Protein AF-A0A5A8DVK8-F1 (afdb_monomer_lite)

Organism: Cafeteria roenbergensis (NCBI:txid33653)

Foldseek 3Di:
DDDDDDDDDDDDDDDDDPPPPDDDDDPPDDPDDPVLVVLVVVLVVLVVVLVVLVVVLVVLVVLLVVLVVQLVVLVVVLVVLVVQLVVLVVVLVVLVVVLVVLVVVLVVLVVVLVVLVVVLVVLLVQLVVLLVLADPVLLVVLLPDPDADQLLLLLLLLLLQQCEVVAPLHDDDPQATRPPDCVCSPSVNSSRRQVPDVPSNSVSLNCSLVCLLVVVGRPNSLVVSVVSCVVSVRDLVVVCVRGRNSSSSNSNSVSSSVSNVSSVVSVVSVVVSVVSVVVSVVSVVVSVVSVVSSVVSVVVSVVSVVSSVVSVVSSVVSVVSSVVSVVVSVVSVVVSVVSVVVSVVVVVVVVVVVLCVVQVVLLLVLLVVLLVPVLPDDQQVSQVSLCVSQVVSVRPQDNGHLSSLQSSLVSQDPPVVLVVLVVLQQDPGSVSSSNVSSCVVCLVVLHAEEAEDQPCRNVSSVVSVLQVVLVVCVVVPDDRFDFDWDDDPDQAWTWTDGPPRRIYIYGHPPDD

Secondary structure (DSSP, 8-state):
-----------------TT-S--PPP--S----HHHHHHHHHHHHHHHHHHHHHHHHHHHHHHHHHHHHHHHHHHHHHHHHHHHHHHHHHHHHHHHHHHHHHHHHHHHHHHHHHHHHHHHHHHHHHHHHHHHH--HHHHHHHHH-SSPPTTHHHHHHHHHHHTBTTBTTSPPPTTS-----TTTTSHHHHHHHTSS-HHHHHHHHHHHHHHHHTT-S-HHHHHHHHHHHHHHT--HHHHHTT-HHHHHHHHHHHHHHHHHHHHHHHHHHHHHHHHHHHHHHHHHHHHHHHHHHHHHHHHHHHHHHHHHHHHHHHHHHHHHHHHHHHHHHHHHHHHHHHHHHHHHHHHHHHHHHHHHHHHHHHHHHHHHHHHHHHTTS-HHHHHHHHHHHHHHTTS---SSTHHHHHHHHHHHS-HHHHHHHHHTT--SSHHHHHHHHHHHHHHHTT---EEE-SSSHHHHHHHHHHHHHHHHHHHTTS----EEEEE--TTTEEEEEETTTEEEEEE-----

pLDDT: mean 79.27, std 17.76, range [27.31, 98.06]

Structure (mmCIF, N/CA/C/O backbone):
data_AF-A0A5A8DVK8-F1
#
_entry.id   AF-A0A5A8DVK8-F1
#
loop_
_atom_site.group_PDB
_atom_site.id
_atom_site.type_symbol
_atom_site.label_atom_id
_atom_site.label_alt_id
_atom_site.label_comp_id
_atom_site.label_asym_id
_atom_site.label_entity_id
_atom_site.label_seq_id
_atom_site.pdbx_PDB_ins_code
_atom_site.Cartn_x
_atom_site.Cartn_y
_atom_site.Cartn_z
_atom_site.occupancy
_atom_site.B_iso_or_equiv
_atom_site.auth_seq_id
_atom_site.auth_comp_id
_atom_site.auth_asym_id
_atom_site.auth_atom_id
_atom_site.pdbx_PDB_model_num
ATOM 1 N N . MET A 1 1 ? 71.434 21.308 -102.319 1.00 31.38 1 MET A N 1
ATOM 2 C CA . MET A 1 1 ? 71.789 22.743 -102.400 1.00 31.38 1 MET A CA 1
ATOM 3 C C . MET A 1 1 ? 71.552 23.309 -101.006 1.00 31.38 1 MET A C 1
ATOM 5 O O . MET A 1 1 ? 70.421 23.241 -100.561 1.00 31.38 1 MET A O 1
ATOM 9 N N . LEU A 1 2 ? 72.600 23.423 -100.177 1.00 27.31 2 LEU A N 1
ATOM 10 C CA . LEU A 1 2 ? 73.373 24.664 -99.932 1.00 27.31 2 LEU A CA 1
ATOM 11 C C . LEU A 1 2 ? 72.464 25.760 -99.322 1.00 27.31 2 LEU A C 1
ATOM 13 O O . LEU A 1 2 ? 71.457 26.077 -99.929 1.00 27.31 2 LEU A O 1
ATOM 17 N N . ALA A 1 3 ? 72.736 26.395 -98.181 1.00 28.25 3 ALA A N 1
ATOM 18 C CA . ALA A 1 3 ? 73.987 26.560 -97.455 1.00 28.25 3 ALA A CA 1
ATOM 19 C C . ALA A 1 3 ? 73.746 27.021 -96.002 1.00 28.25 3 ALA A C 1
ATOM 21 O O . ALA A 1 3 ? 72.755 27.676 -95.686 1.00 28.25 3 ALA A O 1
ATOM 22 N N . SER A 1 4 ? 74.726 26.695 -95.165 1.00 27.33 4 SER A N 1
ATOM 23 C CA . SER A 1 4 ? 75.003 27.211 -93.826 1.00 27.33 4 SER A CA 1
ATOM 24 C C . SER A 1 4 ? 75.309 28.717 -93.802 1.00 27.33 4 SER A C 1
ATOM 26 O O . SER A 1 4 ? 75.785 29.271 -94.791 1.00 27.33 4 SER A O 1
ATOM 28 N N . GLY A 1 5 ? 75.170 29.345 -92.629 1.00 28.14 5 GLY A N 1
ATOM 29 C CA . GLY A 1 5 ? 75.683 30.692 -92.357 1.00 28.14 5 GLY A CA 1
ATOM 30 C C . GLY A 1 5 ? 75.772 30.999 -90.861 1.00 28.14 5 GLY A C 1
ATOM 31 O O . GLY A 1 5 ? 74.809 31.456 -90.259 1.00 28.14 5 GLY A O 1
ATOM 32 N N . PHE A 1 6 ? 76.939 30.722 -90.281 1.00 28.14 6 PHE A N 1
ATOM 33 C CA . PHE A 1 6 ? 77.367 31.000 -88.903 1.00 28.14 6 PHE A CA 1
ATOM 34 C C . PHE A 1 6 ? 78.199 32.301 -88.876 1.00 28.14 6 PHE A C 1
ATOM 36 O O . PHE A 1 6 ? 78.994 32.500 -89.790 1.00 28.14 6 PHE A O 1
ATOM 43 N N . LEU A 1 7 ? 78.089 33.124 -87.823 1.00 28.08 7 LEU A N 1
ATOM 44 C CA . LEU A 1 7 ? 79.063 34.148 -87.363 1.00 28.08 7 LEU A CA 1
ATOM 45 C C . LEU A 1 7 ? 78.657 34.528 -85.916 1.00 28.08 7 LEU A C 1
ATOM 47 O O . LEU A 1 7 ? 77.623 35.152 -85.723 1.00 28.08 7 LEU A O 1
ATOM 51 N N . VAL A 1 8 ? 79.188 33.901 -84.858 1.00 29.23 8 VAL A N 1
ATOM 52 C CA . VAL A 1 8 ? 80.447 34.152 -84.109 1.00 29.23 8 VAL A CA 1
ATOM 53 C C . VAL A 1 8 ? 80.570 35.541 -83.443 1.00 29.23 8 VAL A C 1
ATOM 55 O O . VAL A 1 8 ? 80.974 36.512 -84.067 1.00 29.23 8 VAL A O 1
ATOM 58 N N . SER A 1 9 ? 80.313 35.524 -82.124 1.00 29.30 9 SER A N 1
ATOM 59 C CA . SER A 1 9 ? 81.124 36.004 -80.980 1.00 29.30 9 SER A CA 1
ATOM 60 C C . SER A 1 9 ? 81.539 37.477 -80.830 1.00 29.30 9 SER A C 1
ATOM 62 O O . SER A 1 9 ? 82.311 38.012 -81.622 1.00 29.30 9 SER A O 1
ATOM 64 N N . ARG A 1 10 ? 81.207 38.040 -79.655 1.00 29.56 10 ARG A N 1
ATOM 65 C CA . ARG A 1 10 ? 82.172 38.673 -78.732 1.00 29.56 10 ARG A CA 1
ATOM 66 C C . ARG A 1 10 ? 81.605 38.695 -77.306 1.00 29.56 10 ARG A C 1
ATOM 68 O O . ARG A 1 10 ? 80.478 39.131 -77.106 1.00 29.56 10 ARG A O 1
ATOM 75 N N . GLY A 1 11 ? 82.381 38.192 -76.345 1.00 31.31 11 GLY A N 1
ATOM 76 C CA . GLY A 1 11 ? 82.022 38.121 -74.926 1.00 31.31 11 GLY A CA 1
ATOM 77 C C . GLY A 1 11 ? 82.479 39.319 -74.092 1.00 31.31 11 GLY A C 1
ATOM 78 O O . GLY A 1 11 ? 83.307 40.108 -74.545 1.00 31.31 11 GLY A O 1
ATOM 79 N N . GLN A 1 12 ? 81.954 39.390 -72.865 1.00 31.05 12 GLN A N 1
ATOM 80 C CA . GLN A 1 12 ? 82.543 40.028 -71.681 1.00 31.05 12 GLN A CA 1
ATOM 81 C C . GLN A 1 12 ? 81.738 39.607 -70.426 1.00 31.05 12 GLN A C 1
ATOM 83 O O . GLN A 1 12 ? 80.546 39.885 -70.339 1.00 31.05 12 GLN A O 1
ATOM 88 N N . ASP A 1 13 ? 82.398 38.903 -69.497 1.00 30.12 13 ASP A N 1
ATOM 89 C CA . ASP A 1 13 ? 81.977 38.599 -68.110 1.00 30.12 13 ASP A CA 1
ATOM 90 C C . ASP A 1 13 ? 81.898 39.883 -67.238 1.00 30.12 13 ASP A C 1
ATOM 92 O O . ASP A 1 13 ? 82.354 40.942 -67.678 1.00 30.12 13 ASP A O 1
ATOM 96 N N . PRO A 1 14 ? 81.593 39.813 -65.924 1.00 42.19 14 PRO A N 1
ATOM 97 C CA . PRO A 1 14 ? 80.436 39.226 -65.248 1.00 42.19 14 PRO A CA 1
ATOM 98 C C . PRO A 1 14 ? 79.773 40.293 -64.342 1.00 42.19 14 PRO A C 1
ATOM 100 O O . PRO A 1 14 ? 80.450 40.993 -63.587 1.00 42.19 14 PRO A O 1
ATOM 103 N N . ALA A 1 15 ? 78.447 40.424 -64.361 1.00 33.53 15 ALA A N 1
ATOM 104 C CA . ALA A 1 15 ? 77.732 41.295 -63.426 1.00 33.53 15 ALA A CA 1
ATOM 105 C C . ALA A 1 15 ? 76.841 40.444 -62.521 1.00 33.53 15 ALA A C 1
ATOM 107 O O . ALA A 1 15 ? 75.971 39.719 -62.993 1.00 33.53 15 ALA A O 1
ATOM 108 N N . ALA A 1 16 ? 77.128 40.520 -61.223 1.00 36.62 16 ALA A N 1
ATOM 109 C CA . ALA A 1 16 ? 76.358 39.928 -60.145 1.00 36.62 16 ALA A CA 1
ATOM 110 C C . ALA A 1 16 ? 74.881 40.335 -60.240 1.00 36.62 16 ALA A C 1
ATOM 112 O O . ALA A 1 16 ? 74.579 41.525 -60.316 1.00 36.62 16 ALA A O 1
ATOM 113 N N . ASP A 1 17 ? 73.989 39.346 -60.212 1.00 38.00 17 ASP A N 1
ATOM 114 C CA . ASP A 1 17 ? 72.546 39.542 -60.087 1.00 38.00 17 ASP A CA 1
ATOM 115 C C . ASP A 1 17 ? 72.167 39.479 -58.594 1.00 38.00 17 ASP A C 1
ATOM 117 O O . ASP A 1 17 ? 72.287 38.415 -57.974 1.00 38.00 17 ASP A O 1
ATOM 121 N N . PRO A 1 18 ? 71.791 40.601 -57.958 1.00 40.09 18 PRO A N 1
ATOM 122 C CA . PRO A 1 18 ? 71.522 40.658 -56.532 1.00 40.09 18 PRO A CA 1
ATOM 123 C C . PRO A 1 18 ? 70.041 40.375 -56.257 1.00 40.09 18 PRO A C 1
ATOM 125 O O . PRO A 1 18 ? 69.341 41.245 -55.756 1.00 40.09 18 PRO A O 1
ATOM 128 N N . LEU A 1 19 ? 69.556 39.173 -56.584 1.00 36.75 19 LEU A N 1
ATOM 129 C CA . LEU A 1 19 ? 68.231 38.674 -56.165 1.00 36.75 19 LEU A CA 1
ATOM 130 C C . LEU A 1 19 ? 68.227 37.155 -55.876 1.00 36.75 19 LEU A C 1
ATOM 132 O O . LEU A 1 19 ? 67.192 36.495 -55.930 1.00 36.75 19 LEU A O 1
ATOM 136 N N . ALA A 1 20 ? 69.388 36.587 -55.539 1.00 36.72 20 ALA A N 1
ATOM 137 C CA . ALA A 1 20 ? 69.559 35.159 -55.249 1.00 36.72 20 ALA A CA 1
ATOM 138 C C . ALA A 1 20 ? 69.256 34.742 -53.789 1.00 36.72 20 ALA A C 1
ATOM 140 O O . ALA A 1 20 ? 69.601 33.632 -53.391 1.00 36.72 20 ALA A O 1
ATOM 141 N N . GLU A 1 21 ? 68.583 35.578 -52.996 1.00 44.47 21 GLU A N 1
ATOM 142 C CA . GLU A 1 21 ? 68.128 35.236 -51.640 1.00 44.47 21 GLU A CA 1
ATOM 143 C C . GLU A 1 21 ? 66.628 35.521 -51.500 1.00 44.47 21 GLU A C 1
ATOM 145 O O . GLU A 1 21 ? 66.248 36.596 -51.072 1.00 44.47 21 GLU A O 1
ATOM 150 N N . GLU A 1 22 ? 65.786 34.578 -51.935 1.00 42.53 22 GLU A N 1
ATOM 151 C CA . GLU A 1 22 ? 64.466 34.237 -51.354 1.00 42.53 22 GLU A CA 1
ATOM 152 C C . GLU A 1 22 ? 63.823 33.098 -52.177 1.00 42.53 22 GLU A C 1
ATOM 154 O O . GLU A 1 22 ? 62.765 33.215 -52.793 1.00 42.53 22 GLU A O 1
ATOM 159 N N . ARG A 1 23 ? 64.480 31.935 -52.213 1.00 36.91 23 ARG A N 1
ATOM 160 C CA . ARG A 1 23 ? 63.814 30.670 -52.547 1.00 36.91 23 ARG A CA 1
ATOM 161 C C . ARG A 1 23 ? 64.108 29.684 -51.430 1.00 36.91 23 ARG A C 1
ATOM 163 O O . ARG A 1 23 ? 65.148 29.035 -51.422 1.00 36.91 23 ARG A O 1
ATOM 170 N N . GLY A 1 24 ? 63.194 29.623 -50.461 1.00 44.41 24 GLY A N 1
ATOM 171 C CA . GLY A 1 24 ? 63.129 28.504 -49.523 1.00 44.41 24 GLY A CA 1
ATOM 172 C C . GLY A 1 24 ? 63.007 27.172 -50.280 1.00 44.41 24 GLY A C 1
ATOM 173 O O . GLY A 1 24 ? 62.661 27.178 -51.466 1.00 44.41 24 GLY A O 1
ATOM 174 N N . PRO A 1 25 ? 63.319 26.036 -49.630 1.00 37.38 25 PRO A N 1
ATOM 175 C CA . PRO A 1 25 ? 63.268 24.732 -50.279 1.00 37.38 25 PRO A CA 1
ATOM 176 C C . PRO A 1 25 ? 61.888 24.524 -50.911 1.00 37.38 25 PRO A C 1
ATOM 178 O O . PRO A 1 25 ? 60.863 24.717 -50.256 1.00 37.38 25 PRO A O 1
ATOM 181 N N . ALA A 1 26 ? 61.875 24.178 -52.201 1.00 34.69 26 ALA A N 1
ATOM 182 C CA . ALA A 1 26 ? 60.658 23.777 -52.889 1.00 34.69 26 ALA A CA 1
ATOM 183 C C . ALA A 1 26 ? 60.011 22.624 -52.100 1.00 34.69 26 ALA A C 1
ATOM 185 O O . ALA A 1 26 ? 60.742 21.728 -51.669 1.00 34.69 26 ALA A O 1
ATOM 186 N N . PRO A 1 27 ? 58.686 22.629 -51.876 1.00 38.66 27 PRO A N 1
ATOM 187 C CA . PRO A 1 27 ? 58.026 21.489 -51.263 1.00 38.66 27 PRO A CA 1
ATOM 188 C C . PRO A 1 27 ? 58.229 20.270 -52.172 1.00 38.66 27 PRO A C 1
ATOM 190 O O . PRO A 1 27 ? 57.686 20.201 -53.273 1.00 38.66 27 PRO A O 1
ATOM 193 N N . GLU A 1 28 ? 59.064 19.331 -51.729 1.00 39.31 28 GLU A N 1
ATOM 194 C CA . GLU A 1 28 ? 59.161 18.001 -52.319 1.00 39.31 28 GLU A CA 1
ATOM 195 C C . GLU A 1 28 ? 57.872 17.242 -51.995 1.00 39.31 28 GLU A C 1
ATOM 197 O O . GLU A 1 28 ? 57.682 16.733 -50.892 1.00 39.31 28 GLU A O 1
ATOM 202 N N . GLY A 1 29 ? 56.962 17.205 -52.962 1.00 40.47 29 GLY A N 1
ATOM 203 C CA . GLY A 1 29 ? 55.764 16.375 -52.934 1.00 40.47 29 GLY A CA 1
ATOM 204 C C . GLY A 1 29 ? 54.733 16.872 -53.947 1.00 40.47 29 GLY A C 1
ATOM 205 O O . GLY A 1 29 ? 54.548 18.086 -54.061 1.00 40.47 29 GLY A O 1
ATOM 206 N N . PRO A 1 30 ? 54.066 15.985 -54.711 1.00 39.75 30 PRO A N 1
ATOM 207 C CA . PRO A 1 30 ? 52.919 16.402 -55.510 1.00 39.75 30 PRO A CA 1
ATOM 208 C C . PRO A 1 30 ? 51.865 17.029 -54.576 1.00 39.75 30 PRO A C 1
ATOM 210 O O . PRO A 1 30 ? 51.704 16.550 -53.452 1.00 39.75 30 PRO A O 1
ATOM 213 N N . PRO A 1 31 ? 51.160 18.100 -54.986 1.00 42.19 31 PRO A N 1
ATOM 214 C CA . PRO A 1 31 ? 50.059 18.627 -54.193 1.00 42.19 31 PRO A CA 1
ATOM 215 C C . PRO A 1 31 ? 49.021 17.517 -54.002 1.00 42.19 31 PRO A C 1
ATOM 217 O O . PRO A 1 31 ? 48.541 16.954 -54.986 1.00 42.19 31 PRO A O 1
ATOM 220 N N . ASP A 1 32 ? 48.716 17.189 -52.743 1.00 44.94 32 ASP A N 1
ATOM 221 C CA . ASP A 1 32 ? 47.674 16.229 -52.373 1.00 44.94 32 ASP A CA 1
ATOM 222 C C . ASP A 1 32 ? 46.420 16.495 -53.216 1.00 44.94 32 ASP A C 1
ATOM 224 O O . ASP A 1 32 ? 45.866 17.599 -53.201 1.00 44.94 32 ASP A O 1
ATOM 228 N N . ALA A 1 33 ? 45.981 15.486 -53.974 1.00 50.50 33 ALA A N 1
ATOM 229 C CA . ALA A 1 33 ? 44.791 15.597 -54.801 1.00 50.50 33 ALA A CA 1
ATOM 230 C C . ALA A 1 33 ? 43.600 16.041 -53.924 1.00 50.50 33 ALA A C 1
ATOM 232 O O . ALA A 1 33 ? 43.408 15.479 -52.836 1.00 50.50 33 ALA A O 1
ATOM 233 N N . PRO A 1 34 ? 42.784 17.016 -54.370 1.00 45.12 34 PRO A N 1
ATOM 234 C CA . PRO A 1 34 ? 41.719 17.622 -53.565 1.00 45.12 34 PRO A CA 1
ATOM 235 C C . PRO A 1 34 ? 40.671 16.620 -53.041 1.00 45.12 34 PRO A C 1
ATOM 237 O O . PRO A 1 34 ? 40.039 16.896 -52.022 1.00 45.12 34 PRO A O 1
ATOM 240 N N . GLY A 1 35 ? 40.532 15.440 -53.663 1.00 51.41 35 GLY A N 1
ATOM 241 C CA . GLY A 1 35 ? 39.697 14.339 -53.155 1.00 51.41 35 GLY A CA 1
ATOM 242 C C . GLY A 1 35 ? 40.181 13.767 -51.815 1.00 51.41 35 GLY A C 1
ATOM 243 O O . GLY A 1 35 ? 39.390 13.604 -50.890 1.00 51.41 35 GLY A O 1
ATOM 244 N N . SER A 1 36 ? 41.497 13.609 -51.633 1.00 58.06 36 SER A N 1
ATOM 245 C CA . SER A 1 36 ? 42.061 12.966 -50.434 1.00 58.06 36 SER A CA 1
ATOM 246 C C . SER A 1 36 ? 41.871 13.777 -49.147 1.00 58.06 36 SER A C 1
ATOM 248 O O . SER A 1 36 ? 41.910 13.220 -48.052 1.00 58.06 36 SER A O 1
ATOM 250 N N . HIS A 1 37 ? 41.698 15.099 -49.246 1.00 56.78 37 HIS A N 1
ATOM 251 C CA . HIS A 1 37 ? 41.487 15.956 -48.079 1.00 56.78 37 HIS A CA 1
ATOM 252 C C . HIS A 1 37 ? 40.034 15.899 -47.598 1.00 56.78 37 HIS A C 1
ATOM 254 O O . HIS A 1 37 ? 39.787 15.745 -46.403 1.00 56.78 37 HIS A O 1
ATOM 260 N N . ALA A 1 38 ? 39.073 15.964 -48.524 1.00 57.19 38 ALA A N 1
ATOM 261 C CA . ALA A 1 38 ? 37.652 15.856 -48.205 1.00 57.19 38 ALA A CA 1
ATOM 262 C C . ALA A 1 38 ? 37.304 14.473 -47.622 1.00 57.19 38 ALA A C 1
ATOM 264 O O . ALA A 1 38 ? 36.547 14.382 -46.659 1.00 57.19 38 ALA A O 1
ATOM 265 N N . GLU A 1 39 ? 37.916 13.409 -48.141 1.00 62.31 39 GLU A N 1
ATOM 266 C CA . GLU A 1 39 ? 37.734 12.033 -47.662 1.00 62.31 39 GLU A CA 1
ATOM 267 C C . GLU A 1 39 ? 38.300 11.829 -46.249 1.00 62.31 39 GLU A C 1
ATOM 269 O O . GLU A 1 39 ? 37.589 11.354 -45.360 1.00 62.31 39 GLU A O 1
ATOM 274 N N . ARG A 1 40 ? 39.530 12.302 -45.992 1.00 65.94 40 ARG A N 1
ATOM 275 C CA . ARG A 1 40 ? 40.138 12.295 -44.648 1.00 65.94 40 ARG A CA 1
ATOM 276 C C . ARG A 1 40 ? 39.322 13.104 -43.636 1.00 65.94 40 ARG A C 1
ATOM 278 O O . ARG A 1 40 ? 39.218 12.712 -42.474 1.00 65.94 40 ARG A O 1
ATOM 285 N N . MET A 1 41 ? 38.707 14.210 -44.063 1.00 68.19 41 MET A N 1
ATOM 286 C CA . MET A 1 41 ? 37.797 14.981 -43.211 1.00 68.19 41 MET A CA 1
ATOM 287 C C . MET A 1 41 ? 36.528 14.196 -42.863 1.00 68.19 41 MET A C 1
ATOM 289 O O . MET A 1 41 ? 36.114 14.210 -41.706 1.00 68.19 41 MET A O 1
ATOM 293 N N . VAL A 1 42 ? 35.917 13.496 -43.823 1.00 73.00 42 VAL A N 1
ATOM 294 C CA . VAL A 1 42 ? 34.706 12.693 -43.576 1.00 73.00 42 VAL A CA 1
ATOM 295 C C . VAL A 1 42 ? 35.001 11.524 -42.633 1.00 73.00 42 VAL A C 1
ATOM 297 O O . VAL A 1 42 ? 34.262 11.338 -41.665 1.00 73.00 42 VAL A O 1
ATOM 300 N N . ALA A 1 43 ? 36.094 10.787 -42.849 1.00 71.38 43 ALA A N 1
ATOM 301 C CA . ALA A 1 43 ? 36.510 9.701 -41.959 1.00 71.38 43 ALA A CA 1
ATOM 302 C C . ALA A 1 43 ? 36.788 10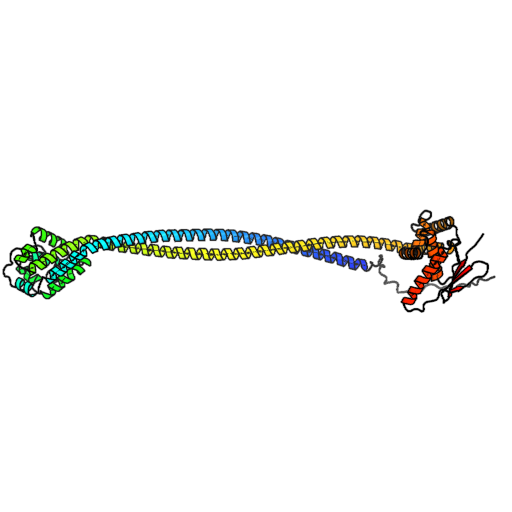.209 -40.531 1.00 71.38 43 ALA A C 1
ATOM 304 O O . ALA A 1 43 ? 36.223 9.688 -39.568 1.00 71.38 43 ALA A O 1
ATOM 305 N N . GLY A 1 44 ? 37.554 11.298 -40.389 1.00 77.06 44 GLY A N 1
ATOM 306 C CA . GLY A 1 44 ? 37.860 11.887 -39.082 1.00 77.06 44 GLY A CA 1
ATOM 307 C C . GLY A 1 44 ? 36.629 12.421 -38.337 1.00 77.06 44 GLY A C 1
ATOM 308 O O . GLY A 1 44 ? 36.531 12.282 -37.116 1.00 77.06 44 GLY A O 1
ATOM 309 N N . VAL A 1 45 ? 35.647 12.987 -39.050 1.00 79.94 45 VAL A N 1
ATOM 310 C CA . VAL A 1 45 ? 34.374 13.425 -38.448 1.00 79.94 45 VAL A CA 1
ATOM 311 C C . VAL A 1 45 ? 33.551 12.230 -37.957 1.00 79.94 45 VAL A C 1
ATOM 313 O O . VAL A 1 45 ? 32.959 12.301 -36.878 1.00 79.94 45 VAL A O 1
ATOM 316 N N . LEU A 1 46 ? 33.525 11.124 -38.707 1.00 80.81 46 LEU A N 1
ATOM 317 C CA . LEU A 1 46 ? 32.806 9.911 -38.309 1.00 80.81 46 LEU A CA 1
ATOM 318 C C . LEU A 1 46 ? 33.456 9.223 -37.101 1.00 80.81 46 LEU A C 1
ATOM 320 O O . LEU A 1 46 ? 32.740 8.798 -36.194 1.00 80.81 46 LEU A O 1
ATOM 324 N N . GLU A 1 47 ? 34.786 9.168 -37.038 1.00 82.62 47 GLU A N 1
ATOM 325 C CA . GLU A 1 47 ? 35.512 8.646 -35.873 1.00 82.62 47 GLU A CA 1
ATOM 326 C C . GLU A 1 47 ? 35.294 9.506 -34.622 1.00 82.62 47 GLU A C 1
ATOM 328 O O . GLU A 1 47 ? 35.031 8.979 -33.536 1.00 82.62 47 GLU A O 1
ATOM 333 N N . ALA A 1 48 ? 35.316 10.835 -34.766 1.00 85.81 48 ALA A N 1
ATOM 334 C CA . ALA A 1 48 ? 35.003 11.749 -33.669 1.00 85.81 48 ALA A CA 1
ATOM 335 C C . ALA A 1 48 ? 33.557 11.569 -33.170 1.00 85.81 48 ALA A C 1
ATOM 337 O O . ALA A 1 48 ? 33.312 11.565 -31.960 1.00 85.81 48 ALA A O 1
ATOM 338 N N . ALA A 1 49 ? 32.600 11.366 -34.082 1.00 87.19 49 ALA A N 1
ATOM 339 C CA . ALA A 1 49 ? 31.211 11.080 -33.733 1.00 87.19 49 ALA A CA 1
ATOM 340 C C . ALA A 1 49 ? 31.055 9.729 -33.009 1.00 87.19 49 ALA A C 1
ATOM 342 O O . ALA A 1 49 ? 30.315 9.651 -32.026 1.00 87.19 49 ALA A O 1
ATOM 343 N N . ALA A 1 50 ? 31.775 8.687 -33.438 1.00 90.19 50 ALA A N 1
ATOM 344 C CA . ALA A 1 50 ? 31.781 7.384 -32.772 1.00 90.19 50 ALA A CA 1
ATOM 345 C C . ALA A 1 50 ? 32.335 7.483 -31.341 1.00 90.19 50 ALA A C 1
ATOM 347 O O . ALA A 1 50 ? 31.700 7.005 -30.403 1.00 90.19 50 ALA A O 1
ATOM 348 N N . SER A 1 51 ? 33.460 8.179 -31.156 1.00 89.88 51 SER A N 1
ATOM 349 C CA . SER A 1 51 ? 34.059 8.426 -29.836 1.00 89.88 51 SER A CA 1
ATOM 350 C C . SER A 1 51 ? 33.106 9.186 -28.900 1.00 89.88 51 SER A C 1
ATOM 352 O O . SER A 1 51 ? 32.917 8.814 -27.739 1.00 89.88 51 SER A O 1
ATOM 354 N N . ALA A 1 52 ? 32.405 10.201 -29.417 1.00 91.94 52 ALA A N 1
ATOM 355 C CA . ALA A 1 52 ? 31.388 10.918 -28.651 1.00 91.94 52 ALA A CA 1
ATOM 356 C C . ALA A 1 52 ? 30.199 10.018 -28.251 1.00 91.94 52 ALA A C 1
ATOM 358 O O . ALA A 1 52 ? 29.684 10.138 -27.136 1.00 91.94 52 ALA A O 1
ATOM 359 N N . LEU A 1 53 ? 29.766 9.101 -29.125 1.00 93.19 53 LEU A N 1
ATOM 360 C CA . LEU A 1 53 ? 28.720 8.120 -28.809 1.00 93.19 53 LEU A CA 1
ATOM 361 C C . LEU A 1 53 ? 29.182 7.096 -27.763 1.00 93.19 53 LEU A C 1
ATOM 363 O O . LEU A 1 53 ? 28.385 6.709 -26.912 1.00 93.19 53 LEU A O 1
ATOM 367 N N . GLU A 1 54 ? 30.453 6.690 -27.767 1.00 93.25 54 GLU A N 1
ATOM 368 C CA . GLU A 1 54 ? 31.017 5.799 -26.742 1.00 93.25 54 GLU A CA 1
ATOM 369 C C . GLU A 1 54 ? 31.008 6.442 -25.352 1.00 93.25 54 GLU A C 1
ATOM 371 O O . GLU A 1 54 ? 30.579 5.806 -24.384 1.00 93.25 54 GLU A O 1
ATOM 376 N N . ALA A 1 55 ? 31.404 7.714 -25.255 1.00 94.31 55 ALA A N 1
ATOM 377 C CA . ALA A 1 55 ? 31.340 8.467 -24.005 1.00 94.31 55 ALA A CA 1
ATOM 378 C C . ALA A 1 55 ? 29.892 8.593 -23.495 1.00 94.31 55 ALA A C 1
ATOM 380 O O . ALA A 1 55 ? 29.606 8.267 -22.341 1.00 94.31 55 ALA A O 1
ATOM 381 N N . ARG A 1 56 ? 28.952 8.969 -24.375 1.00 93.25 56 ARG A N 1
ATOM 382 C CA . ARG A 1 56 ? 27.521 9.071 -24.031 1.00 93.25 56 ARG A CA 1
ATOM 383 C C . ARG A 1 56 ? 26.919 7.734 -23.611 1.00 93.25 56 ARG A C 1
ATOM 385 O O . ARG A 1 56 ? 26.107 7.693 -22.691 1.00 93.25 56 ARG A O 1
ATOM 392 N N . LEU A 1 57 ? 27.313 6.636 -24.253 1.00 95.19 57 LEU A N 1
ATOM 393 C CA . LEU A 1 57 ? 26.872 5.294 -23.887 1.00 95.19 57 LEU A CA 1
ATOM 394 C C . LEU A 1 57 ? 27.380 4.900 -22.496 1.00 95.19 57 LEU A C 1
ATOM 396 O O . LEU A 1 57 ? 26.634 4.294 -21.727 1.00 95.19 57 LEU A O 1
ATOM 400 N N . ALA A 1 58 ? 28.632 5.229 -22.165 1.00 95.00 58 ALA A N 1
ATOM 401 C CA . ALA A 1 58 ? 29.187 4.966 -20.842 1.00 95.00 58 ALA A CA 1
ATOM 402 C C . ALA A 1 58 ? 28.395 5.708 -19.752 1.00 95.00 58 ALA A C 1
ATOM 404 O O . ALA A 1 58 ? 27.979 5.083 -18.777 1.00 95.00 58 ALA A O 1
ATOM 405 N N . GLU A 1 59 ? 28.106 6.995 -19.955 1.00 93.69 59 GLU A N 1
ATOM 406 C CA . GLU A 1 59 ? 27.262 7.797 -19.056 1.00 93.69 59 GLU A CA 1
ATOM 407 C C . GLU A 1 59 ? 25.825 7.260 -18.960 1.00 93.69 59 GLU A C 1
ATOM 409 O O . GLU A 1 59 ? 25.265 7.141 -17.871 1.00 93.69 59 GLU A O 1
ATOM 414 N N . ALA A 1 60 ? 25.219 6.875 -20.085 1.00 92.62 60 ALA A N 1
ATOM 415 C CA . ALA A 1 60 ? 23.868 6.320 -20.091 1.00 92.62 60 ALA A CA 1
ATOM 416 C C . ALA A 1 60 ? 23.797 4.974 -19.350 1.00 92.62 60 ALA A C 1
ATOM 418 O O . ALA A 1 60 ? 22.836 4.710 -18.627 1.00 92.62 60 ALA A O 1
ATOM 419 N N . ARG A 1 61 ? 24.826 4.124 -19.476 1.00 93.50 61 ARG A N 1
ATOM 420 C CA . ARG A 1 61 ? 24.916 2.849 -18.748 1.00 93.50 61 ARG A CA 1
ATOM 421 C C . ARG A 1 61 ? 25.101 3.054 -17.249 1.00 93.50 61 ARG A C 1
ATOM 423 O O . ARG A 1 61 ? 24.440 2.368 -16.473 1.00 93.50 61 ARG A O 1
ATOM 430 N N . THR A 1 62 ? 25.956 3.988 -16.828 1.00 95.62 62 THR A N 1
ATOM 431 C CA . THR A 1 62 ? 26.118 4.292 -15.397 1.00 95.62 62 THR A CA 1
ATOM 432 C C . THR A 1 62 ? 24.830 4.863 -14.808 1.00 95.62 62 THR A C 1
ATOM 434 O O . THR A 1 62 ? 24.423 4.435 -13.729 1.00 95.62 62 THR A O 1
ATOM 437 N N . ALA A 1 63 ? 24.133 5.739 -15.538 1.00 93.56 63 ALA A N 1
ATOM 438 C CA . ALA A 1 63 ? 22.820 6.245 -15.145 1.00 93.56 63 ALA A CA 1
ATOM 439 C C . ALA A 1 63 ? 21.763 5.129 -15.053 1.00 93.56 63 ALA A C 1
ATOM 441 O O . ALA A 1 63 ? 20.983 5.104 -14.102 1.00 93.56 63 ALA A O 1
ATOM 442 N N . ALA A 1 64 ? 21.752 4.178 -15.993 1.00 95.25 64 ALA A N 1
ATOM 443 C CA . ALA A 1 64 ? 20.823 3.049 -15.974 1.00 95.25 64 ALA A CA 1
ATOM 444 C C . ALA A 1 64 ? 21.058 2.117 -14.775 1.00 95.25 64 ALA A C 1
ATOM 446 O O . ALA A 1 64 ? 20.103 1.726 -14.104 1.00 95.25 64 ALA A O 1
ATOM 447 N N . GLU A 1 65 ? 22.314 1.786 -14.465 1.00 94.88 65 GLU A N 1
ATOM 448 C CA . GLU A 1 65 ? 22.646 0.959 -13.298 1.00 94.88 65 GLU A CA 1
ATOM 449 C C . GLU A 1 65 ? 22.357 1.685 -11.977 1.00 94.88 65 GLU A C 1
ATOM 451 O O . GLU A 1 65 ? 21.775 1.094 -11.066 1.00 94.88 65 GLU A O 1
ATOM 456 N N . ALA A 1 66 ? 22.658 2.986 -11.889 1.00 95.50 66 ALA A N 1
ATOM 457 C CA . ALA A 1 66 ? 22.274 3.807 -10.742 1.00 95.50 66 ALA A CA 1
ATOM 458 C C . ALA A 1 66 ? 20.745 3.862 -10.566 1.00 95.50 66 ALA A C 1
ATOM 460 O O . ALA A 1 66 ? 20.248 3.715 -9.449 1.00 95.50 66 ALA A O 1
ATOM 461 N N . GLY A 1 67 ? 19.995 4.002 -11.663 1.00 95.44 67 GLY A N 1
ATOM 462 C CA . GLY A 1 67 ? 18.532 3.978 -11.664 1.00 95.44 67 GLY A CA 1
ATOM 463 C C . GLY A 1 67 ? 17.966 2.644 -11.176 1.00 95.44 67 GLY A C 1
ATOM 464 O O . GLY A 1 67 ? 17.100 2.631 -10.302 1.00 95.44 67 GLY A O 1
ATOM 465 N N . LYS A 1 68 ? 18.492 1.513 -11.665 1.00 95.44 68 LYS A N 1
ATOM 466 C CA . LYS A 1 68 ? 18.102 0.174 -11.185 1.00 95.44 68 LYS A CA 1
ATOM 467 C C . LYS A 1 68 ? 18.402 -0.013 -9.699 1.00 95.44 68 LYS A C 1
ATOM 469 O O . LYS A 1 68 ? 17.561 -0.540 -8.975 1.00 95.44 68 LYS A O 1
ATOM 474 N N . ALA A 1 69 ? 19.574 0.423 -9.236 1.00 96.38 69 ALA A N 1
ATOM 475 C CA . ALA A 1 69 ? 19.944 0.338 -7.827 1.00 96.38 69 ALA A CA 1
ATOM 476 C C . ALA A 1 69 ? 19.015 1.186 -6.941 1.00 96.38 69 ALA A C 1
ATOM 478 O O . ALA A 1 69 ? 18.568 0.717 -5.894 1.00 96.38 69 ALA A O 1
ATOM 479 N N . ALA A 1 70 ? 18.670 2.401 -7.380 1.00 94.94 70 ALA A N 1
ATOM 480 C CA . ALA A 1 70 ? 17.717 3.263 -6.685 1.00 94.94 70 ALA A CA 1
ATOM 481 C C . ALA A 1 70 ? 16.315 2.637 -6.631 1.00 94.94 70 ALA A C 1
ATOM 483 O O . ALA A 1 70 ? 15.707 2.599 -5.563 1.00 94.94 70 ALA A O 1
ATOM 484 N N . ALA A 1 71 ? 15.826 2.084 -7.745 1.00 96.88 71 ALA A N 1
ATOM 485 C CA . ALA A 1 71 ? 14.547 1.381 -7.790 1.00 96.88 71 ALA A CA 1
ATOM 486 C C . ALA A 1 71 ? 14.528 0.151 -6.866 1.00 96.88 71 ALA A C 1
ATOM 488 O O . ALA A 1 71 ? 13.563 -0.051 -6.135 1.00 96.88 71 ALA A O 1
ATOM 489 N N . ALA A 1 72 ? 15.611 -0.631 -6.825 1.00 96.38 72 ALA A N 1
ATOM 490 C CA . ALA A 1 72 ? 15.736 -1.771 -5.916 1.00 96.38 72 ALA A CA 1
ATOM 491 C C . ALA A 1 72 ? 15.742 -1.349 -4.435 1.00 96.38 72 ALA A C 1
ATOM 493 O O . ALA A 1 72 ? 15.133 -2.021 -3.602 1.00 96.38 72 ALA A O 1
ATOM 494 N N . ALA A 1 73 ? 16.390 -0.229 -4.101 1.00 95.25 73 ALA A N 1
ATOM 495 C CA . ALA A 1 73 ? 16.351 0.330 -2.753 1.00 95.25 73 ALA A CA 1
ATOM 496 C C . ALA A 1 73 ? 14.929 0.775 -2.371 1.00 95.25 73 ALA A C 1
ATOM 498 O O . ALA A 1 73 ? 14.424 0.356 -1.332 1.00 95.25 73 ALA A O 1
ATOM 499 N N . GLN A 1 74 ? 14.247 1.526 -3.246 1.00 94.50 74 GLN A N 1
ATOM 500 C CA . GLN A 1 74 ? 12.853 1.931 -3.024 1.00 94.50 74 GLN A CA 1
ATOM 501 C C . GLN A 1 74 ? 11.909 0.725 -2.923 1.00 94.50 74 GLN A C 1
ATOM 503 O O . GLN A 1 74 ? 10.963 0.759 -2.144 1.00 94.50 74 GLN A O 1
ATOM 508 N N . ALA A 1 75 ? 12.169 -0.359 -3.661 1.00 96.19 75 ALA A N 1
ATOM 509 C CA . ALA A 1 75 ? 11.367 -1.579 -3.588 1.00 96.19 75 ALA A CA 1
ATOM 510 C C . ALA A 1 75 ? 11.485 -2.2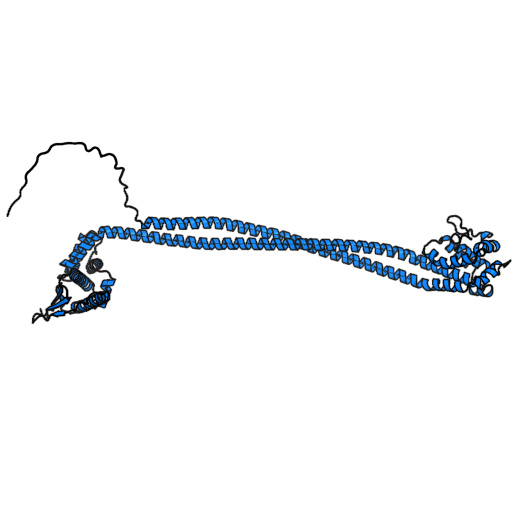52 -2.217 1.00 96.19 75 ALA A C 1
ATOM 512 O O . ALA A 1 75 ? 10.488 -2.709 -1.662 1.00 96.19 75 ALA A O 1
ATOM 513 N N . LYS A 1 76 ? 12.695 -2.276 -1.648 1.00 95.69 76 LYS A N 1
ATOM 514 C CA . LYS A 1 76 ? 12.930 -2.794 -0.298 1.00 95.69 76 LYS A CA 1
ATOM 515 C C . LYS A 1 76 ? 12.253 -1.929 0.768 1.00 95.69 76 LYS A C 1
ATOM 517 O O . LYS A 1 76 ? 11.671 -2.476 1.702 1.00 95.69 76 LYS A O 1
ATOM 522 N N . ASP A 1 77 ? 12.316 -0.607 0.620 1.00 93.38 77 ASP A N 1
ATOM 523 C CA . ASP A 1 77 ? 11.635 0.326 1.523 1.00 93.38 77 ASP A CA 1
ATOM 524 C C . ASP A 1 77 ? 10.109 0.132 1.453 1.00 93.38 77 ASP A C 1
ATOM 526 O O . ASP A 1 77 ? 9.467 -0.030 2.488 1.00 93.38 77 ASP A O 1
ATOM 530 N N . ALA A 1 78 ? 9.541 0.027 0.244 1.00 96.81 78 ALA A N 1
ATOM 531 C CA . ALA A 1 78 ? 8.118 -0.243 0.035 1.00 96.81 78 ALA A CA 1
ATOM 532 C C . ALA A 1 78 ? 7.681 -1.602 0.612 1.00 96.81 78 ALA A C 1
ATOM 534 O O . ALA A 1 78 ? 6.608 -1.705 1.200 1.00 96.81 78 ALA A O 1
ATOM 535 N N . GLU A 1 79 ? 8.514 -2.645 0.517 1.00 96.12 79 GLU A N 1
ATOM 536 C CA . GLU A 1 79 ? 8.234 -3.933 1.163 1.00 96.12 79 GLU A CA 1
ATOM 537 C C . GLU A 1 79 ? 8.213 -3.808 2.698 1.00 96.12 79 GLU A C 1
ATOM 539 O O . GLU A 1 79 ? 7.354 -4.398 3.361 1.00 96.12 79 GLU A O 1
ATOM 544 N N . GLY A 1 80 ? 9.134 -3.025 3.268 1.00 96.81 80 GLY A N 1
ATOM 545 C CA . GLY A 1 80 ? 9.149 -2.700 4.694 1.00 96.81 80 GLY A CA 1
ATOM 546 C C . GLY A 1 80 ? 7.881 -1.967 5.132 1.00 96.81 80 GLY A C 1
ATOM 547 O O . GLY A 1 80 ? 7.218 -2.396 6.079 1.00 96.81 80 GLY A O 1
ATOM 548 N N . ASP A 1 81 ? 7.500 -0.924 4.395 1.00 96.56 81 ASP A N 1
ATOM 549 C CA . ASP A 1 81 ? 6.283 -0.146 4.642 1.00 96.56 81 ASP A CA 1
ATOM 550 C C . ASP A 1 81 ? 5.016 -1.002 4.464 1.00 96.56 81 ASP A C 1
ATOM 552 O O . ASP A 1 81 ? 4.054 -0.857 5.220 1.00 96.56 81 ASP A O 1
ATOM 556 N N . MET A 1 82 ? 5.017 -1.952 3.521 1.00 97.31 82 MET A N 1
ATOM 557 C CA . MET A 1 82 ? 3.907 -2.884 3.304 1.00 97.31 82 MET A CA 1
ATOM 558 C C . MET A 1 82 ? 3.711 -3.802 4.508 1.00 97.31 82 MET A C 1
ATOM 560 O O . MET A 1 82 ? 2.578 -3.995 4.956 1.00 97.31 82 MET A O 1
ATOM 564 N N . ARG A 1 83 ? 4.804 -4.352 5.052 1.00 96.94 83 ARG A N 1
ATOM 565 C CA . ARG A 1 83 ? 4.759 -5.169 6.274 1.00 96.94 83 ARG A CA 1
ATOM 566 C C . ARG A 1 83 ? 4.280 -4.340 7.462 1.00 96.94 83 ARG A C 1
ATOM 568 O O . ARG A 1 83 ? 3.347 -4.759 8.135 1.00 96.94 83 ARG A O 1
ATOM 575 N N . ALA A 1 84 ? 4.821 -3.135 7.651 1.00 96.69 84 ALA A N 1
ATOM 576 C CA . ALA A 1 84 ? 4.399 -2.239 8.727 1.00 96.69 84 ALA A CA 1
ATOM 577 C C . ALA A 1 84 ? 2.904 -1.875 8.637 1.00 96.69 84 ALA A C 1
ATOM 579 O O . ALA A 1 84 ? 2.199 -1.883 9.646 1.00 96.69 84 ALA A O 1
ATOM 580 N N . ALA A 1 85 ? 2.389 -1.608 7.433 1.00 97.94 85 ALA A N 1
ATOM 581 C CA . ALA A 1 85 ? 0.969 -1.342 7.217 1.00 97.94 85 ALA A CA 1
ATOM 582 C C . ALA A 1 85 ? 0.089 -2.576 7.481 1.00 97.94 85 ALA A C 1
ATOM 584 O O . ALA A 1 85 ? -1.013 -2.442 8.016 1.00 97.94 85 ALA A O 1
ATOM 585 N N . ALA A 1 86 ? 0.554 -3.776 7.119 1.00 97.69 86 ALA A N 1
ATOM 586 C CA . ALA A 1 86 ? -0.144 -5.022 7.423 1.00 97.69 86 ALA A CA 1
ATOM 587 C C . ALA A 1 86 ? -0.195 -5.291 8.936 1.00 97.69 86 ALA A C 1
ATOM 589 O O . ALA A 1 86 ? -1.271 -5.584 9.460 1.00 97.69 86 ALA A O 1
ATOM 590 N N . ASP A 1 87 ? 0.926 -5.113 9.635 1.00 97.31 87 ASP A N 1
ATOM 591 C CA . ASP A 1 87 ? 1.025 -5.285 11.086 1.00 97.31 87 ASP A CA 1
ATOM 592 C C . ASP A 1 87 ? 0.137 -4.276 11.828 1.00 97.31 87 ASP A C 1
ATOM 594 O O . ASP A 1 87 ? -0.623 -4.659 12.718 1.00 97.31 87 ASP A O 1
ATOM 598 N N . ALA A 1 88 ? 0.139 -3.004 11.412 1.00 97.62 88 ALA A N 1
ATOM 599 C CA . ALA A 1 88 ? -0.717 -1.973 12.000 1.00 97.62 88 ALA A CA 1
ATOM 600 C C . ALA A 1 88 ? -2.214 -2.282 11.811 1.00 97.62 88 ALA A C 1
ATOM 602 O O . ALA A 1 88 ? -3.003 -2.146 12.747 1.00 97.62 88 ALA A O 1
ATOM 603 N N . ARG A 1 89 ? -2.618 -2.766 10.627 1.00 97.00 89 ARG A N 1
ATOM 604 C CA . ARG A 1 89 ? -4.000 -3.219 10.377 1.00 97.00 89 ARG A CA 1
ATOM 605 C C . ARG A 1 89 ? -4.370 -4.435 11.226 1.00 97.00 89 ARG A C 1
ATOM 607 O O . ARG A 1 89 ? -5.487 -4.501 11.736 1.00 97.00 89 ARG A O 1
ATOM 614 N N . ALA A 1 90 ? -3.452 -5.386 11.389 1.00 97.94 90 ALA A N 1
ATOM 615 C CA . ALA A 1 90 ? -3.663 -6.549 12.244 1.00 97.94 90 ALA A CA 1
ATOM 616 C C . ALA A 1 90 ? -3.814 -6.141 13.718 1.00 97.94 90 ALA A C 1
ATOM 618 O O . ALA A 1 90 ? -4.693 -6.658 14.407 1.00 97.94 90 ALA A O 1
ATOM 619 N N . GLN A 1 91 ? -3.018 -5.176 14.184 1.00 96.38 91 GLN A N 1
ATOM 620 C CA . GLN A 1 91 ? -3.141 -4.620 15.528 1.00 96.38 91 GLN A CA 1
ATOM 621 C C . GLN A 1 91 ? -4.481 -3.898 15.721 1.00 96.38 91 GLN A C 1
ATOM 623 O O . GLN A 1 91 ? -5.165 -4.175 16.701 1.00 96.38 91 GLN A O 1
ATOM 628 N N . ALA A 1 92 ? -4.912 -3.058 14.774 1.00 98.00 92 ALA A N 1
ATOM 629 C CA . ALA A 1 92 ? -6.225 -2.410 14.832 1.00 98.00 92 ALA A CA 1
ATOM 630 C C . ALA A 1 92 ? -7.373 -3.434 14.908 1.00 98.00 92 ALA A C 1
ATOM 632 O O . ALA A 1 92 ? -8.272 -3.301 15.736 1.00 98.00 92 ALA A O 1
ATOM 633 N N . ALA A 1 93 ? -7.309 -4.512 14.119 1.00 97.62 93 ALA A N 1
ATOM 634 C CA . ALA A 1 93 ? -8.288 -5.598 14.185 1.00 97.62 93 ALA A CA 1
ATOM 635 C C . ALA A 1 93 ? -8.265 -6.341 15.536 1.00 97.62 93 ALA A C 1
ATOM 637 O O . ALA A 1 93 ? -9.318 -6.712 16.059 1.00 97.62 93 ALA A O 1
ATOM 638 N N . ALA A 1 94 ? -7.080 -6.546 16.119 1.00 97.50 94 ALA A N 1
ATOM 639 C CA . ALA A 1 94 ? -6.935 -7.168 17.431 1.00 97.50 94 ALA A CA 1
ATOM 640 C C . ALA A 1 94 ? -7.508 -6.286 18.553 1.00 97.50 94 ALA A C 1
ATOM 642 O O . ALA A 1 94 ? -8.232 -6.798 19.409 1.00 97.50 94 ALA A O 1
ATOM 643 N N . GLU A 1 95 ? -7.244 -4.976 18.537 1.00 96.94 95 GLU A N 1
ATOM 644 C CA . GLU A 1 95 ? -7.838 -4.040 19.500 1.00 96.94 95 GLU A CA 1
ATOM 645 C C . GLU A 1 95 ? -9.360 -3.946 19.322 1.00 96.94 95 GLU A C 1
ATOM 647 O O . GLU A 1 95 ? -10.095 -3.987 20.308 1.00 96.94 95 GLU A O 1
ATOM 652 N N . ALA A 1 96 ? -9.864 -3.951 18.082 1.00 96.69 96 ALA A N 1
ATOM 653 C CA . ALA A 1 96 ? -11.303 -3.957 17.811 1.00 96.69 96 ALA A CA 1
ATOM 654 C C . ALA A 1 96 ? -11.991 -5.212 18.374 1.00 96.69 96 ALA A C 1
ATOM 656 O O . ALA A 1 96 ? -13.083 -5.129 18.942 1.00 96.69 96 ALA A O 1
ATOM 657 N N . ALA A 1 97 ? -11.338 -6.375 18.286 1.00 97.25 97 ALA A N 1
ATOM 658 C CA . ALA A 1 97 ? -11.839 -7.607 18.889 1.00 97.25 97 ALA A CA 1
ATOM 659 C C . ALA A 1 97 ? -11.883 -7.529 20.428 1.00 97.25 97 ALA A C 1
ATOM 661 O O . ALA A 1 97 ? -12.851 -7.997 21.036 1.00 97.25 97 ALA A O 1
ATOM 662 N N . LYS A 1 98 ? -10.878 -6.913 21.068 1.00 95.19 98 LYS A N 1
ATOM 663 C CA . LYS A 1 98 ? -10.882 -6.682 22.524 1.00 95.19 98 LYS A CA 1
ATOM 664 C C . LYS A 1 98 ? -11.988 -5.711 22.938 1.00 95.19 98 LYS A C 1
ATOM 666 O O . LYS A 1 98 ? -12.723 -6.019 23.873 1.00 95.19 98 LYS A O 1
ATOM 671 N N . ALA A 1 99 ? -12.154 -4.597 22.224 1.00 97.00 99 ALA A N 1
ATOM 672 C CA . ALA A 1 99 ? -13.217 -3.627 22.484 1.00 97.00 99 ALA A CA 1
ATOM 673 C C . ALA A 1 99 ? -14.611 -4.257 22.318 1.00 97.00 99 ALA A C 1
ATOM 675 O O . ALA A 1 99 ? -15.483 -4.077 23.167 1.00 97.00 99 ALA A O 1
ATOM 676 N N . ALA A 1 100 ? -14.813 -5.089 21.290 1.00 96.56 100 ALA A N 1
ATOM 677 C CA . ALA A 1 100 ? -16.054 -5.841 21.111 1.00 96.56 100 ALA A CA 1
ATOM 678 C C . ALA A 1 100 ? -16.328 -6.804 22.281 1.00 96.56 100 ALA A C 1
ATOM 680 O O . ALA A 1 100 ? -17.458 -6.882 22.767 1.00 96.56 100 ALA A O 1
ATOM 681 N N . ALA A 1 101 ? -15.301 -7.505 22.773 1.00 95.56 101 ALA A N 1
ATOM 682 C CA . ALA A 1 101 ? -15.426 -8.370 23.943 1.00 95.56 101 ALA A CA 1
ATOM 683 C C . ALA A 1 101 ? -15.733 -7.578 25.229 1.00 95.56 101 ALA A C 1
ATOM 685 O O . ALA A 1 101 ? -16.557 -8.022 26.029 1.00 95.56 101 ALA A O 1
ATOM 686 N N . ALA A 1 102 ? -15.118 -6.405 25.420 1.00 94.19 102 ALA A N 1
ATOM 687 C CA . ALA A 1 102 ? -15.398 -5.514 26.547 1.00 94.19 102 ALA A CA 1
ATOM 688 C C . ALA A 1 102 ? -16.848 -5.003 26.510 1.00 94.19 102 ALA A C 1
ATOM 690 O O . ALA A 1 102 ? -17.577 -5.145 27.491 1.00 94.19 102 ALA A O 1
ATOM 691 N N . ARG A 1 103 ? -17.325 -4.533 25.349 1.00 93.62 103 ARG A N 1
ATOM 692 C CA . ARG A 1 103 ? -18.727 -4.122 25.155 1.00 93.62 103 ARG A CA 1
ATOM 693 C C . ARG A 1 103 ? -19.709 -5.262 25.420 1.00 93.62 103 ARG A C 1
ATOM 695 O O . ARG A 1 103 ? -20.715 -5.059 26.089 1.00 93.62 103 ARG A O 1
ATOM 702 N N . ALA A 1 104 ? -19.401 -6.481 24.976 1.00 95.06 104 ALA A N 1
ATOM 703 C CA . ALA A 1 104 ? -20.238 -7.644 25.271 1.00 95.06 104 ALA A CA 1
ATOM 704 C C . ALA A 1 104 ? -20.336 -7.934 26.783 1.00 95.06 104 ALA A C 1
ATOM 706 O O . ALA A 1 104 ? -21.400 -8.324 27.266 1.00 95.06 104 ALA A O 1
ATOM 707 N N . ARG A 1 105 ? -19.255 -7.714 27.548 1.00 91.94 105 ARG A N 1
ATOM 708 C CA . ARG A 1 105 ? -19.279 -7.821 29.018 1.00 91.94 105 ARG A CA 1
ATOM 709 C C . ARG A 1 105 ? -20.144 -6.735 29.652 1.00 91.94 105 ARG A C 1
ATOM 711 O O . ARG A 1 105 ? -20.907 -7.054 30.559 1.00 91.94 105 ARG A O 1
ATOM 718 N N . VAL A 1 106 ? -20.054 -5.494 29.169 1.00 94.19 106 VAL A N 1
ATOM 719 C CA . VAL A 1 106 ? -20.909 -4.383 29.623 1.00 94.19 106 VAL A CA 1
ATOM 720 C C . VAL A 1 106 ? -22.383 -4.734 29.435 1.00 94.19 106 VAL A C 1
ATOM 722 O O . VAL A 1 106 ? -23.146 -4.672 30.395 1.00 94.19 106 VAL A O 1
ATOM 725 N N . GLU A 1 107 ? -22.774 -5.184 28.241 1.00 93.25 107 GLU A N 1
ATOM 726 C CA . GLU A 1 107 ? -24.168 -5.542 27.947 1.00 93.25 107 GLU A CA 1
ATOM 727 C C . GLU A 1 107 ? -24.667 -6.709 28.810 1.00 93.25 107 GLU A C 1
ATOM 729 O O . GLU A 1 107 ? -25.774 -6.658 29.347 1.00 93.25 107 GLU A O 1
ATOM 734 N N . ALA A 1 108 ? -23.836 -7.732 29.032 1.00 91.81 108 ALA A N 1
ATOM 735 C CA . ALA A 1 108 ? -24.184 -8.835 29.926 1.00 91.81 108 ALA A CA 1
ATOM 736 C C . ALA A 1 108 ? -24.417 -8.362 31.374 1.00 91.81 108 ALA A C 1
ATOM 738 O O . ALA A 1 108 ? -25.368 -8.797 32.024 1.00 91.81 108 ALA A O 1
ATOM 739 N N . ARG A 1 109 ? -23.580 -7.445 31.877 1.00 87.12 109 ARG A N 1
ATOM 740 C CA . ARG A 1 109 ? -23.712 -6.882 33.232 1.00 87.12 109 ARG A CA 1
ATOM 741 C C . ARG A 1 109 ? -24.891 -5.924 33.363 1.00 87.12 109 ARG A C 1
ATOM 743 O O . ARG A 1 109 ? -25.563 -5.936 34.392 1.00 87.12 109 ARG A O 1
ATOM 750 N N . LYS A 1 110 ? -25.186 -5.134 32.328 1.00 90.31 110 LYS A N 1
ATOM 751 C CA . LYS A 1 110 ? -26.398 -4.304 32.268 1.00 90.31 110 LYS A CA 1
ATOM 752 C C . LYS A 1 110 ? -27.651 -5.164 32.330 1.00 90.31 110 LYS A C 1
ATOM 754 O O . LYS A 1 110 ? -28.522 -4.893 33.149 1.00 90.31 110 LYS A O 1
ATOM 759 N N . ALA A 1 111 ? -27.697 -6.246 31.554 1.00 92.25 111 ALA A N 1
ATOM 760 C CA . ALA A 1 111 ? -28.809 -7.188 31.591 1.00 92.25 111 ALA A CA 1
ATOM 761 C C . ALA A 1 111 ? -28.989 -7.824 32.985 1.00 92.25 111 ALA A C 1
ATOM 763 O O . ALA A 1 111 ? -30.120 -7.969 33.449 1.00 92.25 111 ALA A O 1
ATOM 764 N N . GLU A 1 112 ? -27.891 -8.153 33.680 1.00 88.06 112 GLU A N 1
ATOM 765 C CA . GLU A 1 112 ? -27.914 -8.641 35.068 1.00 88.06 112 GLU A CA 1
ATOM 766 C C . GLU A 1 112 ? -28.486 -7.585 36.035 1.00 88.06 112 GLU A C 1
ATOM 768 O O . GLU A 1 112 ? -29.370 -7.889 36.840 1.00 88.06 112 GLU A O 1
ATOM 773 N N . ALA A 1 113 ? -28.041 -6.328 35.919 1.00 83.88 113 ALA A N 1
ATOM 774 C CA . ALA A 1 113 ? -28.524 -5.216 36.740 1.00 83.88 113 ALA A CA 1
ATOM 775 C C . ALA A 1 113 ? -30.016 -4.935 36.518 1.00 83.88 113 ALA A C 1
ATOM 777 O O . ALA A 1 113 ? -30.766 -4.754 37.478 1.00 83.88 113 ALA A O 1
ATOM 778 N N . GLU A 1 114 ? -30.454 -4.910 35.259 1.00 85.88 114 GLU A N 1
ATOM 779 C CA . GLU A 1 114 ? -31.850 -4.697 34.883 1.00 85.88 114 GLU A CA 1
ATOM 780 C C . GLU A 1 114 ? -32.746 -5.846 35.345 1.00 85.88 114 GLU A C 1
ATOM 782 O O . GLU A 1 114 ? -33.863 -5.603 35.797 1.00 85.88 114 GLU A O 1
ATOM 787 N N . ALA A 1 115 ? -32.276 -7.095 35.263 1.00 87.69 115 ALA A N 1
ATOM 788 C CA . ALA A 1 115 ? -33.020 -8.248 35.761 1.00 87.69 115 ALA A CA 1
ATOM 789 C C . ALA A 1 115 ? -33.244 -8.164 37.278 1.00 87.69 115 ALA A C 1
ATOM 791 O O . ALA A 1 115 ? -34.373 -8.347 37.732 1.00 87.69 115 ALA A O 1
ATOM 792 N N . ALA A 1 116 ? -32.203 -7.818 38.042 1.00 81.69 116 ALA A N 1
ATOM 793 C CA . ALA A 1 116 ? -32.304 -7.634 39.487 1.00 81.69 116 ALA A CA 1
ATOM 794 C C . ALA A 1 116 ? -33.180 -6.424 39.863 1.00 81.69 116 ALA A C 1
ATOM 796 O O . ALA A 1 116 ? -33.961 -6.494 40.808 1.00 81.69 116 ALA A O 1
ATOM 797 N N . LEU A 1 117 ? -33.116 -5.323 39.106 1.00 78.06 117 LEU A N 1
ATOM 798 C CA . LEU A 1 117 ? -33.980 -4.162 39.341 1.00 78.06 117 LEU A CA 1
ATOM 799 C C . LEU A 1 117 ? -35.457 -4.483 39.073 1.00 78.06 117 LEU A C 1
ATOM 801 O O . LEU A 1 117 ? -36.322 -4.079 39.848 1.00 78.06 117 LEU A O 1
ATOM 805 N N . ARG A 1 118 ? -35.738 -5.258 38.021 1.00 84.12 118 ARG A N 1
ATOM 806 C CA . ARG A 1 118 ? -37.094 -5.692 37.656 1.00 84.12 118 ARG A CA 1
ATOM 807 C C . ARG A 1 118 ? -37.747 -6.553 38.745 1.00 84.12 118 ARG A C 1
ATOM 809 O O . ARG A 1 118 ? -38.965 -6.538 38.887 1.00 84.12 118 ARG A O 1
ATOM 816 N N . GLU A 1 119 ? -36.953 -7.261 39.550 1.00 79.56 119 GLU A N 1
ATOM 817 C CA . GLU A 1 119 ? -37.437 -7.984 40.736 1.00 79.56 119 GLU A CA 1
ATOM 818 C C . GLU A 1 119 ? -37.868 -7.034 41.875 1.00 79.56 119 GLU A C 1
ATOM 820 O O . GLU A 1 119 ? -38.796 -7.349 42.619 1.00 79.56 119 GLU A O 1
ATOM 825 N N . ALA A 1 120 ? -37.265 -5.841 41.983 1.00 74.44 120 ALA A N 1
ATOM 826 C CA . ALA A 1 120 ? -37.603 -4.828 42.994 1.00 74.44 120 ALA A CA 1
ATOM 827 C C . ALA A 1 120 ? -38.757 -3.888 42.616 1.00 74.44 120 ALA A C 1
ATOM 829 O O . ALA A 1 120 ? -39.409 -3.351 43.514 1.00 74.44 120 ALA A O 1
ATOM 830 N N . GLU A 1 121 ? -39.033 -3.679 41.326 1.00 78.50 121 GLU A N 1
ATOM 831 C CA . GLU A 1 121 ? -40.164 -2.865 40.846 1.00 78.50 121 GLU A CA 1
ATOM 832 C C . GLU A 1 121 ? -41.503 -3.159 41.560 1.00 78.50 121 GLU A C 1
ATOM 834 O O . GLU A 1 121 ? -42.153 -2.205 42.007 1.00 78.50 121 GLU A O 1
ATOM 839 N N . PRO A 1 122 ? -41.926 -4.429 41.758 1.00 84.75 122 PRO A N 1
ATOM 840 C CA . PRO A 1 122 ? -43.160 -4.722 42.485 1.00 84.75 122 PRO A CA 1
ATOM 841 C C . PRO A 1 122 ? -43.093 -4.341 43.969 1.00 84.75 122 PRO A C 1
ATOM 843 O O . PRO A 1 122 ? -44.105 -3.906 44.517 1.00 84.75 122 PRO A O 1
ATOM 846 N N . ALA A 1 123 ? -41.930 -4.452 44.623 1.00 78.62 123 ALA A N 1
ATOM 847 C CA . ALA A 1 123 ? -41.770 -4.067 46.026 1.00 78.62 123 ALA A CA 1
ATOM 848 C C . ALA A 1 123 ? -41.909 -2.547 46.206 1.00 78.62 123 ALA A C 1
ATOM 850 O O . ALA A 1 123 ? -42.590 -2.096 47.126 1.00 78.62 123 ALA A O 1
ATOM 851 N N . VAL A 1 124 ? -41.346 -1.749 45.291 1.00 77.75 124 VAL A N 1
ATOM 852 C CA . VAL A 1 124 ? -41.515 -0.284 45.298 1.00 77.75 124 VAL A CA 1
ATOM 853 C C . VAL A 1 124 ? -42.974 0.093 45.051 1.00 77.75 124 VAL A C 1
ATOM 855 O O . VAL A 1 124 ? -43.544 0.857 45.827 1.00 77.75 124 VAL A O 1
ATOM 858 N N . ALA A 1 125 ? -43.605 -0.478 44.021 1.00 84.25 125 ALA A N 1
ATOM 859 C CA . ALA A 1 125 ? -45.006 -0.205 43.703 1.00 84.25 125 ALA A CA 1
ATOM 860 C C . ALA A 1 125 ? -45.945 -0.588 44.861 1.00 84.25 125 ALA A C 1
ATOM 862 O O . ALA A 1 125 ? -46.860 0.167 45.194 1.00 84.25 125 ALA A O 1
ATOM 863 N N . SER A 1 126 ? -45.680 -1.723 45.514 1.00 82.19 126 SER A N 1
ATOM 864 C CA . SER A 1 126 ? -46.402 -2.179 46.704 1.00 82.19 126 SER A CA 1
ATOM 865 C C . SER A 1 126 ? -46.174 -1.246 47.901 1.00 82.19 126 SER A C 1
ATOM 867 O O . SER A 1 126 ? -47.128 -0.872 48.580 1.00 82.19 126 SER A O 1
ATOM 869 N N . ALA A 1 127 ? -44.945 -0.759 48.122 1.00 76.50 127 ALA A N 1
ATOM 870 C CA . ALA A 1 127 ? -44.653 0.233 49.161 1.00 76.50 127 ALA A CA 1
ATOM 871 C C . ALA A 1 127 ? -45.395 1.558 48.924 1.00 76.50 127 ALA A C 1
ATOM 873 O O . ALA A 1 127 ? -45.932 2.144 49.865 1.00 76.50 127 ALA A O 1
ATOM 874 N N . THR A 1 128 ? -45.452 2.037 47.678 1.00 80.31 128 THR A N 1
ATOM 875 C CA . THR A 1 128 ? -46.191 3.256 47.321 1.00 80.31 128 THR A CA 1
ATOM 876 C C . THR A 1 128 ? -47.697 3.065 47.495 1.00 80.31 128 THR A C 1
ATOM 878 O O . THR A 1 128 ? -48.348 3.914 48.103 1.00 80.31 128 THR A O 1
ATOM 881 N N . ALA A 1 129 ? -48.241 1.927 47.051 1.00 84.69 129 ALA A N 1
ATOM 882 C CA . ALA A 1 129 ? -49.650 1.589 47.236 1.00 84.69 129 ALA A CA 1
ATOM 883 C C . ALA A 1 129 ? -50.024 1.490 48.725 1.00 84.69 129 ALA A C 1
ATOM 885 O O . ALA A 1 129 ? -51.064 2.008 49.138 1.00 84.69 129 ALA A O 1
ATOM 886 N N . ALA A 1 130 ? -49.148 0.908 49.550 1.00 82.81 130 ALA A N 1
ATOM 887 C CA . ALA A 1 130 ? -49.321 0.846 50.996 1.00 82.81 130 ALA A CA 1
ATOM 888 C C . ALA A 1 130 ? -49.404 2.249 51.619 1.00 82.81 130 ALA A C 1
ATOM 890 O O . ALA A 1 130 ? -50.279 2.496 52.452 1.00 82.81 130 ALA A O 1
ATOM 891 N N . LEU A 1 131 ? -48.577 3.203 51.171 1.00 82.06 131 LEU A N 1
ATOM 892 C CA . LEU A 1 131 ? -48.640 4.597 51.633 1.00 82.06 131 LEU A CA 1
ATOM 893 C C . LEU A 1 131 ? -49.936 5.313 51.244 1.00 82.06 131 LEU A C 1
ATOM 895 O O . LEU A 1 131 ? -50.394 6.163 52.006 1.00 82.06 131 LEU A O 1
ATOM 899 N N . ASP A 1 132 ? -50.556 4.965 50.117 1.00 81.69 132 ASP A N 1
ATOM 900 C CA . ASP A 1 132 ? -51.841 5.544 49.711 1.00 81.69 132 ASP A CA 1
ATOM 901 C C . ASP A 1 132 ? -53.013 5.045 50.577 1.00 81.69 132 ASP A C 1
ATOM 903 O O . ASP A 1 132 ? -54.038 5.723 50.697 1.00 81.69 132 ASP A O 1
ATOM 907 N N . THR A 1 133 ? -52.854 3.906 51.266 1.00 80.62 133 THR A N 1
ATOM 908 C CA . THR A 1 133 ? -53.808 3.453 52.295 1.00 80.62 133 THR A CA 1
ATOM 909 C C . THR A 1 133 ? -53.673 4.219 53.617 1.00 80.62 133 THR A C 1
ATOM 911 O O . THR A 1 133 ? -54.619 4.263 54.415 1.00 80.62 133 THR A O 1
ATOM 914 N N . VAL A 1 134 ? -52.522 4.862 53.855 1.00 81.38 134 VAL A N 1
ATOM 915 C CA . VAL A 1 134 ? -52.263 5.673 55.046 1.00 81.38 134 VAL A CA 1
ATOM 916 C C . VAL A 1 134 ? -52.833 7.073 54.814 1.00 81.38 134 VAL A C 1
ATOM 918 O O . VAL A 1 134 ? -52.387 7.822 53.952 1.00 81.38 134 VAL A O 1
ATOM 921 N N . THR A 1 135 ? -53.824 7.475 55.614 1.00 82.31 135 THR A N 1
ATOM 922 C CA . THR A 1 135 ? -54.457 8.799 55.488 1.00 82.31 135 THR A CA 1
ATOM 923 C C . THR A 1 135 ? -54.068 9.726 56.644 1.00 82.31 135 THR A C 1
ATOM 925 O O . THR A 1 135 ? -53.917 9.298 57.791 1.00 82.31 135 THR A O 1
ATOM 928 N N . LYS A 1 136 ? -53.927 11.033 56.369 1.00 81.62 136 LYS A N 1
ATOM 929 C CA . LYS A 1 136 ? -53.641 12.057 57.400 1.00 81.62 136 LYS A CA 1
ATOM 930 C C . LYS A 1 136 ? -54.614 12.020 58.596 1.00 81.62 136 LYS A C 1
ATOM 932 O O . LYS A 1 136 ? -54.130 12.139 59.726 1.00 81.62 136 LYS A O 1
ATOM 937 N N . PRO A 1 137 ? -55.940 11.836 58.410 1.00 83.31 137 PRO A N 1
ATOM 938 C CA . PRO A 1 137 ? -56.876 11.695 59.525 1.00 83.31 137 PRO A CA 1
ATOM 939 C C . PRO A 1 137 ? -56.570 10.482 60.410 1.00 83.31 137 PRO A C 1
ATOM 941 O O . PRO A 1 137 ? -56.524 10.627 61.627 1.00 83.31 137 PRO A O 1
ATOM 944 N N . ALA A 1 138 ? -56.259 9.325 59.820 1.00 83.19 138 ALA A N 1
ATOM 945 C CA . ALA A 1 138 ? -55.975 8.103 60.573 1.00 83.19 138 ALA A CA 1
ATOM 946 C C . ALA A 1 138 ? -54.663 8.189 61.384 1.00 83.19 138 ALA A C 1
ATOM 948 O O . ALA A 1 138 ? -54.605 7.725 62.520 1.00 83.19 138 ALA A O 1
ATOM 949 N N . LEU A 1 139 ? -53.626 8.870 60.877 1.00 83.56 139 LEU A N 1
ATOM 950 C CA . LEU A 1 139 ? -52.424 9.168 61.678 1.00 83.56 139 LEU A CA 1
ATOM 951 C C . LEU A 1 139 ? -52.680 10.213 62.777 1.00 83.56 139 LEU A C 1
ATOM 953 O O . LEU A 1 139 ? -52.042 10.180 63.832 1.00 83.56 139 LEU A O 1
ATOM 957 N N . THR A 1 140 ? -53.626 11.132 62.558 1.00 84.31 140 THR A N 1
ATOM 958 C CA . THR A 1 140 ? -54.052 12.096 63.586 1.00 84.31 140 THR A CA 1
ATOM 959 C C . THR A 1 140 ? -54.793 11.387 64.719 1.00 84.31 140 THR A C 1
ATOM 961 O O . THR A 1 140 ? -54.581 11.723 65.883 1.00 84.31 140 THR A O 1
ATOM 964 N N . GLU A 1 141 ? -55.589 10.369 64.395 1.00 84.94 141 GLU A N 1
ATOM 965 C CA . GLU A 1 141 ? -56.243 9.492 65.366 1.00 84.94 141 GLU A CA 1
ATOM 966 C C . GLU A 1 141 ? -55.209 8.737 66.216 1.00 84.94 141 GLU A C 1
ATOM 968 O O . GLU A 1 141 ? -55.248 8.841 67.445 1.00 84.94 141 GLU A O 1
ATOM 973 N N . CYS A 1 142 ? -54.200 8.110 65.590 1.00 83.19 142 CYS A N 1
ATOM 974 C CA . CYS A 1 142 ? -53.075 7.477 66.297 1.00 83.19 142 CYS A CA 1
ATOM 975 C C . CYS A 1 142 ? -52.386 8.438 67.278 1.00 83.19 142 CYS A C 1
ATOM 977 O O . CYS A 1 142 ? -52.066 8.063 68.404 1.00 83.19 142 CYS A O 1
ATOM 979 N N . ARG A 1 143 ? -52.202 9.709 66.898 1.00 84.31 143 ARG A N 1
ATOM 980 C CA . ARG A 1 143 ? -51.566 10.723 67.758 1.00 84.31 143 ARG A CA 1
ATOM 981 C C . ARG A 1 143 ? -52.342 10.982 69.052 1.00 84.31 143 ARG A C 1
ATOM 983 O O . ARG A 1 143 ? -51.734 11.291 70.075 1.00 84.31 143 ARG A O 1
ATOM 990 N N . THR A 1 144 ? -53.670 10.882 69.010 1.00 84.81 144 THR A N 1
ATOM 991 C CA . THR A 1 144 ? -54.546 11.155 70.163 1.00 84.81 144 THR A CA 1
ATOM 992 C C . THR A 1 144 ? -54.688 9.977 71.132 1.00 84.81 144 THR A C 1
ATOM 994 O O . THR A 1 144 ? -55.181 10.163 72.244 1.00 84.81 144 THR A O 1
ATOM 997 N N . MET A 1 145 ? -54.202 8.784 70.768 1.00 83.06 145 MET A N 1
ATOM 998 C CA . MET A 1 145 ? -54.285 7.586 71.610 1.00 83.06 145 MET A CA 1
ATOM 999 C C . MET A 1 145 ? -53.371 7.684 72.841 1.00 83.06 145 MET A C 1
ATOM 1001 O O . MET A 1 145 ? -52.163 7.939 72.734 1.00 83.06 145 MET A O 1
ATOM 1005 N N . GLN A 1 146 ? -53.929 7.433 74.030 1.00 79.50 146 GLN A N 1
ATOM 1006 C CA . GLN A 1 146 ? -53.162 7.379 75.282 1.00 79.50 146 GLN A CA 1
ATOM 1007 C C . GLN A 1 146 ? -52.299 6.115 75.355 1.00 79.50 146 GLN A C 1
ATOM 1009 O O . GLN A 1 146 ? -51.095 6.226 75.585 1.00 79.50 146 GLN A O 1
ATOM 1014 N N . GLN A 1 147 ? -52.888 4.953 75.055 1.00 81.00 147 GLN A N 1
ATOM 1015 C CA . GLN A 1 147 ? -52.189 3.680 74.877 1.00 81.00 147 GLN A CA 1
ATOM 1016 C C . GLN A 1 147 ? -52.494 3.092 73.491 1.00 81.00 147 GLN A C 1
ATOM 1018 O O . GLN A 1 147 ? -53.648 3.157 73.059 1.00 81.00 147 GLN A O 1
ATOM 1023 N N . PRO A 1 148 ? -51.486 2.558 72.786 1.00 84.31 148 PRO A N 1
ATOM 1024 C CA . PRO A 1 148 ? -51.678 1.938 71.486 1.00 84.31 148 PRO A CA 1
ATOM 1025 C C . PRO A 1 148 ? -52.259 0.522 71.648 1.00 84.31 148 PRO A C 1
ATOM 1027 O O . PRO A 1 148 ? -51.950 -0.163 72.626 1.00 84.31 148 PRO A O 1
ATOM 1030 N N . PRO A 1 149 ? -53.088 0.049 70.700 1.00 84.44 149 PRO A N 1
ATOM 1031 C CA . PRO A 1 149 ? -53.412 -1.368 70.595 1.00 84.44 149 PRO A CA 1
ATOM 1032 C C . PRO A 1 149 ? -52.132 -2.197 70.408 1.00 84.44 149 PRO A C 1
ATOM 1034 O O . PRO A 1 149 ? -51.195 -1.706 69.774 1.00 84.44 149 PRO A O 1
ATOM 1037 N N . PRO A 1 150 ? -52.093 -3.451 70.890 1.00 81.62 150 PRO A N 1
ATOM 1038 C CA . PRO A 1 150 ? -50.907 -4.293 70.760 1.00 81.62 150 PRO A CA 1
ATOM 1039 C C . PRO A 1 150 ? -50.444 -4.368 69.298 1.00 81.62 150 PRO A C 1
ATOM 1041 O O . PRO A 1 150 ? -51.274 -4.483 68.389 1.00 81.62 150 PRO A O 1
ATOM 1044 N N . GLY A 1 151 ? -49.136 -4.284 69.061 1.00 81.62 151 GLY A N 1
ATOM 1045 C CA . GLY A 1 151 ? -48.520 -4.346 67.733 1.00 81.62 151 GLY A CA 1
ATOM 1046 C C . GLY A 1 151 ? -48.557 -3.036 66.939 1.00 81.62 151 GLY A C 1
ATOM 1047 O O . GLY A 1 151 ? -47.851 -2.918 65.943 1.00 81.62 151 GLY A O 1
ATOM 1048 N N . VAL A 1 152 ? -49.343 -2.031 67.351 1.00 85.38 152 VAL A N 1
ATOM 1049 C CA . VAL A 1 152 ? -49.326 -0.703 66.706 1.00 85.38 152 VAL A CA 1
ATOM 1050 C C . VAL A 1 152 ? -48.069 0.064 67.116 1.00 85.38 152 VAL A C 1
ATOM 1052 O O . VAL A 1 152 ? -47.416 0.670 66.272 1.00 85.38 152 VAL A O 1
ATOM 1055 N N . ASP A 1 153 ? -47.702 0.010 68.392 1.00 85.44 153 ASP A N 1
ATOM 1056 C CA . ASP A 1 153 ? -46.438 0.531 68.914 1.00 85.44 153 ASP A CA 1
ATOM 1057 C C . ASP A 1 153 ? -45.215 -0.076 68.226 1.00 85.44 153 ASP A C 1
ATOM 1059 O O . ASP A 1 153 ? -44.320 0.672 67.833 1.00 85.44 153 ASP A O 1
ATOM 1063 N N . ASP A 1 154 ? -45.219 -1.390 67.994 1.00 85.62 154 ASP A N 1
ATOM 1064 C CA . ASP A 1 154 ? -44.135 -2.084 67.292 1.00 85.62 154 ASP A CA 1
ATOM 1065 C C . ASP A 1 154 ? -43.962 -1.587 65.846 1.00 85.62 154 ASP A C 1
ATOM 1067 O O . ASP A 1 154 ? -42.840 -1.333 65.406 1.00 85.62 154 ASP A O 1
ATOM 1071 N N . VAL A 1 155 ? -45.059 -1.355 65.109 1.00 87.56 155 VAL A N 1
ATOM 1072 C CA . VAL A 1 155 ? -44.998 -0.780 63.750 1.00 87.56 155 VAL A CA 1
ATOM 1073 C C . VAL A 1 155 ? -44.395 0.624 63.767 1.00 87.56 155 VAL A C 1
ATOM 1075 O O . VAL A 1 155 ? -43.512 0.936 62.966 1.00 87.56 155 VAL A O 1
ATOM 1078 N N . PHE A 1 156 ? -44.853 1.490 64.676 1.00 88.44 156 PHE A N 1
ATOM 1079 C CA . PHE A 1 156 ? -44.317 2.850 64.786 1.00 88.44 156 PHE A CA 1
ATOM 1080 C C . PHE A 1 156 ? -42.851 2.852 65.239 1.00 88.44 156 PHE A C 1
ATOM 1082 O O . PHE A 1 156 ? -42.091 3.713 64.797 1.00 88.44 156 PHE A O 1
ATOM 1089 N N . ALA A 1 157 ? -42.432 1.879 66.052 1.00 86.38 157 ALA A N 1
ATOM 1090 C CA . ALA A 1 157 ? -41.035 1.672 66.414 1.00 86.38 157 ALA A CA 1
ATOM 1091 C C . ALA A 1 157 ? -40.180 1.289 65.193 1.00 86.38 157 ALA A C 1
ATOM 1093 O O . ALA A 1 157 ? -39.133 1.896 64.973 1.00 86.38 157 ALA A O 1
ATOM 1094 N N . VAL A 1 158 ? -40.643 0.357 64.352 1.00 87.75 158 VAL A N 1
ATOM 1095 C CA . VAL A 1 158 ? -39.953 -0.033 63.105 1.00 87.75 158 VAL A CA 1
ATOM 1096 C C . VAL A 1 158 ? -39.794 1.166 62.162 1.00 87.75 158 VAL A C 1
ATOM 1098 O O . VAL A 1 158 ? -38.697 1.420 61.662 1.00 87.75 158 VAL A O 1
ATOM 1101 N N . VAL A 1 159 ? -40.857 1.953 61.964 1.00 88.56 159 VAL A N 1
ATOM 1102 C CA . VAL A 1 159 ? -40.824 3.158 61.114 1.00 88.56 159 VAL A CA 1
ATOM 1103 C C . VAL A 1 159 ? -39.912 4.243 61.702 1.00 88.56 159 VAL A C 1
ATOM 1105 O O . VAL A 1 159 ? -39.172 4.886 60.957 1.00 88.56 159 VAL A O 1
ATOM 1108 N N . ALA A 1 160 ? -39.909 4.434 63.026 1.00 86.00 160 ALA A N 1
ATOM 1109 C CA . ALA A 1 160 ? -39.002 5.372 63.691 1.00 86.00 160 ALA A CA 1
ATOM 1110 C C . ALA A 1 160 ? -37.536 4.988 63.486 1.00 86.00 160 ALA A C 1
ATOM 1112 O O . ALA A 1 160 ? -36.719 5.850 63.175 1.00 86.00 160 ALA A O 1
ATOM 1113 N N . VAL A 1 161 ? -37.212 3.701 63.617 1.00 86.25 161 VAL A N 1
ATOM 1114 C CA . VAL A 1 161 ? -35.848 3.199 63.426 1.00 86.25 161 VAL A CA 1
ATOM 1115 C C . VAL A 1 161 ? -35.389 3.362 61.978 1.00 86.25 161 VAL A C 1
ATOM 1117 O O . VAL A 1 161 ? -34.270 3.820 61.761 1.00 86.25 161 VAL A O 1
ATOM 1120 N N . LEU A 1 162 ? -36.244 3.081 60.986 1.00 86.62 162 LEU A N 1
ATOM 1121 C CA . LEU A 1 162 ? -35.923 3.321 59.571 1.00 86.62 162 LEU A CA 1
ATOM 1122 C C . LEU A 1 162 ? -35.638 4.804 59.285 1.00 86.62 162 LEU A C 1
ATOM 1124 O O . LEU A 1 162 ? -34.682 5.128 58.582 1.00 86.62 162 LEU A O 1
ATOM 1128 N N . LEU A 1 163 ? -36.432 5.706 59.867 1.00 86.81 163 LEU A N 1
ATOM 1129 C CA . LEU A 1 163 ? -36.328 7.153 59.667 1.00 86.81 163 LEU A CA 1
ATOM 1130 C C . LEU A 1 163 ? -35.271 7.846 60.547 1.00 86.81 163 LEU A C 1
ATOM 1132 O O . LEU A 1 163 ? -35.109 9.065 60.451 1.00 86.81 163 LEU A O 1
ATOM 1136 N N . ALA A 1 164 ? -34.539 7.121 61.392 1.00 84.19 164 ALA A N 1
ATOM 1137 C CA . ALA A 1 164 ? -33.570 7.712 62.312 1.00 84.19 164 ALA A CA 1
ATOM 1138 C C . ALA A 1 164 ? -32.433 8.442 61.572 1.00 84.19 164 ALA A C 1
ATOM 1140 O O . ALA A 1 164 ? -31.771 7.873 60.707 1.00 84.19 164 ALA A O 1
ATOM 1141 N N . GLY A 1 165 ? -32.215 9.726 61.876 1.00 74.69 165 GLY A N 1
ATOM 1142 C CA . GLY A 1 165 ? -31.218 10.570 61.192 1.00 74.69 165 GLY A CA 1
ATOM 1143 C C . GLY A 1 165 ? -31.600 11.000 59.764 1.00 74.69 165 GLY A C 1
ATOM 1144 O O . GLY A 1 165 ? -30.984 11.902 59.205 1.00 74.69 165 GLY A O 1
ATOM 1145 N N . VAL A 1 166 ? -32.657 10.411 59.201 1.00 78.50 166 VAL A N 1
ATOM 1146 C CA . VAL A 1 166 ? -33.245 10.727 57.889 1.00 78.50 166 VAL A CA 1
ATOM 1147 C C . VAL A 1 166 ? -34.400 11.720 58.068 1.00 78.50 166 VAL A C 1
ATOM 1149 O O . VAL A 1 166 ? -34.559 12.652 57.275 1.00 78.50 166 VAL A O 1
ATOM 1152 N N . PHE A 1 167 ? -35.171 11.565 59.149 1.00 80.56 167 PHE A N 1
ATOM 1153 C CA . PHE A 1 167 ? -36.250 12.448 59.568 1.00 80.56 167 PHE A CA 1
ATOM 1154 C C . PHE A 1 167 ? -35.831 13.287 60.788 1.00 80.56 167 PHE A C 1
ATOM 1156 O O . PHE A 1 167 ? -35.484 12.728 61.827 1.00 80.56 167 PHE A O 1
ATOM 1163 N N . PRO A 1 168 ? -35.928 14.628 60.743 1.00 72.81 168 PRO A N 1
ATOM 1164 C CA . PRO A 1 168 ? -35.428 15.484 61.825 1.00 72.81 168 PRO A CA 1
ATOM 1165 C C . PRO A 1 168 ? -36.179 15.357 63.160 1.00 72.81 168 PRO A C 1
ATOM 1167 O O . PRO A 1 168 ? -35.693 15.843 64.176 1.00 72.81 168 PRO A O 1
ATOM 1170 N N . GLY A 1 169 ? -37.353 14.718 63.182 1.00 66.06 169 GLY A N 1
ATOM 1171 C CA . GLY A 1 169 ? -38.059 14.381 64.423 1.00 66.06 169 GLY A CA 1
ATOM 1172 C C . GLY A 1 169 ? -37.496 13.159 65.158 1.00 66.06 169 GLY A C 1
ATOM 1173 O O . GLY A 1 169 ? -37.821 12.975 66.329 1.00 66.06 169 GLY A O 1
ATOM 1174 N N . VAL A 1 170 ? -36.647 12.354 64.506 1.00 70.00 170 VAL A N 1
ATOM 1175 C CA . VAL A 1 170 ? -35.990 11.169 65.077 1.00 70.00 170 VAL A CA 1
ATOM 1176 C C . VAL A 1 170 ? -34.467 11.368 64.993 1.00 70.00 170 VAL A C 1
ATOM 1178 O O . VAL A 1 170 ? -33.845 10.989 63.996 1.00 70.00 170 VAL A O 1
ATOM 1181 N N . PRO A 1 171 ? -33.844 12.013 65.996 1.00 63.84 171 PRO A N 1
ATOM 1182 C CA . PRO A 1 171 ? -32.401 12.215 66.000 1.00 63.84 171 PRO A CA 1
ATOM 1183 C C . PRO A 1 171 ? -31.675 10.868 66.132 1.00 63.84 171 PRO A C 1
ATOM 1185 O O . PRO A 1 171 ? -32.057 10.031 66.945 1.00 63.84 171 PRO A O 1
ATOM 1188 N N . ALA A 1 172 ? -30.619 10.677 65.344 1.00 62.31 172 ALA A N 1
AT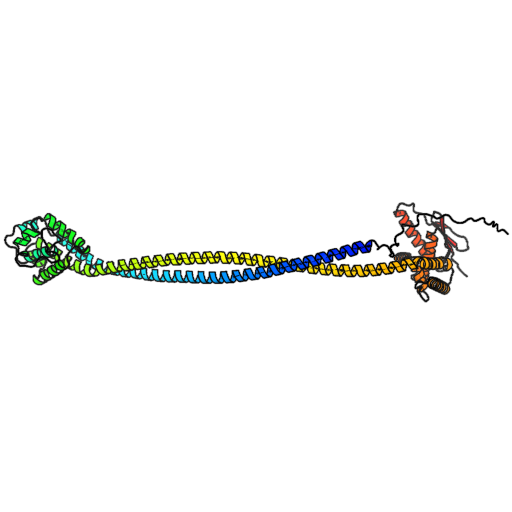OM 1189 C CA . ALA A 1 172 ? -29.656 9.592 65.520 1.00 62.31 172 ALA A CA 1
ATOM 1190 C C . ALA A 1 172 ? -28.376 10.163 66.152 1.00 62.31 172 ALA A C 1
ATOM 1192 O O . ALA A 1 172 ? -27.966 11.276 65.806 1.00 62.31 172 ALA A O 1
ATOM 1193 N N . SER A 1 173 ? -27.744 9.435 67.077 1.00 49.38 173 SER A N 1
ATOM 1194 C CA . SER A 1 173 ? -26.377 9.750 67.509 1.00 49.38 173 SER A CA 1
ATOM 1195 C C . SER A 1 173 ? -25.414 9.454 66.353 1.00 49.38 173 SER A C 1
ATOM 1197 O O . SER A 1 173 ? -25.639 8.536 65.570 1.00 49.38 173 SER A O 1
ATOM 1199 N N . HIS A 1 174 ? -24.365 10.267 66.195 1.00 39.59 174 HIS A N 1
ATOM 1200 C CA . HIS A 1 174 ? -23.381 10.161 65.109 1.00 39.59 174 HIS A CA 1
ATOM 1201 C C . HIS A 1 174 ? -22.981 8.705 64.785 1.00 39.59 174 HIS A C 1
ATOM 1203 O O . HIS A 1 174 ? -22.220 8.094 65.526 1.00 39.59 174 HIS A O 1
ATOM 1209 N N . GLY A 1 175 ? -23.452 8.175 63.650 1.00 49.94 175 GLY A N 1
ATOM 1210 C CA . GLY A 1 175 ? -23.025 6.876 63.113 1.00 49.94 175 GLY A CA 1
ATOM 1211 C C . GLY A 1 175 ? -23.645 5.628 63.756 1.00 49.94 175 GLY A C 1
ATOM 1212 O O . GLY A 1 175 ? -23.347 4.523 63.304 1.00 49.94 175 GLY A O 1
ATOM 1213 N N . GLU A 1 176 ? -24.527 5.772 64.746 1.00 51.09 176 GLU A N 1
ATOM 1214 C CA . GLU A 1 176 ? -25.220 4.658 65.403 1.00 51.09 176 GLU A CA 1
ATOM 1215 C C . GLU A 1 176 ? -26.729 4.707 65.106 1.00 51.09 176 GLU A C 1
ATOM 1217 O O . GLU A 1 176 ? -27.304 5.778 64.899 1.00 51.09 176 GLU A O 1
ATOM 1222 N N . ALA A 1 177 ? -27.379 3.536 65.035 1.00 54.94 177 ALA A N 1
ATOM 1223 C CA . ALA A 1 177 ? -28.839 3.461 64.919 1.00 54.94 177 ALA A CA 1
ATOM 1224 C C . ALA A 1 177 ? -29.504 4.182 66.105 1.00 54.94 177 ALA A C 1
ATOM 1226 O O . ALA A 1 177 ? -28.874 4.338 67.153 1.00 54.94 177 ALA A O 1
ATOM 1227 N N . LEU A 1 178 ? -30.780 4.582 65.971 1.00 60.28 178 LEU A N 1
ATOM 1228 C CA . LEU A 1 178 ? -31.576 5.047 67.117 1.00 60.28 178 LEU A CA 1
ATOM 1229 C C . LEU A 1 178 ? -31.339 4.087 68.290 1.00 60.28 178 LEU A C 1
ATOM 1231 O O . LEU A 1 178 ? -31.498 2.875 68.111 1.00 60.28 178 LEU A O 1
ATOM 1235 N N . ALA A 1 179 ? -30.920 4.613 69.447 1.00 54.66 179 ALA A N 1
ATOM 1236 C CA . ALA A 1 179 ? -30.735 3.800 70.641 1.00 54.66 179 ALA A CA 1
ATOM 1237 C C . ALA A 1 179 ? -32.018 2.982 70.832 1.00 54.66 179 ALA A C 1
ATOM 1239 O O . ALA A 1 179 ? -33.098 3.547 70.906 1.00 54.66 179 ALA A O 1
ATOM 1240 N N . ALA A 1 180 ? -31.939 1.652 70.777 1.00 55.72 180 ALA A N 1
ATOM 1241 C CA . ALA A 1 180 ? -33.115 0.784 70.874 1.00 55.72 180 ALA A CA 1
ATOM 1242 C C . ALA A 1 180 ? -33.470 0.522 72.347 1.00 55.72 180 ALA A C 1
ATOM 1244 O O . ALA A 1 180 ? -33.745 -0.610 72.749 1.00 55.72 180 ALA A O 1
ATOM 1245 N N . ASP A 1 181 ? -33.363 1.557 73.174 1.00 60.59 181 ASP A N 1
ATOM 1246 C CA . ASP A 1 181 ? -33.691 1.529 74.587 1.00 60.59 181 ASP A CA 1
ATOM 1247 C C . ASP A 1 181 ? -35.203 1.712 74.794 1.00 60.59 181 ASP A C 1
ATOM 1249 O O . ASP A 1 181 ? -35.927 2.258 73.959 1.00 60.59 181 ASP A O 1
ATOM 1253 N N . ALA A 1 182 ? -35.709 1.213 75.922 1.00 57.66 182 ALA A N 1
ATOM 1254 C CA . ALA A 1 182 ? -37.143 1.201 76.209 1.00 57.66 182 ALA A CA 1
ATOM 1255 C C . ALA A 1 182 ? -37.765 2.613 76.291 1.00 57.66 182 ALA A C 1
ATOM 1257 O O . ALA A 1 182 ? -38.986 2.743 76.222 1.00 57.66 182 ALA A O 1
ATOM 1258 N N . GLU A 1 183 ? -36.954 3.668 76.437 1.00 60.75 183 GLU A N 1
ATOM 1259 C CA . GLU A 1 183 ? -37.410 5.050 76.598 1.00 60.75 183 GLU A CA 1
ATOM 1260 C C . GLU A 1 183 ? -37.615 5.762 75.248 1.00 60.75 183 GLU A C 1
ATOM 1262 O O . GLU A 1 183 ? -38.624 6.452 75.044 1.00 60.75 183 GLU A O 1
ATOM 1267 N N . SER A 1 184 ? -36.717 5.542 74.288 1.00 63.62 184 SER A N 1
ATOM 1268 C CA . SER A 1 184 ? -36.776 6.105 72.931 1.00 63.62 184 SER A CA 1
ATOM 1269 C C . SER A 1 184 ? -37.825 5.429 72.036 1.00 63.62 184 SER A C 1
ATOM 1271 O O . SER A 1 184 ? -38.499 6.114 71.262 1.00 63.62 184 SER A O 1
ATOM 1273 N N . LEU A 1 185 ? -38.035 4.117 72.198 1.00 72.00 185 LEU A N 1
ATOM 1274 C CA . LEU A 1 185 ? -39.071 3.337 71.504 1.00 72.00 185 LEU A CA 1
ATOM 1275 C C . LEU A 1 185 ? -40.418 3.324 72.247 1.00 72.00 185 LEU A C 1
ATOM 1277 O O . LEU A 1 185 ? -41.362 2.660 71.822 1.00 72.00 185 LEU A O 1
ATOM 1281 N N . SER A 1 186 ? -40.542 4.073 73.348 1.00 80.94 186 SER A N 1
ATOM 1282 C CA . SER A 1 186 ? -41.806 4.191 74.075 1.00 80.94 186 SER A CA 1
ATOM 1283 C C . SER A 1 186 ? -42.865 4.956 73.269 1.00 80.94 186 SER A C 1
ATOM 1285 O O . SER A 1 186 ? -42.571 5.920 72.557 1.00 80.94 186 SER A O 1
ATOM 1287 N N . TRP A 1 187 ? -44.141 4.592 73.431 1.00 83.56 187 TRP A N 1
ATOM 1288 C CA . TRP A 1 187 ? -45.262 5.253 72.744 1.00 83.56 187 TRP A CA 1
ATOM 1289 C C . TRP A 1 187 ? -45.303 6.792 72.893 1.00 83.56 187 TRP A C 1
ATOM 1291 O O . TRP A 1 187 ? -45.567 7.485 71.904 1.00 83.56 187 TRP A O 1
ATOM 1301 N N . PRO A 1 188 ? -45.026 7.391 74.072 1.00 83.38 188 PRO A N 1
ATOM 1302 C CA . PRO A 1 188 ? -44.932 8.846 74.205 1.00 83.38 188 PRO A CA 1
ATOM 1303 C C . PRO A 1 188 ? -43.814 9.466 73.357 1.00 83.38 188 PRO A C 1
ATOM 1305 O O . PRO A 1 188 ? -44.012 10.541 72.782 1.00 83.38 188 PRO A O 1
ATOM 1308 N N . SER A 1 189 ? -42.666 8.792 73.262 1.00 81.69 189 SER A N 1
ATOM 1309 C CA . SER A 1 189 ? -41.522 9.220 72.454 1.00 81.69 189 SER A CA 1
ATOM 1310 C C . SER A 1 189 ? -41.825 9.106 70.960 1.00 81.69 189 SER A C 1
ATOM 1312 O O . SER A 1 189 ? -41.656 10.094 70.248 1.00 81.69 189 SER A O 1
ATOM 1314 N N . LEU A 1 190 ? -42.398 7.983 70.507 1.00 83.62 190 LEU A N 1
ATOM 1315 C CA . LEU A 1 190 ? -42.823 7.761 69.114 1.00 83.62 190 LEU A CA 1
ATOM 1316 C C . LEU A 1 190 ? -43.871 8.783 68.645 1.00 83.62 190 LEU A C 1
ATOM 1318 O O . LEU A 1 190 ? -43.782 9.325 67.542 1.00 83.62 190 LEU A O 1
ATOM 1322 N N . LYS A 1 191 ? -44.841 9.127 69.505 1.00 84.56 191 LYS A N 1
ATOM 1323 C CA . LYS A 1 191 ? -45.817 10.193 69.215 1.00 84.56 191 LYS A CA 1
ATOM 1324 C C . LYS A 1 191 ? -45.148 11.555 69.030 1.00 84.56 191 LYS A C 1
ATOM 1326 O O . LYS A 1 191 ? -45.546 12.323 68.155 1.00 84.56 191 LYS A O 1
ATOM 1331 N N . ARG A 1 192 ? -44.156 11.874 69.866 1.00 82.50 192 ARG A N 1
ATOM 1332 C CA . ARG A 1 192 ? -43.448 13.160 69.825 1.00 82.50 192 ARG A CA 1
ATOM 1333 C C . ARG A 1 192 ? -42.497 13.253 68.631 1.00 82.50 192 ARG A C 1
ATOM 1335 O O . ARG A 1 192 ? -42.356 14.341 68.077 1.00 82.50 192 ARG A O 1
ATOM 1342 N N . SER A 1 193 ? -41.872 12.142 68.254 1.00 81.06 193 SER A N 1
ATOM 1343 C CA . SER A 1 193 ? -40.882 12.084 67.183 1.00 81.06 193 SER A CA 1
ATOM 1344 C C . SER A 1 193 ? -41.527 11.995 65.801 1.00 81.06 193 SER A C 1
ATOM 1346 O O . SER A 1 193 ? -41.220 12.824 64.953 1.00 81.06 193 SER A O 1
ATOM 1348 N N . LEU A 1 194 ? -42.466 11.068 65.580 1.00 83.19 194 LEU A N 1
ATOM 1349 C CA . LEU A 1 194 ? -43.069 10.812 64.265 1.00 83.19 194 LEU A CA 1
ATOM 1350 C C . LEU A 1 194 ? -44.353 11.611 64.014 1.00 83.19 194 LEU A C 1
ATOM 1352 O O . LEU A 1 194 ? -44.555 12.150 62.929 1.00 83.19 194 LEU A O 1
ATOM 1356 N N . LEU A 1 195 ? -45.238 11.705 65.010 1.00 85.44 195 LEU A N 1
ATOM 1357 C CA . LEU A 1 195 ? -46.607 12.212 64.820 1.00 85.44 195 LEU A CA 1
ATOM 1358 C C . LEU A 1 195 ? -46.774 13.707 65.153 1.00 85.44 195 LEU A C 1
ATOM 1360 O O . LEU A 1 195 ? -47.875 14.249 65.028 1.00 85.44 195 LEU A O 1
ATOM 1364 N N . ARG A 1 196 ? -45.700 14.408 65.547 1.00 85.06 196 ARG A N 1
ATOM 1365 C CA . ARG A 1 196 ? -45.726 15.867 65.773 1.00 85.06 196 ARG A CA 1
ATOM 1366 C C . ARG A 1 196 ? -46.014 16.637 64.483 1.00 85.06 196 ARG A C 1
ATOM 1368 O O . ARG A 1 196 ? -46.812 17.572 64.516 1.00 85.06 196 ARG A O 1
ATOM 1375 N N . ASP A 1 197 ? -45.403 16.220 63.375 1.00 85.25 197 ASP A N 1
ATOM 1376 C CA . ASP A 1 197 ? -45.587 16.796 62.039 1.00 85.25 197 ASP A CA 1
ATOM 1377 C C . ASP A 1 197 ? -45.938 15.697 61.024 1.00 85.25 197 ASP A C 1
ATOM 1379 O O . ASP A 1 197 ? -45.083 15.120 60.349 1.00 85.25 197 ASP A O 1
ATOM 1383 N N . ILE A 1 198 ? -47.237 15.404 60.935 1.00 84.19 198 ILE A N 1
ATOM 1384 C CA . ILE A 1 198 ? -47.785 14.347 60.076 1.00 84.19 198 ILE A CA 1
ATOM 1385 C C . ILE A 1 198 ? -47.531 14.653 58.592 1.00 84.19 198 ILE A C 1
ATOM 1387 O O . ILE A 1 198 ? -47.309 13.737 57.806 1.00 84.19 198 ILE A O 1
ATOM 1391 N N . ALA A 1 199 ? -47.549 15.928 58.186 1.00 85.69 199 ALA A N 1
ATOM 1392 C CA . ALA A 1 199 ? -47.339 16.302 56.788 1.00 85.69 199 ALA A CA 1
ATOM 1393 C C . ALA A 1 199 ? -45.903 16.004 56.344 1.00 85.69 199 ALA A C 1
ATOM 1395 O O . ALA A 1 199 ? -45.700 15.438 55.269 1.00 85.69 199 ALA A O 1
ATOM 1396 N N . ARG A 1 200 ? -44.926 16.323 57.198 1.00 85.38 200 ARG A N 1
ATOM 1397 C CA . ARG A 1 200 ? -43.517 16.030 56.939 1.00 85.38 200 ARG A CA 1
ATOM 1398 C C . ARG A 1 200 ? -43.209 14.536 56.996 1.00 85.38 200 ARG A C 1
ATOM 1400 O O . ARG A 1 200 ? -42.390 14.074 56.210 1.00 85.38 200 ARG A O 1
ATOM 1407 N N . LEU A 1 201 ? -43.865 13.783 57.885 1.00 85.69 201 LEU A N 1
ATOM 1408 C CA . LEU A 1 201 ? -43.731 12.323 57.940 1.00 85.69 201 LEU A CA 1
ATOM 1409 C C . LEU A 1 201 ? -44.129 11.682 56.603 1.00 85.69 201 LEU A C 1
ATOM 1411 O O . LEU A 1 201 ? -43.383 10.872 56.073 1.00 85.69 201 LEU A O 1
ATOM 1415 N N . PHE A 1 202 ? -45.256 12.090 56.012 1.00 83.75 202 PHE A N 1
ATOM 1416 C CA . PHE A 1 202 ? -45.679 11.583 54.701 1.00 83.75 202 PHE A CA 1
ATOM 1417 C C . PHE A 1 202 ? -44.691 11.891 53.576 1.00 83.75 202 PHE A C 1
ATOM 1419 O O . PHE A 1 202 ? -44.447 11.027 52.738 1.00 83.75 202 PHE A O 1
ATOM 1426 N N . ALA A 1 203 ? -44.144 13.109 53.544 1.00 86.88 203 ALA A N 1
ATOM 1427 C CA . ALA A 1 203 ? -43.119 13.469 52.565 1.00 86.88 203 ALA A CA 1
ATOM 1428 C C . ALA A 1 203 ? -41.882 12.574 52.730 1.00 86.88 203 ALA A C 1
ATOM 1430 O O . ALA A 1 203 ? -41.446 11.947 51.771 1.00 86.88 203 ALA A O 1
ATOM 1431 N N . ALA A 1 204 ? -41.413 12.403 53.970 1.00 87.94 204 ALA A N 1
ATOM 1432 C CA . ALA A 1 204 ? -40.265 11.558 54.274 1.00 87.94 204 ALA A CA 1
ATOM 1433 C C . ALA A 1 204 ? -40.488 10.081 53.913 1.00 87.94 204 ALA A C 1
ATOM 1435 O O . ALA A 1 204 ? -39.559 9.446 53.433 1.00 87.94 204 ALA A O 1
ATOM 1436 N N . LEU A 1 205 ? -41.695 9.537 54.106 1.00 87.94 205 LEU A N 1
ATOM 1437 C CA . LEU A 1 205 ? -42.034 8.161 53.720 1.00 87.94 205 LEU A CA 1
ATOM 1438 C C . LEU A 1 205 ? -42.053 7.961 52.196 1.00 87.94 205 LEU A C 1
ATOM 1440 O O . LEU A 1 205 ? -41.656 6.898 51.721 1.00 87.94 205 LEU A O 1
ATOM 1444 N N . ARG A 1 206 ? -42.501 8.972 51.436 1.00 87.94 206 ARG A N 1
ATOM 1445 C CA . ARG A 1 206 ? -42.520 8.935 49.963 1.00 87.94 206 ARG A CA 1
ATOM 1446 C C . ARG A 1 206 ? -41.140 9.109 49.343 1.00 87.94 206 ARG A C 1
ATOM 1448 O O . ARG A 1 206 ? -40.858 8.444 48.361 1.00 87.94 206 ARG A O 1
ATOM 1455 N N . GLU A 1 207 ? -40.301 9.962 49.921 1.00 89.25 207 GLU A N 1
ATOM 1456 C CA . GLU A 1 207 ? -38.916 10.184 49.478 1.00 89.25 207 GLU A CA 1
ATOM 1457 C C . GLU A 1 207 ? -37.964 9.073 49.958 1.00 89.25 207 GLU A C 1
ATOM 1459 O O . GLU A 1 207 ? -36.836 8.960 49.484 1.00 89.25 207 GLU A O 1
ATOM 1464 N N . PHE A 1 208 ? -38.387 8.242 50.917 1.00 89.19 208 PHE A N 1
ATOM 1465 C CA . PHE A 1 208 ? -37.529 7.222 51.522 1.00 89.19 208 PHE A CA 1
ATOM 1466 C C . PHE A 1 208 ? -36.938 6.207 50.530 1.00 89.19 208 PHE A C 1
ATOM 1468 O O . PHE A 1 208 ? -35.749 5.930 50.667 1.00 89.19 208 PHE A O 1
ATOM 1475 N N . PRO A 1 209 ? -37.688 5.644 49.556 1.00 86.88 209 PRO A N 1
ATOM 1476 C CA . PRO A 1 209 ? -37.124 4.721 48.567 1.00 86.88 209 PRO A CA 1
ATOM 1477 C C . PRO A 1 209 ? -35.955 5.336 47.786 1.00 86.88 209 PRO A C 1
ATOM 1479 O O . PRO A 1 209 ? -34.921 4.691 47.623 1.00 86.88 209 PRO A O 1
ATOM 1482 N N . ASP A 1 210 ? -36.083 6.603 47.385 1.00 85.75 210 ASP A N 1
ATOM 1483 C CA . ASP A 1 210 ? -35.051 7.322 46.630 1.00 85.75 210 ASP A CA 1
ATOM 1484 C C . ASP A 1 210 ? -33.813 7.584 47.499 1.00 85.75 210 ASP A C 1
ATOM 1486 O O . ASP A 1 210 ? -32.677 7.342 47.089 1.00 85.75 210 ASP A O 1
ATOM 1490 N N . ARG A 1 211 ? -34.027 8.007 48.752 1.00 87.06 211 ARG A N 1
ATOM 1491 C CA . ARG A 1 211 ? -32.947 8.220 49.735 1.00 87.06 211 ARG A CA 1
ATOM 1492 C C . ARG A 1 211 ? -32.257 6.918 50.131 1.00 87.06 211 ARG A C 1
ATOM 1494 O O . ARG A 1 211 ? -31.058 6.909 50.424 1.00 87.06 211 ARG A O 1
ATOM 1501 N N . LEU A 1 212 ? -33.003 5.814 50.140 1.00 87.38 212 LEU A N 1
ATOM 1502 C CA . LEU A 1 212 ? -32.462 4.482 50.341 1.00 87.38 212 LEU A CA 1
ATOM 1503 C C . LEU A 1 212 ? -31.526 4.133 49.181 1.00 87.38 212 LEU A C 1
ATOM 1505 O O . LEU A 1 212 ? -30.374 3.816 49.471 1.00 87.38 212 LEU A O 1
ATOM 1509 N N . ASP A 1 213 ? -31.952 4.246 47.915 1.00 84.50 213 ASP A N 1
ATOM 1510 C CA . ASP A 1 213 ? -31.113 3.958 46.731 1.00 84.50 213 ASP A CA 1
ATOM 1511 C C . ASP A 1 213 ? -29.861 4.848 46.663 1.00 84.50 213 ASP A C 1
ATOM 1513 O O . ASP A 1 213 ? -28.750 4.341 46.488 1.00 84.50 213 ASP A O 1
ATOM 1517 N N . ALA A 1 214 ? -30.001 6.143 46.965 1.00 86.31 214 ALA A N 1
ATOM 1518 C CA . ALA A 1 214 ? -28.884 7.087 47.069 1.00 86.31 214 ALA A CA 1
ATOM 1519 C C . ALA A 1 214 ? -27.873 6.749 48.190 1.00 86.31 214 ALA A C 1
ATOM 1521 O O . ALA A 1 214 ? -26.777 7.307 48.233 1.00 86.31 214 ALA A O 1
ATOM 1522 N N . GLY A 1 215 ? -28.208 5.825 49.099 1.00 84.69 215 GLY A N 1
ATOM 1523 C CA . GLY A 1 215 ? -27.334 5.407 50.196 1.00 84.69 215 GLY A CA 1
ATOM 1524 C C . GLY A 1 215 ? -27.279 6.385 51.368 1.00 84.69 215 GLY A C 1
ATOM 1525 O O . GLY A 1 215 ? -26.376 6.285 52.195 1.00 84.69 215 GLY A O 1
ATOM 1526 N N . GLU A 1 216 ? -28.248 7.292 51.469 1.00 85.44 216 GLU A N 1
ATOM 1527 C CA . GLU A 1 216 ? -28.349 8.260 52.565 1.00 85.44 216 GLU A CA 1
ATOM 1528 C C . GLU A 1 216 ? -28.885 7.638 53.861 1.00 85.44 216 GLU A C 1
ATOM 1530 O O . GLU A 1 216 ? -28.708 8.200 54.943 1.00 85.44 216 GLU A O 1
ATOM 1535 N N . VAL A 1 217 ? -29.553 6.483 53.764 1.00 85.94 217 VAL A N 1
ATOM 1536 C CA . VAL A 1 217 ? -30.074 5.738 54.915 1.00 85.94 217 VAL A CA 1
ATOM 1537 C C . VAL A 1 217 ? -28.952 4.892 55.536 1.00 85.94 217 VAL A C 1
ATOM 1539 O O . VAL A 1 217 ? -28.398 4.014 54.865 1.00 85.94 217 VAL A O 1
ATOM 1542 N N . PRO A 1 218 ? -28.620 5.081 56.826 1.00 84.62 218 PRO A N 1
ATOM 1543 C CA . PRO A 1 218 ? -27.616 4.265 57.499 1.00 84.62 218 PRO A CA 1
ATOM 1544 C C . PRO A 1 218 ? -27.995 2.776 57.531 1.00 84.62 218 PRO A C 1
ATOM 1546 O O . PRO A 1 218 ? -29.055 2.400 58.032 1.00 84.62 218 PRO A O 1
ATOM 1549 N N . LYS A 1 219 ? -27.083 1.895 57.097 1.00 83.81 219 LYS A N 1
ATOM 1550 C CA . LYS A 1 219 ? -27.252 0.426 57.176 1.00 83.81 219 LYS A CA 1
ATOM 1551 C C . LYS A 1 219 ? -27.649 -0.097 58.573 1.00 83.81 219 LYS A C 1
ATOM 1553 O O . LYS A 1 219 ? -28.453 -1.031 58.636 1.00 83.81 219 LYS A O 1
ATOM 1558 N N . PRO A 1 220 ? -27.144 0.465 59.695 1.00 85.38 220 PRO A N 1
ATOM 1559 C CA . PRO A 1 220 ? -27.582 0.063 61.031 1.00 85.38 220 PRO A CA 1
ATOM 1560 C C . PRO A 1 220 ? -29.090 0.218 61.260 1.00 85.38 220 PRO A C 1
ATOM 1562 O O . PRO A 1 220 ? -29.676 -0.635 61.922 1.00 85.38 220 PRO A O 1
ATOM 1565 N N . ASN A 1 221 ? -29.726 1.238 60.675 1.00 85.94 221 ASN A N 1
ATOM 1566 C CA . ASN A 1 221 ? -31.166 1.473 60.804 1.00 85.94 221 ASN A CA 1
ATOM 1567 C C . ASN A 1 221 ? -31.964 0.343 60.162 1.00 85.94 221 ASN A C 1
ATOM 1569 O O . ASN A 1 221 ? -32.880 -0.202 60.770 1.00 85.94 221 ASN A O 1
ATOM 1573 N N . VAL A 1 222 ? -31.582 -0.054 58.947 1.00 87.75 222 VAL A N 1
ATOM 1574 C CA . VAL A 1 222 ? -32.271 -1.120 58.215 1.00 87.75 222 VAL A CA 1
ATOM 1575 C C . VAL A 1 222 ? -32.090 -2.470 58.911 1.00 87.75 222 VAL A C 1
ATOM 1577 O O . VAL A 1 222 ? -33.047 -3.231 59.064 1.00 87.75 222 VAL A O 1
ATOM 1580 N N . ARG A 1 223 ? -30.884 -2.747 59.428 1.00 87.00 223 ARG A N 1
ATOM 1581 C CA . ARG A 1 223 ? -30.608 -3.949 60.230 1.00 87.00 223 ARG A CA 1
ATOM 1582 C C . ARG A 1 223 ? -31.439 -3.980 61.517 1.00 87.00 223 ARG A C 1
ATOM 1584 O O . ARG A 1 223 ? -32.024 -5.013 61.829 1.00 87.00 223 ARG A O 1
ATOM 1591 N N . ALA A 1 224 ? -31.503 -2.867 62.246 1.00 85.25 224 ALA A N 1
ATOM 1592 C CA . ALA A 1 224 ? -32.272 -2.761 63.482 1.00 85.25 224 ALA A CA 1
ATOM 1593 C C . ALA A 1 224 ? -33.784 -2.887 63.229 1.00 85.25 224 ALA A C 1
ATOM 1595 O O . ALA A 1 224 ? -34.467 -3.602 63.960 1.00 85.25 224 ALA A O 1
ATOM 1596 N N . ALA A 1 225 ? -34.294 -2.269 62.161 1.00 87.81 225 ALA A N 1
ATOM 1597 C CA . ALA A 1 225 ? -35.684 -2.400 61.739 1.00 87.81 225 ALA A CA 1
ATOM 1598 C C . ALA A 1 225 ? -36.044 -3.853 61.389 1.00 87.81 225 ALA A C 1
ATOM 1600 O O . ALA A 1 225 ? -37.073 -4.349 61.843 1.00 87.81 225 ALA A O 1
ATOM 1601 N N . ARG A 1 226 ? -35.167 -4.570 60.670 1.00 88.94 226 ARG A N 1
ATOM 1602 C CA . ARG A 1 226 ? -35.351 -5.996 60.352 1.00 88.94 226 ARG A CA 1
ATOM 1603 C C . ARG A 1 226 ? -35.433 -6.859 61.614 1.00 88.94 226 ARG A C 1
ATOM 1605 O O . ARG A 1 226 ? -36.379 -7.623 61.772 1.00 88.94 226 ARG A O 1
ATOM 1612 N N . SER A 1 227 ? -34.505 -6.671 62.553 1.00 87.38 227 SER A N 1
ATOM 1613 C CA . SER A 1 227 ? -34.525 -7.387 63.836 1.00 87.38 227 SER A CA 1
ATOM 1614 C C . SER A 1 227 ? -35.757 -7.062 64.691 1.00 87.38 227 SER A C 1
ATOM 1616 O O . SER A 1 227 ? -36.237 -7.925 65.424 1.00 87.38 227 SER A O 1
ATOM 1618 N N . LEU A 1 228 ? -36.285 -5.835 64.613 1.00 84.31 228 LEU A N 1
ATOM 1619 C CA . LEU A 1 228 ? -37.526 -5.458 65.296 1.00 84.31 228 LEU A CA 1
ATOM 1620 C C . LEU A 1 228 ? -38.747 -6.153 64.697 1.00 84.31 228 LEU A C 1
ATOM 1622 O O . LEU A 1 228 ? -39.554 -6.683 65.456 1.00 84.31 228 LEU A O 1
ATOM 1626 N N . VAL A 1 229 ? -38.853 -6.200 63.368 1.00 87.38 229 VAL A N 1
ATOM 1627 C CA . VAL A 1 229 ? -39.934 -6.911 62.668 1.00 87.38 229 VAL A CA 1
ATOM 1628 C C . VAL A 1 229 ? -39.935 -8.398 63.028 1.00 87.38 229 VAL A C 1
ATOM 1630 O O . VAL A 1 229 ? -40.979 -8.936 63.392 1.00 87.38 229 VAL A O 1
ATOM 1633 N N . GLU A 1 230 ? -38.766 -9.047 63.000 1.00 86.75 230 GLU A N 1
ATOM 1634 C CA . GLU A 1 230 ? -38.610 -10.466 63.353 1.00 86.75 230 GLU A CA 1
ATOM 1635 C C . GLU A 1 230 ? -38.983 -10.747 64.816 1.00 86.75 230 GLU A C 1
ATOM 1637 O O . GLU A 1 230 ? -39.651 -11.736 65.110 1.00 86.75 230 GLU A O 1
ATOM 1642 N N . ARG A 1 231 ? -38.582 -9.865 65.743 1.00 82.88 231 ARG A N 1
ATOM 1643 C CA . ARG A 1 231 ? -38.865 -10.015 67.178 1.00 82.88 231 ARG A CA 1
ATOM 1644 C C . ARG A 1 231 ? -40.331 -9.756 67.527 1.00 82.88 231 ARG A C 1
ATOM 1646 O O . ARG A 1 231 ? -40.863 -10.433 68.402 1.00 82.88 231 ARG A O 1
ATOM 1653 N N . ALA A 1 232 ? -40.952 -8.760 66.899 1.00 80.75 232 ALA A N 1
ATOM 1654 C CA . ALA A 1 232 ? -42.326 -8.357 67.189 1.00 80.75 232 ALA A CA 1
ATOM 1655 C C . ALA A 1 232 ? -43.375 -9.191 66.431 1.00 80.75 232 ALA A C 1
ATOM 1657 O O . ALA A 1 232 ? -44.548 -9.160 66.795 1.00 80.75 232 ALA A O 1
ATOM 1658 N N . GLY A 1 233 ? -42.977 -9.959 65.407 1.00 79.75 233 GLY A N 1
ATOM 1659 C CA . GLY A 1 233 ? -43.894 -10.814 64.645 1.00 79.75 233 GLY A CA 1
ATOM 1660 C C . GLY A 1 233 ? -45.003 -10.012 63.959 1.00 79.75 233 GLY A C 1
ATOM 1661 O O . GLY A 1 233 ? -46.172 -10.394 64.005 1.00 79.75 233 GLY A O 1
ATOM 1662 N N . VAL A 1 234 ? -44.646 -8.857 63.392 1.00 76.88 234 VAL A N 1
ATOM 1663 C CA . VAL A 1 234 ? -45.614 -7.888 62.871 1.00 76.88 234 VAL A CA 1
ATOM 1664 C C . VAL A 1 234 ? -46.198 -8.377 61.543 1.00 76.88 234 VAL A C 1
ATOM 1666 O O . VAL A 1 234 ? -45.489 -8.474 60.545 1.00 76.88 234 VAL A O 1
ATOM 1669 N N . ASP A 1 235 ? -47.501 -8.658 61.533 1.00 84.12 235 ASP A N 1
ATOM 1670 C CA . ASP A 1 235 ? -48.258 -9.058 60.343 1.00 84.12 235 ASP A CA 1
ATOM 1671 C C . ASP A 1 235 ? -49.241 -7.935 59.942 1.00 84.12 235 ASP A C 1
ATOM 1673 O O . ASP A 1 235 ? -50.127 -7.592 60.742 1.00 84.12 235 ASP A O 1
ATOM 1677 N N . PRO A 1 236 ? -49.138 -7.370 58.718 1.00 84.00 236 PRO A N 1
ATOM 1678 C CA . PRO A 1 236 ? -50.054 -6.345 58.221 1.00 84.00 236 PRO A CA 1
ATOM 1679 C C . PRO A 1 236 ? -51.536 -6.727 58.346 1.00 84.00 236 PRO A C 1
ATOM 1681 O O . PRO A 1 236 ? -52.357 -5.866 58.666 1.00 84.00 236 PRO A O 1
ATOM 1684 N N . ALA A 1 237 ? -51.895 -8.003 58.161 1.00 84.69 237 ALA A N 1
ATOM 1685 C CA . ALA A 1 237 ? -53.277 -8.474 58.246 1.00 84.69 237 ALA A CA 1
ATOM 1686 C C . ALA A 1 237 ? -53.815 -8.437 59.687 1.00 84.69 237 ALA A C 1
ATOM 1688 O O . ALA A 1 237 ? -54.966 -8.060 59.924 1.00 84.69 237 ALA A O 1
ATOM 1689 N N . VAL A 1 238 ? -52.968 -8.766 60.667 1.00 83.62 238 VAL A N 1
ATOM 1690 C CA . VAL A 1 238 ? -53.314 -8.708 62.096 1.00 83.62 238 VAL A CA 1
ATOM 1691 C C . VAL A 1 238 ? -53.415 -7.257 62.569 1.00 83.62 238 VAL A C 1
ATOM 1693 O O . VAL A 1 238 ? -54.326 -6.908 63.326 1.00 83.62 238 VAL A O 1
ATOM 1696 N N . VAL A 1 239 ? -52.512 -6.392 62.099 1.00 84.88 239 VAL A N 1
ATOM 1697 C CA . VAL A 1 239 ? -52.520 -4.960 62.429 1.00 84.88 239 VAL A CA 1
ATOM 1698 C C . VAL A 1 239 ? -53.708 -4.246 61.772 1.00 84.88 239 VAL A C 1
ATOM 1700 O O . VAL A 1 239 ? -54.303 -3.375 62.407 1.00 84.88 239 VAL A O 1
ATOM 1703 N N . ALA A 1 240 ? -54.140 -4.651 60.572 1.00 83.88 240 ALA A N 1
ATOM 1704 C CA . ALA A 1 240 ? -55.291 -4.063 59.873 1.00 83.88 240 ALA A CA 1
ATOM 1705 C C . ALA A 1 240 ? -56.601 -4.166 60.663 1.00 83.88 240 ALA A C 1
ATOM 1707 O O . ALA A 1 240 ? -57.396 -3.224 60.648 1.00 83.88 240 ALA A O 1
ATOM 1708 N N . GLY A 1 241 ? -56.800 -5.261 61.405 1.00 81.88 241 GLY A N 1
ATOM 1709 C CA . GLY A 1 241 ? -57.951 -5.432 62.299 1.00 81.88 241 GLY A CA 1
ATOM 1710 C C . GLY A 1 241 ? -57.943 -4.507 63.524 1.00 81.88 241 GLY A C 1
ATOM 1711 O O . GLY A 1 241 ? -58.969 -4.362 64.184 1.00 81.88 241 GLY A O 1
ATOM 1712 N N . ARG A 1 242 ? -56.801 -3.877 63.835 1.00 84.25 242 ARG A N 1
ATOM 1713 C CA . ARG A 1 242 ? -56.616 -2.979 64.989 1.00 84.25 242 ARG A CA 1
ATOM 1714 C C . ARG A 1 242 ? -56.533 -1.516 64.564 1.00 84.25 242 ARG A C 1
ATOM 1716 O O . ARG A 1 242 ? -57.178 -0.663 65.165 1.00 84.25 242 ARG A O 1
ATOM 1723 N N . ASN A 1 243 ? -55.725 -1.218 63.548 1.00 84.75 243 ASN A N 1
ATOM 1724 C CA . ASN A 1 243 ? -55.525 0.124 63.023 1.00 84.75 243 ASN A CA 1
ATOM 1725 C C . ASN A 1 243 ? -55.095 0.081 61.548 1.00 84.75 243 ASN A C 1
ATOM 1727 O O . ASN A 1 243 ? -54.019 -0.407 61.202 1.00 84.75 243 ASN A O 1
ATOM 1731 N N . ARG A 1 244 ? -55.918 0.667 60.676 1.00 83.12 244 ARG A N 1
ATOM 1732 C CA . ARG A 1 244 ? -55.700 0.647 59.225 1.00 83.12 244 ARG A CA 1
ATOM 1733 C C . ARG A 1 244 ? -54.483 1.464 58.769 1.00 83.12 244 ARG A C 1
ATOM 1735 O O . ARG A 1 244 ? -53.809 1.057 57.833 1.00 83.12 244 ARG A O 1
ATOM 1742 N N . ALA A 1 245 ? -54.170 2.581 59.429 1.00 84.88 245 ALA A N 1
ATOM 1743 C CA . ALA A 1 245 ? -52.982 3.375 59.102 1.00 84.88 245 ALA A CA 1
ATOM 1744 C C . ALA A 1 245 ? -51.688 2.694 59.562 1.00 84.88 245 ALA A C 1
ATOM 1746 O O . ALA A 1 245 ? -50.686 2.754 58.856 1.00 84.88 245 ALA A O 1
ATOM 1747 N N . ALA A 1 246 ? -51.715 2.012 60.709 1.00 85.56 246 ALA A N 1
ATOM 1748 C CA . ALA A 1 246 ? -50.595 1.190 61.153 1.00 85.56 246 ALA A CA 1
ATOM 1749 C C . ALA A 1 246 ? -50.378 -0.011 60.217 1.00 85.56 246 ALA A C 1
ATOM 1751 O O . ALA A 1 246 ? -49.240 -0.368 59.948 1.00 85.56 246 ALA A O 1
ATOM 1752 N N . ALA A 1 247 ? -51.437 -0.591 59.648 1.00 86.38 247 ALA A N 1
ATOM 1753 C CA . ALA A 1 247 ? -51.294 -1.656 58.656 1.00 86.38 247 ALA A CA 1
ATOM 1754 C C . ALA A 1 247 ? -50.594 -1.182 57.372 1.00 86.38 247 ALA A C 1
ATOM 1756 O O . ALA A 1 247 ? -49.643 -1.825 56.939 1.00 86.38 247 ALA A O 1
ATOM 1757 N N . GLY A 1 248 ? -50.981 -0.022 56.825 1.00 87.56 248 GLY A N 1
ATOM 1758 C CA . GLY A 1 248 ? -50.303 0.560 55.658 1.00 87.56 248 GLY A CA 1
ATOM 1759 C C . GLY A 1 248 ? -48.841 0.939 55.933 1.00 87.56 248 GLY A C 1
ATOM 1760 O O . GLY A 1 248 ? -47.977 0.745 55.084 1.00 87.56 248 GLY A O 1
ATOM 1761 N N . LEU A 1 249 ? -48.526 1.410 57.147 1.00 88.38 249 LEU A N 1
ATOM 1762 C CA . LEU A 1 249 ? -47.140 1.649 57.574 1.00 88.38 249 LEU A CA 1
ATOM 1763 C C . LEU A 1 249 ? -46.337 0.352 57.749 1.00 88.38 249 LEU A C 1
ATOM 1765 O O . LEU A 1 249 ? -45.144 0.331 57.455 1.00 88.38 249 LEU A O 1
ATOM 1769 N N . CYS A 1 250 ? -46.978 -0.722 58.213 1.00 89.19 250 CYS A N 1
ATOM 1770 C CA . CYS A 1 250 ? -46.366 -2.041 58.328 1.00 89.19 250 CYS A CA 1
ATOM 1771 C C . CYS A 1 250 ? -46.029 -2.616 56.948 1.00 89.19 250 CYS A C 1
ATOM 1773 O O . CYS A 1 250 ? -44.912 -3.072 56.726 1.00 89.19 250 CYS A O 1
ATOM 1775 N N . GLU A 1 251 ? -46.979 -2.567 56.016 1.00 89.19 251 GLU A N 1
ATOM 1776 C CA . GLU A 1 251 ? -46.794 -3.032 54.640 1.00 89.19 251 GLU A CA 1
ATOM 1777 C C . GLU A 1 251 ? -45.725 -2.204 53.911 1.00 89.19 251 GLU A C 1
ATOM 1779 O O . GLU A 1 251 ? -44.833 -2.768 53.278 1.00 89.19 251 GLU A O 1
ATOM 1784 N N . TRP A 1 252 ? -45.723 -0.878 54.095 1.00 91.38 252 TRP A N 1
ATOM 1785 C CA . TRP A 1 252 ? -44.636 -0.019 53.625 1.00 91.38 252 TRP A CA 1
ATOM 1786 C C . TRP A 1 252 ? -43.281 -0.457 54.195 1.00 91.38 252 TRP A C 1
ATOM 1788 O O . TRP A 1 252 ? -42.351 -0.691 53.430 1.00 91.38 252 TRP A O 1
ATOM 1798 N N . ALA A 1 253 ? -43.162 -0.627 55.515 1.00 89.44 253 ALA A N 1
ATOM 1799 C CA . ALA A 1 253 ? -41.893 -0.983 56.146 1.00 89.44 253 ALA A CA 1
ATOM 1800 C C . ALA A 1 253 ? -41.356 -2.337 55.652 1.00 89.44 253 ALA A C 1
ATOM 1802 O O . ALA A 1 253 ? -40.165 -2.450 55.370 1.00 89.44 253 ALA A O 1
ATOM 1803 N N . LEU A 1 254 ? -42.218 -3.346 55.489 1.00 88.75 254 LEU A N 1
ATOM 1804 C CA . LEU A 1 254 ? -41.831 -4.656 54.955 1.00 88.75 254 LEU A CA 1
ATOM 1805 C C . LEU A 1 254 ? -41.347 -4.567 53.501 1.00 88.75 254 LEU A C 1
ATOM 1807 O O . LEU A 1 254 ? -40.287 -5.100 53.178 1.00 88.75 254 LEU A O 1
ATOM 1811 N N . ASN A 1 255 ? -42.069 -3.841 52.644 1.00 89.19 255 ASN A N 1
ATOM 1812 C CA . ASN A 1 255 ? -41.675 -3.646 51.248 1.00 89.19 255 ASN A CA 1
ATOM 1813 C C . ASN A 1 255 ? -40.363 -2.849 51.114 1.00 89.19 255 ASN A C 1
ATOM 1815 O O . ASN A 1 255 ? -39.552 -3.138 50.239 1.00 89.19 255 ASN A O 1
ATOM 1819 N N . ILE A 1 256 ? -40.107 -1.890 52.010 1.00 90.06 256 ILE A N 1
ATOM 1820 C CA . ILE A 1 256 ? -38.831 -1.161 52.083 1.00 90.06 256 ILE A CA 1
ATOM 1821 C C . ILE A 1 256 ? -37.673 -2.073 52.515 1.00 90.06 256 ILE A C 1
ATOM 1823 O O . ILE A 1 256 ? -36.567 -1.952 51.988 1.00 90.06 256 ILE A O 1
ATOM 1827 N N . LEU A 1 257 ? -37.904 -3.002 53.448 1.00 88.69 257 LEU A N 1
ATOM 1828 C CA . LEU A 1 257 ? -36.895 -3.989 53.851 1.00 88.69 257 LEU A CA 1
ATOM 1829 C C . LEU A 1 257 ? -36.568 -4.989 52.729 1.00 88.69 257 LEU A C 1
ATOM 1831 O O . LEU A 1 257 ? -35.431 -5.472 52.670 1.00 88.69 257 LEU A O 1
ATOM 1835 N N . GLU A 1 258 ? -37.532 -5.301 51.860 1.00 87.06 258 GLU A N 1
ATOM 1836 C CA . GLU A 1 258 ? -37.297 -6.109 50.656 1.00 87.06 258 GLU A CA 1
ATOM 1837 C C . GLU A 1 258 ? -36.586 -5.297 49.564 1.00 87.06 258 GLU A C 1
ATOM 1839 O O . GLU A 1 258 ? -35.629 -5.780 48.962 1.00 87.06 258 GLU A O 1
ATOM 1844 N N . LEU A 1 259 ? -36.952 -4.024 49.382 1.00 86.50 259 LEU A N 1
ATOM 1845 C CA . LEU A 1 259 ? -36.242 -3.105 48.492 1.00 86.50 259 LEU A CA 1
ATOM 1846 C C . LEU A 1 259 ? -34.759 -2.972 48.872 1.00 86.50 259 LEU A C 1
ATOM 1848 O O . LEU A 1 259 ? -33.899 -3.068 48.002 1.00 86.50 259 LEU A O 1
ATOM 1852 N N . ASP A 1 260 ? -34.434 -2.803 50.159 1.00 88.50 260 ASP A N 1
ATOM 1853 C CA . ASP A 1 260 ? -33.043 -2.777 50.639 1.00 88.50 260 ASP A CA 1
ATOM 1854 C C . ASP A 1 260 ? -32.280 -4.057 50.272 1.00 88.50 260 ASP A C 1
ATOM 1856 O O . ASP A 1 260 ? -31.130 -3.995 49.830 1.00 88.50 260 ASP A O 1
ATOM 1860 N N . ARG A 1 261 ? -32.930 -5.221 50.391 1.00 86.31 261 ARG A N 1
ATOM 1861 C CA . ARG A 1 261 ? -32.332 -6.509 50.030 1.00 86.31 261 ARG A CA 1
ATOM 1862 C C . ARG A 1 261 ? -31.968 -6.539 48.548 1.00 86.31 261 ARG A C 1
ATOM 1864 O O . ARG A 1 261 ? -30.833 -6.883 48.225 1.00 86.31 261 ARG A O 1
ATOM 1871 N N . VAL A 1 262 ? -32.873 -6.133 47.661 1.00 85.00 262 VAL A N 1
ATOM 1872 C CA . VAL A 1 262 ? -32.590 -6.095 46.219 1.00 85.00 262 VAL A CA 1
ATOM 1873 C C . VAL A 1 262 ? -31.534 -5.037 45.888 1.00 85.00 262 VAL A C 1
ATOM 1875 O O . VAL A 1 262 ? -30.574 -5.322 45.174 1.00 85.00 262 VAL A O 1
ATOM 1878 N N . LEU A 1 263 ? -31.621 -3.838 46.472 1.00 85.19 263 LEU A N 1
ATOM 1879 C CA . LEU A 1 263 ? -30.626 -2.778 46.277 1.00 85.19 263 LEU A CA 1
ATOM 1880 C C . LEU A 1 263 ? -29.229 -3.187 46.757 1.00 85.19 263 LEU A C 1
ATOM 1882 O O . LEU A 1 263 ? -28.234 -2.770 46.164 1.00 85.19 263 LEU A O 1
ATOM 1886 N N . SER A 1 264 ? -29.129 -4.030 47.787 1.00 84.50 264 SER A N 1
ATOM 1887 C CA . SER A 1 264 ? -27.846 -4.578 48.239 1.00 84.50 264 SER A CA 1
ATOM 1888 C C . SER A 1 264 ? -27.165 -5.466 47.186 1.00 84.50 264 SER A C 1
ATOM 1890 O O . SER A 1 264 ? -25.936 -5.536 47.166 1.00 84.50 264 SER A O 1
ATOM 1892 N N . VAL A 1 265 ? -27.944 -6.068 46.277 1.00 85.12 265 VAL A N 1
ATOM 1893 C CA . VAL A 1 265 ? -27.465 -6.844 45.120 1.00 85.12 265 VAL A CA 1
ATOM 1894 C C . VAL A 1 265 ? -27.250 -5.951 43.894 1.00 85.12 265 VAL A C 1
ATOM 1896 O O . VAL A 1 265 ? -26.242 -6.085 43.211 1.00 85.12 265 VAL A O 1
ATOM 1899 N N . VAL A 1 266 ? -28.137 -4.987 43.630 1.00 85.69 266 VAL A N 1
ATOM 1900 C CA . VAL A 1 266 ? -28.064 -4.118 42.438 1.00 85.69 266 VAL A CA 1
ATOM 1901 C C . VAL A 1 266 ? -26.922 -3.100 42.516 1.00 85.69 266 VAL A C 1
ATOM 1903 O O . VAL A 1 266 ? -26.247 -2.863 41.516 1.00 85.69 266 VAL A O 1
ATOM 1906 N N . ARG A 1 267 ? -26.658 -2.493 43.681 1.00 86.19 267 ARG A N 1
ATOM 1907 C CA . ARG A 1 267 ? -25.583 -1.492 43.845 1.00 86.19 267 ARG A CA 1
ATOM 1908 C C . ARG A 1 267 ? -24.193 -1.982 43.425 1.00 86.19 267 ARG A C 1
ATOM 1910 O O . ARG A 1 267 ? -23.544 -1.255 42.673 1.00 86.19 267 ARG A O 1
ATOM 1917 N N . PRO A 1 268 ? -23.705 -3.160 43.867 1.00 89.00 268 PRO A N 1
ATOM 1918 C CA . PRO A 1 268 ? -22.411 -3.648 43.407 1.00 89.00 268 PRO A CA 1
ATOM 1919 C C . PRO A 1 268 ? -22.411 -3.938 41.903 1.00 89.00 268 PRO A C 1
ATOM 1921 O O . PRO A 1 268 ? -21.407 -3.666 41.255 1.00 89.00 268 PRO A O 1
ATOM 1924 N N . ILE A 1 269 ? -23.526 -4.402 41.325 1.00 87.88 269 ILE A N 1
ATOM 1925 C CA . ILE A 1 269 ? -23.623 -4.621 39.874 1.00 87.88 269 ILE A CA 1
ATOM 1926 C C . ILE A 1 269 ? -23.554 -3.283 39.124 1.00 87.88 269 ILE A C 1
ATOM 1928 O O . ILE A 1 269 ? -22.798 -3.176 38.168 1.00 87.88 269 ILE A O 1
ATOM 1932 N N . ARG A 1 270 ? -24.250 -2.230 39.579 1.00 87.75 270 ARG A N 1
ATOM 1933 C CA . ARG A 1 270 ? -24.149 -0.876 38.992 1.00 87.75 270 ARG A CA 1
ATOM 1934 C C . ARG A 1 270 ? -22.716 -0.339 39.032 1.00 87.75 270 ARG A C 1
ATOM 1936 O O . ARG A 1 270 ? -22.255 0.228 38.048 1.00 87.75 270 ARG A O 1
ATOM 1943 N N . ALA A 1 271 ? -22.008 -0.541 40.144 1.00 90.00 271 ALA A N 1
ATOM 1944 C CA . ALA A 1 271 ? -20.601 -0.159 40.252 1.00 90.00 271 ALA A CA 1
ATOM 1945 C C . ALA A 1 271 ? -19.718 -0.943 39.262 1.00 90.00 271 ALA A C 1
ATOM 1947 O O . ALA A 1 271 ? -18.883 -0.345 38.593 1.00 90.00 271 ALA A O 1
ATOM 1948 N N . GLN A 1 272 ? -19.949 -2.252 39.113 1.00 88.81 272 GLN A N 1
ATOM 1949 C CA . GLN A 1 272 ? -19.249 -3.089 38.130 1.00 88.81 272 GLN A CA 1
ATOM 1950 C C . GLN A 1 272 ? -19.584 -2.713 36.680 1.00 88.81 272 GLN A C 1
ATOM 1952 O O . GLN A 1 272 ? -18.712 -2.792 35.824 1.00 88.81 272 GLN A O 1
ATOM 1957 N N . VAL A 1 273 ? -20.825 -2.304 36.389 1.00 92.25 273 VAL A N 1
ATOM 1958 C CA . VAL A 1 273 ? -21.215 -1.786 35.067 1.00 92.25 273 VAL A CA 1
ATOM 1959 C C . VAL A 1 273 ? -20.449 -0.504 34.768 1.00 92.25 273 VAL A C 1
ATOM 1961 O O . VAL A 1 273 ? -19.856 -0.418 33.704 1.00 92.25 273 VAL A O 1
ATOM 1964 N N . ALA A 1 274 ? -20.397 0.445 35.707 1.00 92.12 274 ALA A N 1
ATOM 1965 C CA . ALA A 1 274 ? -19.650 1.688 35.522 1.00 92.12 274 ALA A CA 1
ATOM 1966 C C . ALA A 1 274 ? -18.142 1.438 35.315 1.00 92.12 274 ALA A C 1
ATOM 1968 O O . ALA A 1 274 ? -17.514 2.084 34.480 1.00 92.12 274 ALA A O 1
ATOM 1969 N N . GLU A 1 275 ? -17.559 0.479 36.042 1.00 92.25 275 GLU A N 1
ATOM 1970 C CA . GLU A 1 275 ? -16.165 0.057 35.849 1.00 92.25 275 GLU A CA 1
ATOM 1971 C C . GLU A 1 275 ? -15.947 -0.583 34.468 1.00 92.25 275 GLU A C 1
ATOM 1973 O O . GLU A 1 275 ? -15.006 -0.224 33.762 1.00 92.25 275 GLU A O 1
ATOM 1978 N N . ALA A 1 276 ? -16.841 -1.482 34.045 1.00 91.75 276 ALA A N 1
ATOM 1979 C CA . ALA A 1 276 ? -16.764 -2.135 32.741 1.00 91.75 276 ALA A CA 1
ATOM 1980 C C . ALA A 1 276 ? -17.007 -1.161 31.573 1.00 91.75 276 ALA A C 1
ATOM 1982 O O . ALA A 1 276 ? -16.401 -1.316 30.516 1.00 91.75 276 ALA A O 1
ATOM 1983 N N . GLU A 1 277 ? -17.875 -0.159 31.746 1.00 94.12 277 GLU A N 1
ATOM 1984 C CA . GLU A 1 277 ? -18.074 0.925 30.777 1.00 94.12 277 GLU A CA 1
ATOM 1985 C C . GLU A 1 277 ? -16.801 1.756 30.625 1.00 94.12 277 GLU A C 1
ATOM 1987 O O . GLU A 1 277 ? -16.369 1.990 29.501 1.00 94.12 277 GLU A O 1
ATOM 1992 N N . ALA A 1 278 ? -16.138 2.109 31.731 1.00 95.12 278 ALA A N 1
ATOM 1993 C CA . ALA A 1 278 ? -14.854 2.802 31.678 1.00 95.12 278 ALA A CA 1
ATOM 1994 C C . ALA A 1 278 ? -13.761 1.961 30.982 1.00 95.12 278 ALA A C 1
ATOM 1996 O O . ALA A 1 278 ? -12.961 2.507 30.221 1.00 95.12 278 ALA A O 1
ATOM 1997 N N . GLU A 1 279 ? -13.734 0.639 31.197 1.00 92.94 279 GLU A N 1
ATOM 1998 C CA . GLU A 1 279 ? -12.835 -0.279 30.477 1.00 92.94 279 GLU A CA 1
ATOM 1999 C C . GLU A 1 279 ? -13.160 -0.332 28.972 1.00 92.94 279 GLU A C 1
ATOM 2001 O O . GLU A 1 279 ? -12.250 -0.302 28.142 1.00 92.94 279 GLU A O 1
ATOM 2006 N N . ALA A 1 280 ? -14.445 -0.373 28.604 1.00 95.38 280 ALA A N 1
ATOM 2007 C CA . ALA A 1 280 ? -14.883 -0.379 27.210 1.00 95.38 280 ALA A CA 1
ATOM 2008 C C . ALA A 1 280 ? -14.563 0.944 26.493 1.00 95.38 280 ALA A C 1
ATOM 2010 O O . ALA A 1 280 ? -14.064 0.911 25.369 1.00 95.38 280 ALA A O 1
ATOM 2011 N N . ASP A 1 281 ? -14.769 2.086 27.152 1.00 96.00 281 ASP A N 1
ATOM 2012 C CA . ASP A 1 281 ? -14.416 3.409 26.629 1.00 96.00 281 ASP A CA 1
ATOM 2013 C C . ASP A 1 281 ? -12.900 3.545 26.416 1.00 96.00 281 ASP A C 1
ATOM 2015 O O . ASP A 1 281 ? -12.453 4.086 25.400 1.00 96.00 281 ASP A O 1
ATOM 2019 N N . ALA A 1 282 ? -12.094 3.017 27.345 1.00 95.56 282 ALA A N 1
ATOM 2020 C CA . ALA A 1 282 ? -10.643 2.963 27.194 1.00 95.56 282 ALA A CA 1
ATOM 2021 C C . ALA A 1 282 ? -10.233 2.071 26.009 1.00 95.56 282 ALA A C 1
ATOM 2023 O O . ALA A 1 282 ? -9.414 2.482 25.188 1.00 95.56 282 ALA A O 1
ATOM 2024 N N . ALA A 1 283 ? -10.839 0.887 25.866 1.00 95.25 283 ALA A N 1
ATOM 2025 C CA . ALA A 1 283 ? -10.584 0.002 24.730 1.00 95.25 283 ALA A CA 1
ATOM 2026 C C . ALA A 1 283 ? -10.986 0.647 23.389 1.00 95.25 283 ALA A C 1
ATOM 2028 O O . ALA A 1 283 ? -10.263 0.524 22.405 1.00 95.25 283 ALA A O 1
ATOM 2029 N N . ASP A 1 284 ? -12.095 1.387 23.344 1.00 95.44 284 ASP A N 1
ATOM 2030 C CA . ASP A 1 284 ? -12.522 2.130 22.155 1.00 95.44 284 ASP A CA 1
ATOM 2031 C C . ASP A 1 284 ? -11.562 3.275 21.791 1.00 95.44 284 ASP A C 1
ATOM 2033 O O . ASP A 1 284 ? -11.373 3.583 20.609 1.00 95.44 284 ASP A O 1
ATOM 2037 N N . ALA A 1 285 ? -10.939 3.915 22.784 1.00 97.19 285 ALA A N 1
ATOM 2038 C CA . ALA A 1 285 ? -9.893 4.905 22.547 1.00 97.19 285 ALA A CA 1
ATOM 2039 C C . ALA A 1 285 ? -8.634 4.265 21.933 1.00 97.19 285 ALA A C 1
ATOM 2041 O O . ALA A 1 285 ? -8.079 4.819 20.981 1.00 97.19 285 ALA A O 1
ATOM 2042 N N . GLU A 1 286 ? -8.234 3.082 22.411 1.00 96.00 286 GLU A N 1
ATOM 2043 C CA . GLU A 1 286 ? -7.127 2.303 21.835 1.00 96.00 286 GLU A CA 1
ATOM 2044 C C . GLU A 1 286 ? -7.428 1.858 20.396 1.00 96.00 286 GLU A C 1
ATOM 2046 O O . GLU A 1 286 ? -6.561 1.962 19.529 1.00 96.00 286 GLU A O 1
ATOM 2051 N N . VAL A 1 287 ? -8.670 1.450 20.096 1.00 97.88 287 VAL A N 1
ATOM 2052 C CA . VAL A 1 287 ? -9.101 1.144 18.719 1.00 97.88 287 VAL A CA 1
ATOM 2053 C C . VAL A 1 287 ? -8.914 2.351 17.810 1.00 97.88 287 VAL A C 1
ATOM 2055 O O . VAL A 1 287 ? -8.274 2.231 16.770 1.00 97.88 287 VAL A O 1
ATOM 2058 N N . LYS A 1 288 ? -9.397 3.532 18.215 1.00 97.88 288 LYS A N 1
ATOM 2059 C CA . LYS A 1 288 ? -9.237 4.763 17.422 1.00 97.88 288 LYS A CA 1
ATOM 2060 C C . LYS A 1 288 ? -7.769 5.115 17.191 1.00 97.88 288 LYS A C 1
ATOM 2062 O O . LYS A 1 288 ? -7.404 5.540 16.097 1.00 97.88 288 LYS A O 1
ATOM 2067 N N . ALA A 1 289 ? -6.923 4.946 18.208 1.00 97.44 289 ALA A N 1
ATOM 2068 C CA . ALA A 1 289 ? -5.489 5.182 18.081 1.00 97.44 289 ALA A CA 1
ATOM 2069 C C . ALA A 1 289 ? -4.832 4.183 17.111 1.00 97.44 289 ALA A C 1
ATOM 2071 O O . ALA A 1 289 ? -4.040 4.586 16.256 1.00 97.44 289 ALA A O 1
ATOM 2072 N N . ALA A 1 290 ? -5.192 2.899 17.199 1.00 97.25 290 ALA A N 1
ATOM 2073 C CA . ALA A 1 290 ? -4.680 1.852 16.321 1.00 97.25 290 ALA A CA 1
ATOM 2074 C C . ALA A 1 290 ? -5.161 2.015 14.868 1.00 97.25 290 ALA A C 1
ATOM 2076 O O . ALA A 1 290 ? -4.371 1.844 13.941 1.00 97.25 290 ALA A O 1
ATOM 2077 N N . GLU A 1 291 ? -6.421 2.401 14.650 1.00 97.38 291 GLU A N 1
ATOM 2078 C CA . GLU A 1 291 ? -6.962 2.722 13.324 1.00 97.38 291 GLU A CA 1
ATOM 2079 C C . GLU A 1 291 ? -6.238 3.921 12.702 1.00 97.38 291 GLU A C 1
ATOM 2081 O O . GLU A 1 291 ? -5.781 3.831 11.563 1.00 97.38 291 GLU A O 1
ATOM 2086 N N . ALA A 1 292 ? -6.026 5.001 13.461 1.00 98.06 292 ALA A N 1
ATOM 2087 C CA . ALA A 1 292 ? -5.263 6.157 12.989 1.00 98.06 292 ALA A CA 1
ATOM 2088 C C . ALA A 1 292 ? -3.807 5.792 12.636 1.00 98.06 292 ALA A C 1
ATOM 2090 O O . ALA A 1 292 ? -3.263 6.269 11.636 1.00 98.06 292 ALA A O 1
ATOM 2091 N N . ALA A 1 293 ? -3.172 4.915 13.423 1.00 97.38 293 ALA A N 1
ATOM 2092 C CA . ALA A 1 293 ? -1.840 4.396 13.118 1.00 97.38 293 ALA A CA 1
ATOM 2093 C C . ALA A 1 293 ? -1.836 3.543 11.836 1.00 97.38 293 ALA A C 1
ATOM 2095 O O . ALA A 1 293 ? -0.934 3.684 11.006 1.00 97.38 293 ALA A O 1
ATOM 2096 N N . ALA A 1 294 ? -2.855 2.701 11.636 1.00 98.06 294 ALA A N 1
ATOM 2097 C CA . ALA A 1 294 ? -3.014 1.910 10.420 1.00 98.06 294 ALA A CA 1
ATOM 2098 C C . ALA A 1 294 ? -3.223 2.801 9.185 1.00 98.06 294 ALA A C 1
ATOM 2100 O O . ALA A 1 294 ? -2.574 2.587 8.159 1.00 98.06 294 ALA A O 1
ATOM 2101 N N . GLU A 1 295 ? -4.054 3.840 9.282 1.00 97.75 295 GLU A N 1
ATOM 2102 C CA . GLU A 1 295 ? -4.239 4.827 8.215 1.00 97.75 295 GLU A CA 1
ATOM 2103 C C . GLU A 1 295 ? -2.922 5.537 7.873 1.00 97.75 295 GLU A C 1
ATOM 2105 O O . GLU A 1 295 ? -2.522 5.575 6.705 1.00 97.75 295 GLU A O 1
ATOM 2110 N N . ALA A 1 296 ? -2.183 6.016 8.877 1.00 97.69 296 ALA A N 1
ATOM 2111 C CA . ALA A 1 296 ? -0.888 6.666 8.681 1.00 97.69 296 ALA A CA 1
ATOM 2112 C C . ALA A 1 296 ? 0.152 5.739 8.019 1.00 97.69 296 ALA A C 1
ATOM 2114 O O . ALA A 1 296 ? 0.872 6.162 7.105 1.00 97.69 296 ALA A O 1
ATOM 2115 N N . ALA A 1 297 ? 0.203 4.466 8.426 1.00 97.62 297 ALA A N 1
ATOM 2116 C CA . ALA A 1 297 ? 1.078 3.467 7.817 1.00 97.62 297 ALA A CA 1
ATOM 2117 C C . ALA A 1 297 ? 0.699 3.216 6.348 1.00 97.62 297 ALA A C 1
ATOM 2119 O O . ALA A 1 297 ? 1.560 3.211 5.470 1.00 97.62 297 ALA A O 1
ATOM 2120 N N . THR A 1 298 ? -0.597 3.110 6.042 1.00 96.62 298 THR A N 1
ATOM 2121 C CA . THR A 1 298 ? -1.063 2.924 4.658 1.00 96.62 298 THR A CA 1
ATOM 2122 C C . THR A 1 298 ? -0.825 4.140 3.767 1.00 96.62 298 THR A C 1
ATOM 2124 O O . THR A 1 298 ? -0.493 3.982 2.594 1.00 96.62 298 THR A O 1
ATOM 2127 N N . ALA A 1 299 ? -0.914 5.355 4.314 1.00 97.88 299 ALA A N 1
ATOM 2128 C CA . ALA A 1 299 ? -0.555 6.573 3.596 1.00 97.88 299 ALA A CA 1
ATOM 2129 C C . ALA A 1 299 ? 0.954 6.645 3.304 1.00 97.88 299 ALA A C 1
ATOM 2131 O O . ALA A 1 299 ? 1.360 7.145 2.253 1.00 97.88 299 ALA A O 1
ATOM 2132 N N . THR A 1 300 ? 1.788 6.140 4.217 1.00 96.88 300 THR A N 1
ATOM 2133 C CA . THR A 1 300 ? 3.241 6.030 4.010 1.00 96.88 300 THR A CA 1
ATOM 2134 C C . THR A 1 300 ? 3.561 5.029 2.906 1.00 96.88 300 THR A C 1
ATOM 2136 O O . THR A 1 300 ? 4.281 5.381 1.973 1.00 96.88 300 THR A O 1
ATOM 2139 N N . LEU A 1 301 ? 2.930 3.850 2.941 1.00 97.69 301 LEU A N 1
ATOM 2140 C CA . LEU A 1 301 ? 3.042 2.844 1.885 1.00 97.69 301 LEU A CA 1
ATOM 2141 C C . LEU A 1 301 ? 2.655 3.413 0.513 1.00 97.69 301 LEU A C 1
ATOM 2143 O O . LEU A 1 301 ? 3.421 3.288 -0.434 1.00 97.69 301 LEU A O 1
ATOM 2147 N N . ALA A 1 302 ? 1.532 4.131 0.411 1.00 97.44 302 ALA A N 1
ATOM 2148 C CA . ALA A 1 302 ? 1.108 4.734 -0.855 1.00 97.44 302 ALA A CA 1
ATOM 2149 C C . ALA A 1 302 ? 2.146 5.726 -1.423 1.00 97.44 302 ALA A C 1
ATOM 2151 O O . ALA A 1 302 ? 2.358 5.797 -2.634 1.00 97.44 302 ALA A O 1
ATOM 2152 N N . LYS A 1 303 ? 2.832 6.484 -0.555 1.00 96.81 303 LYS A N 1
ATOM 2153 C CA . LYS A 1 303 ? 3.939 7.363 -0.970 1.00 96.81 303 LYS A CA 1
ATOM 2154 C C . LYS A 1 303 ? 5.174 6.568 -1.395 1.00 96.81 303 LYS A C 1
ATOM 2156 O O . LYS A 1 303 ? 5.873 6.993 -2.314 1.00 96.81 303 LYS A O 1
ATOM 2161 N N . ALA A 1 304 ? 5.483 5.461 -0.723 1.00 96.25 304 ALA A N 1
ATOM 2162 C CA . ALA A 1 304 ? 6.582 4.576 -1.103 1.00 96.25 304 ALA A CA 1
ATOM 2163 C C . ALA A 1 304 ? 6.330 3.918 -2.467 1.00 96.25 304 ALA A C 1
ATOM 2165 O O . ALA A 1 304 ? 7.209 3.973 -3.324 1.00 96.25 304 ALA A O 1
ATOM 2166 N N . ASP A 1 305 ? 5.113 3.431 -2.717 1.00 96.56 305 ASP A N 1
ATOM 2167 C CA . ASP A 1 305 ? 4.699 2.883 -4.014 1.00 96.56 305 ASP A CA 1
ATOM 2168 C C . ASP A 1 305 ? 4.816 3.924 -5.137 1.00 96.56 305 ASP A C 1
ATOM 2170 O O . ASP A 1 305 ? 5.319 3.621 -6.220 1.00 96.56 305 ASP A O 1
ATOM 2174 N N . GLY A 1 306 ? 4.422 5.175 -4.870 1.00 96.94 306 GLY A N 1
ATOM 2175 C CA . GLY A 1 306 ? 4.609 6.287 -5.807 1.00 96.94 306 GLY A CA 1
ATOM 2176 C C . GLY A 1 306 ? 6.082 6.523 -6.158 1.00 96.94 306 GLY A C 1
ATOM 2177 O O . GLY A 1 306 ? 6.444 6.529 -7.335 1.00 96.94 306 GLY A O 1
ATO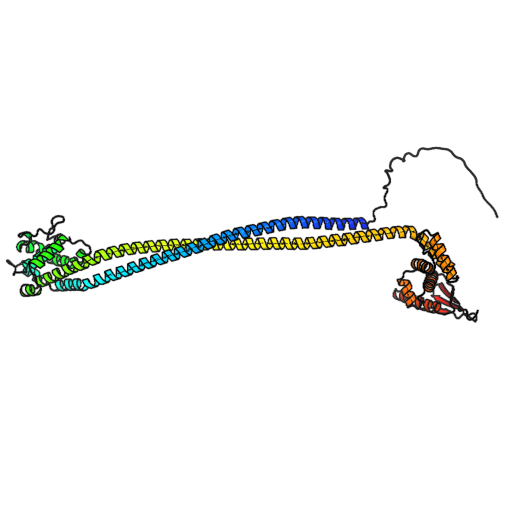M 2178 N N . ARG A 1 307 ? 6.953 6.634 -5.143 1.00 95.94 307 ARG A N 1
ATOM 2179 C CA . ARG A 1 307 ? 8.410 6.797 -5.332 1.00 95.94 307 ARG A CA 1
ATOM 2180 C C . ARG A 1 307 ? 9.038 5.618 -6.074 1.00 95.94 307 ARG A C 1
ATOM 2182 O O . ARG A 1 307 ? 9.911 5.819 -6.916 1.00 95.94 307 ARG A O 1
ATOM 2189 N N . LEU A 1 308 ? 8.593 4.394 -5.789 1.00 97.38 308 LEU A N 1
ATOM 2190 C CA . LEU A 1 308 ? 9.031 3.192 -6.494 1.00 97.38 308 LEU A CA 1
ATOM 2191 C C . LEU A 1 308 ? 8.612 3.227 -7.969 1.00 97.38 308 LEU A C 1
ATOM 2193 O O . LEU A 1 308 ? 9.413 2.897 -8.843 1.00 97.38 308 LEU A O 1
ATOM 2197 N N . GLY A 1 309 ? 7.382 3.655 -8.259 1.00 97.31 309 GLY A N 1
ATOM 2198 C CA . GLY A 1 309 ? 6.895 3.851 -9.624 1.00 97.31 309 GLY A CA 1
ATOM 2199 C C . GLY A 1 309 ? 7.741 4.858 -10.406 1.00 97.31 309 GLY A C 1
ATOM 2200 O O . GLY A 1 309 ? 8.188 4.556 -11.513 1.00 97.31 309 GLY A O 1
ATOM 2201 N N . GLU A 1 310 ? 8.027 6.017 -9.810 1.00 96.44 310 GLU A N 1
ATOM 2202 C CA . GLU A 1 310 ? 8.895 7.046 -10.399 1.00 96.44 310 GLU A CA 1
ATOM 2203 C C . GLU A 1 310 ? 10.322 6.530 -10.636 1.00 96.44 310 GLU A C 1
ATOM 2205 O O . GLU A 1 310 ? 10.871 6.704 -11.727 1.00 96.44 310 GLU A O 1
ATOM 2210 N N . ALA A 1 311 ? 10.911 5.839 -9.655 1.00 95.94 311 ALA A N 1
ATOM 2211 C CA . ALA A 1 311 ? 12.251 5.268 -9.771 1.00 95.94 311 ALA A CA 1
ATOM 2212 C C . ALA A 1 311 ? 12.329 4.195 -10.871 1.00 95.94 311 ALA A C 1
ATOM 2214 O O . ALA A 1 311 ? 13.279 4.184 -11.655 1.00 95.94 311 ALA A O 1
ATOM 2215 N N . ASN A 1 312 ? 11.315 3.331 -10.979 1.00 97.19 312 ASN A N 1
ATOM 2216 C CA . ASN A 1 312 ? 11.222 2.334 -12.047 1.00 97.19 312 ASN A CA 1
ATOM 2217 C C . ASN A 1 312 ? 11.088 2.986 -13.428 1.00 97.19 312 ASN A C 1
ATOM 2219 O O . ASN A 1 312 ? 11.758 2.563 -14.371 1.00 97.19 312 ASN A O 1
ATOM 2223 N N . ALA A 1 313 ? 10.263 4.029 -13.556 1.00 96.94 313 ALA A N 1
ATOM 2224 C CA . ALA A 1 313 ? 10.111 4.766 -14.807 1.00 96.94 313 ALA A CA 1
ATOM 2225 C C . ALA A 1 313 ? 11.424 5.450 -15.224 1.00 96.94 313 ALA A C 1
ATOM 2227 O O . ALA A 1 313 ? 11.832 5.346 -16.382 1.00 96.94 313 ALA A O 1
ATOM 2228 N N . ALA A 1 314 ? 12.127 6.083 -14.280 1.00 95.00 314 ALA A N 1
ATOM 2229 C CA . ALA A 1 314 ? 13.431 6.693 -14.526 1.00 95.00 314 ALA A CA 1
ATOM 2230 C C . ALA A 1 314 ? 14.491 5.650 -14.928 1.00 95.00 314 ALA A C 1
ATOM 2232 O O . ALA A 1 314 ? 15.233 5.864 -15.888 1.00 95.00 314 ALA A O 1
ATOM 2233 N N . ALA A 1 315 ? 14.529 4.497 -14.251 1.00 95.62 315 ALA A N 1
ATOM 2234 C CA . ALA A 1 315 ? 15.434 3.398 -14.587 1.00 95.62 315 ALA A CA 1
ATOM 2235 C C . ALA A 1 315 ? 15.158 2.833 -15.991 1.00 95.62 315 ALA A C 1
ATOM 2237 O O . ALA A 1 315 ? 16.092 2.596 -16.758 1.00 95.62 315 ALA A O 1
ATOM 2238 N N . ALA A 1 316 ? 13.883 2.663 -16.352 1.00 96.44 316 ALA A N 1
ATOM 2239 C CA . ALA A 1 316 ? 13.479 2.212 -17.680 1.00 96.44 316 ALA A CA 1
ATOM 2240 C C . ALA A 1 316 ? 13.860 3.226 -18.771 1.00 96.44 316 ALA A C 1
ATOM 2242 O O . ALA A 1 316 ? 14.395 2.832 -19.806 1.00 96.44 316 ALA A O 1
ATOM 2243 N N . ALA A 1 317 ? 13.656 4.524 -18.526 1.00 95.62 317 ALA A N 1
ATOM 2244 C CA . ALA A 1 317 ? 14.043 5.583 -19.455 1.00 95.62 317 ALA A CA 1
ATOM 2245 C C . ALA A 1 317 ? 15.566 5.636 -19.672 1.00 95.62 317 ALA A C 1
ATOM 2247 O O . ALA A 1 317 ? 16.024 5.721 -20.811 1.00 95.62 317 ALA A O 1
ATOM 2248 N N . ALA A 1 318 ? 16.360 5.520 -18.602 1.00 94.19 318 ALA A N 1
ATOM 2249 C CA . ALA A 1 318 ? 17.819 5.470 -18.700 1.00 94.19 318 ALA A CA 1
ATOM 2250 C C . ALA A 1 318 ? 18.305 4.218 -19.454 1.00 94.19 318 ALA A C 1
ATOM 2252 O O . ALA A 1 318 ? 19.205 4.306 -20.289 1.00 94.19 318 ALA A O 1
ATOM 2253 N N . ALA A 1 319 ? 17.679 3.060 -19.215 1.00 95.75 319 ALA A N 1
ATOM 2254 C CA . ALA A 1 319 ? 17.984 1.830 -19.944 1.00 95.75 319 ALA A CA 1
ATOM 2255 C C . ALA A 1 319 ? 17.637 1.935 -21.440 1.00 95.75 319 ALA A C 1
ATOM 2257 O O . ALA A 1 319 ? 18.423 1.486 -22.275 1.00 95.75 319 ALA A O 1
ATOM 2258 N N . ALA A 1 320 ? 16.506 2.560 -21.784 1.00 96.25 320 ALA A N 1
ATOM 2259 C CA . ALA A 1 320 ? 16.124 2.822 -23.170 1.00 96.25 320 ALA A CA 1
ATOM 2260 C C . ALA A 1 320 ? 17.123 3.763 -23.862 1.00 96.25 320 ALA A C 1
ATOM 2262 O O . ALA A 1 320 ? 17.632 3.431 -24.927 1.00 96.25 320 ALA A O 1
ATOM 2263 N N . ALA A 1 321 ? 17.508 4.868 -23.214 1.00 93.94 321 ALA A N 1
ATOM 2264 C CA . ALA A 1 321 ? 18.509 5.792 -23.749 1.00 93.94 321 ALA A CA 1
ATOM 2265 C C . ALA A 1 321 ? 19.875 5.116 -23.980 1.00 93.94 321 ALA A C 1
ATOM 2267 O O . ALA A 1 321 ? 20.545 5.384 -24.979 1.00 93.94 321 ALA A O 1
ATOM 2268 N N . ALA A 1 322 ? 20.285 4.210 -23.084 1.00 96.19 322 ALA A N 1
ATOM 2269 C CA . ALA A 1 322 ? 21.501 3.421 -23.264 1.00 96.19 322 ALA A CA 1
ATOM 2270 C C . ALA A 1 322 ? 21.395 2.456 -24.459 1.00 96.19 322 ALA A C 1
ATOM 2272 O O . ALA A 1 322 ? 22.362 2.307 -25.207 1.00 96.19 322 ALA A O 1
ATOM 2273 N N . ALA A 1 323 ? 20.236 1.822 -24.661 1.00 96.44 323 ALA A N 1
ATOM 2274 C CA . ALA A 1 323 ? 19.988 0.947 -25.806 1.00 96.44 323 ALA A CA 1
ATOM 2275 C C . ALA A 1 323 ? 19.977 1.723 -27.136 1.00 96.44 323 ALA A C 1
ATOM 2277 O O . ALA A 1 323 ? 20.599 1.284 -28.103 1.00 96.44 323 ALA A O 1
ATOM 2278 N N . ASP A 1 324 ? 19.356 2.902 -27.166 1.00 95.44 324 ASP A N 1
ATOM 2279 C CA . ASP A 1 324 ? 19.340 3.774 -28.344 1.00 95.44 324 ASP A CA 1
ATOM 2280 C C . ASP A 1 324 ? 20.754 4.251 -28.702 1.00 95.44 324 ASP A C 1
ATOM 2282 O O . ASP A 1 324 ? 21.178 4.151 -29.856 1.00 95.44 324 ASP A O 1
ATOM 2286 N N . CYS A 1 325 ? 21.529 4.700 -27.706 1.00 94.81 325 CYS A N 1
ATOM 2287 C CA . CYS A 1 325 ? 22.917 5.119 -27.907 1.00 94.81 325 CYS A CA 1
ATOM 2288 C C . CYS A 1 325 ? 23.798 3.959 -28.396 1.00 94.81 325 CYS A C 1
ATOM 2290 O O . CYS A 1 325 ? 24.663 4.158 -29.249 1.00 94.81 325 CYS A O 1
ATOM 2292 N N . GLN A 1 326 ? 23.561 2.739 -27.898 1.00 95.19 326 GLN A N 1
ATOM 2293 C CA . GLN A 1 326 ? 24.233 1.535 -28.388 1.00 95.19 326 GLN A CA 1
ATOM 2294 C C . GLN A 1 326 ? 23.908 1.285 -29.866 1.00 95.19 326 GLN A C 1
ATOM 2296 O O . GLN A 1 326 ? 24.822 1.065 -30.656 1.00 95.19 326 GLN A O 1
ATOM 2301 N N . GLY A 1 327 ? 22.632 1.370 -30.256 1.00 95.62 327 GLY A N 1
ATOM 2302 C CA . GLY A 1 327 ? 22.218 1.203 -31.650 1.00 95.62 327 GLY A CA 1
ATOM 2303 C C . GLY A 1 327 ? 22.842 2.246 -32.583 1.00 95.62 327 GLY A C 1
ATOM 2304 O O . GLY A 1 327 ? 23.312 1.904 -33.671 1.00 95.62 327 GLY A O 1
ATOM 2305 N N . GLN A 1 328 ? 22.916 3.508 -32.146 1.00 93.50 328 GLN A N 1
ATOM 2306 C CA . GLN A 1 328 ? 23.594 4.577 -32.889 1.00 93.50 328 GLN A CA 1
ATOM 2307 C C . GLN A 1 328 ? 25.098 4.325 -33.029 1.00 93.50 328 GLN A C 1
ATOM 2309 O O . GLN A 1 328 ? 25.653 4.527 -34.109 1.00 93.50 328 GLN A O 1
ATOM 2314 N N . LEU A 1 329 ? 25.754 3.858 -31.964 1.00 94.50 329 LEU A N 1
ATOM 2315 C CA . LEU A 1 329 ? 27.173 3.517 -31.991 1.00 94.50 329 LEU A CA 1
ATOM 2316 C C . LEU A 1 329 ? 27.455 2.355 -32.951 1.00 94.50 329 LEU A C 1
ATOM 2318 O O . LEU A 1 329 ? 28.404 2.419 -33.729 1.00 94.50 329 LEU A O 1
ATOM 2322 N N . ASP A 1 330 ? 26.622 1.315 -32.940 1.00 94.19 330 ASP A N 1
ATOM 2323 C CA . ASP A 1 330 ? 26.778 0.170 -33.839 1.00 94.19 330 ASP A CA 1
ATOM 2324 C C . ASP A 1 330 ? 26.602 0.579 -35.308 1.00 94.19 330 ASP A C 1
ATOM 2326 O O . ASP A 1 330 ? 27.364 0.135 -36.171 1.00 94.19 330 ASP A O 1
ATOM 2330 N N . LEU A 1 331 ? 25.647 1.471 -35.600 1.00 92.25 331 LEU A N 1
ATOM 2331 C CA . LEU A 1 331 ? 25.493 2.058 -36.932 1.00 92.25 331 LEU A CA 1
ATOM 2332 C C . LEU A 1 331 ? 26.719 2.895 -37.322 1.00 92.25 331 LEU A C 1
ATOM 2334 O O . LEU A 1 331 ? 27.248 2.725 -38.418 1.00 92.25 331 LEU A O 1
ATOM 2338 N N . SER A 1 332 ? 27.191 3.765 -36.425 1.00 91.75 332 SER A N 1
ATOM 2339 C CA . SER A 1 332 ? 28.364 4.613 -36.658 1.00 91.75 332 SER A CA 1
ATOM 2340 C C . SER A 1 332 ? 29.612 3.776 -36.949 1.00 91.75 332 SER A C 1
ATOM 2342 O O . SER A 1 332 ? 30.298 4.033 -37.934 1.00 91.75 332 SER A O 1
ATOM 2344 N N . ARG A 1 333 ? 29.850 2.700 -36.190 1.00 90.19 333 ARG A N 1
ATOM 2345 C CA . ARG A 1 333 ? 30.959 1.763 -36.430 1.00 90.19 333 ARG A CA 1
ATOM 2346 C C . ARG A 1 333 ? 30.875 1.089 -37.797 1.00 90.19 333 ARG A C 1
ATOM 2348 O O . ARG A 1 333 ? 31.890 0.984 -38.480 1.00 90.19 333 ARG A O 1
ATOM 2355 N N . ARG A 1 334 ? 29.681 0.664 -38.223 1.00 90.81 334 ARG A N 1
ATOM 2356 C CA . ARG A 1 334 ? 29.481 0.094 -39.569 1.00 90.81 334 ARG A CA 1
ATOM 2357 C C . ARG A 1 334 ? 29.774 1.114 -40.666 1.00 90.81 334 ARG A C 1
ATOM 2359 O O . ARG A 1 334 ? 30.380 0.755 -41.668 1.00 90.81 334 ARG A O 1
ATOM 2366 N N . LEU A 1 335 ? 29.366 2.369 -40.475 1.00 89.81 335 LEU A N 1
ATOM 2367 C CA . LEU A 1 335 ? 29.642 3.446 -41.427 1.00 89.81 335 LEU A CA 1
ATOM 2368 C C . LEU A 1 335 ? 31.137 3.765 -41.506 1.00 89.81 335 LEU A C 1
ATOM 2370 O O . LEU A 1 335 ? 31.659 3.864 -42.610 1.00 89.81 335 LEU A O 1
ATOM 2374 N N . VAL A 1 336 ? 31.835 3.852 -40.369 1.00 88.25 336 VAL A N 1
ATOM 2375 C CA . VAL A 1 336 ? 33.298 4.035 -40.331 1.00 88.25 336 VAL A CA 1
ATOM 2376 C C . VAL A 1 336 ? 34.001 2.902 -41.085 1.00 88.25 336 VAL A C 1
ATOM 2378 O O . VAL A 1 336 ? 34.861 3.164 -41.920 1.00 88.25 336 VAL A O 1
ATOM 2381 N N . GLN A 1 337 ? 33.594 1.647 -40.866 1.00 87.62 337 GLN A N 1
ATOM 2382 C CA . GLN A 1 337 ? 34.154 0.500 -41.590 1.00 87.62 337 GLN A CA 1
ATOM 2383 C C . GLN A 1 337 ? 33.887 0.561 -43.099 1.00 87.62 337 GLN A C 1
ATOM 2385 O O . GLN A 1 337 ? 34.794 0.302 -43.887 1.00 87.62 337 GLN A O 1
ATOM 2390 N N . ALA A 1 338 ? 32.662 0.909 -43.507 1.00 87.69 338 ALA A N 1
ATOM 2391 C CA . ALA A 1 338 ? 32.307 1.030 -44.918 1.00 87.69 338 ALA A CA 1
ATOM 2392 C C . ALA A 1 338 ? 33.121 2.135 -45.608 1.00 87.69 338 ALA A C 1
ATOM 2394 O O . ALA A 1 338 ? 33.731 1.884 -46.645 1.00 87.69 338 ALA A O 1
ATOM 2395 N N . VAL A 1 339 ? 33.205 3.322 -45.000 1.00 86.12 339 VAL A N 1
ATOM 2396 C CA . VAL A 1 339 ? 33.985 4.446 -45.543 1.00 86.12 339 VAL A CA 1
ATOM 2397 C C . VAL A 1 339 ? 35.473 4.108 -45.608 1.00 86.12 339 VAL A C 1
ATOM 2399 O O . VAL A 1 339 ? 36.087 4.363 -46.635 1.00 86.12 339 VAL A O 1
ATOM 2402 N N . GLY A 1 340 ? 36.043 3.459 -44.589 1.00 83.38 340 GLY A N 1
ATOM 2403 C CA . GLY A 1 340 ? 37.449 3.035 -44.625 1.00 83.38 340 GLY A CA 1
ATOM 2404 C C . GLY A 1 340 ? 37.756 2.018 -45.736 1.00 83.38 340 GLY A C 1
ATOM 2405 O O . GLY A 1 340 ? 38.847 2.023 -46.312 1.00 83.38 340 GLY A O 1
ATOM 2406 N N . SER A 1 341 ? 36.790 1.159 -46.086 1.00 82.06 341 SER A N 1
ATOM 2407 C CA . SER A 1 341 ? 36.937 0.242 -47.225 1.00 82.06 341 SER A CA 1
ATOM 2408 C C . SER A 1 341 ? 36.861 0.956 -48.579 1.00 82.06 341 SER A C 1
ATOM 2410 O O . SER A 1 341 ? 37.628 0.624 -49.483 1.00 82.06 341 SER A O 1
ATOM 2412 N N . GLU A 1 342 ? 36.007 1.976 -48.703 1.00 84.19 342 GLU A N 1
ATOM 2413 C CA . GLU A 1 342 ? 35.921 2.814 -49.904 1.00 84.19 342 GLU A CA 1
ATOM 2414 C C . GLU A 1 342 ? 37.168 3.693 -50.063 1.00 84.19 342 GLU A C 1
ATOM 2416 O O . GLU A 1 342 ? 37.717 3.747 -51.158 1.00 84.19 342 GLU A O 1
ATOM 2421 N N . GLU A 1 343 ? 37.688 4.277 -48.976 1.00 81.75 343 GLU A N 1
ATOM 2422 C CA . GLU A 1 343 ? 38.960 5.018 -48.967 1.00 81.75 343 GLU A CA 1
ATOM 2423 C C . GLU A 1 343 ? 40.101 4.146 -49.503 1.00 81.75 343 GLU A C 1
ATOM 2425 O O . GLU A 1 343 ? 40.880 4.572 -50.356 1.00 81.75 343 GLU A O 1
ATOM 2430 N N . SER A 1 344 ? 40.169 2.888 -49.057 1.00 80.12 344 SER A N 1
ATOM 2431 C CA . SER A 1 344 ? 41.175 1.937 -49.535 1.00 80.12 344 SER A CA 1
ATOM 2432 C C . SER A 1 344 ? 41.024 1.645 -51.033 1.00 80.12 344 SER A C 1
ATOM 2434 O O . SER A 1 344 ? 42.033 1.597 -51.741 1.00 80.12 344 SER A O 1
ATOM 2436 N N . ARG A 1 345 ? 39.783 1.493 -51.525 1.00 83.44 345 ARG A N 1
ATOM 2437 C CA . ARG A 1 345 ? 39.491 1.271 -52.951 1.00 83.44 345 ARG A CA 1
ATOM 2438 C C . ARG A 1 345 ? 39.866 2.487 -53.795 1.00 83.44 345 ARG A C 1
ATOM 2440 O O . ARG A 1 345 ? 40.587 2.335 -54.775 1.00 83.44 345 ARG A O 1
ATOM 2447 N N . TRP A 1 346 ? 39.442 3.687 -53.401 1.00 83.75 346 TRP A N 1
ATOM 2448 C CA . TRP A 1 346 ? 39.783 4.926 -54.105 1.00 83.75 346 TRP A CA 1
ATOM 2449 C C . TRP A 1 346 ? 41.289 5.180 -54.102 1.00 83.75 346 TRP A C 1
ATOM 2451 O O . TRP A 1 346 ? 41.844 5.578 -55.122 1.00 83.75 346 TRP A O 1
ATOM 2461 N N . ALA A 1 347 ? 41.986 4.884 -53.002 1.00 78.69 347 ALA A N 1
ATOM 2462 C CA . ALA A 1 347 ? 43.441 4.984 -52.946 1.00 78.69 347 ALA A CA 1
ATOM 2463 C C . ALA A 1 347 ? 44.137 4.020 -53.924 1.00 78.69 347 ALA A C 1
ATOM 2465 O O . ALA A 1 347 ? 45.203 4.344 -54.452 1.00 78.69 347 ALA A O 1
ATOM 2466 N N . GLU A 1 348 ? 43.568 2.838 -54.167 1.00 79.94 348 GLU A N 1
ATOM 2467 C CA . GLU A 1 348 ? 44.068 1.888 -55.165 1.00 79.94 348 GLU A CA 1
ATOM 2468 C C . GLU A 1 348 ? 43.740 2.329 -56.601 1.00 79.94 348 GLU A C 1
ATOM 2470 O O . GLU A 1 348 ? 44.635 2.330 -57.448 1.00 79.94 348 GLU A O 1
ATOM 2475 N N . GLU A 1 349 ? 42.516 2.796 -56.862 1.00 78.12 349 GLU A N 1
ATOM 2476 C CA . GLU A 1 349 ? 42.104 3.371 -58.152 1.00 78.12 349 GLU A CA 1
ATOM 2477 C C . GLU A 1 349 ? 42.966 4.589 -58.528 1.00 78.12 349 GLU A C 1
ATOM 2479 O O . GLU A 1 349 ? 43.479 4.663 -59.644 1.00 78.12 349 GLU A O 1
ATOM 2484 N N . LEU A 1 350 ? 43.219 5.504 -57.584 1.00 80.38 350 LEU A N 1
ATOM 2485 C CA . LEU A 1 350 ? 44.094 6.667 -57.776 1.00 80.38 350 LEU A CA 1
ATOM 2486 C C . LEU A 1 350 ? 45.537 6.259 -58.096 1.00 80.38 350 LEU A C 1
ATOM 2488 O O . LEU A 1 350 ? 46.159 6.850 -58.983 1.00 80.38 350 LEU A O 1
ATOM 2492 N N . ARG A 1 351 ? 46.072 5.230 -57.420 1.00 77.31 351 ARG A N 1
ATOM 2493 C CA . ARG A 1 351 ? 47.389 4.659 -57.759 1.00 77.31 351 ARG A CA 1
ATOM 2494 C C . ARG A 1 351 ? 47.402 4.096 -59.184 1.00 77.31 351 ARG A C 1
ATOM 2496 O O . ARG A 1 351 ? 48.379 4.304 -59.900 1.00 77.31 351 ARG A O 1
ATOM 2503 N N . GLY A 1 352 ? 46.323 3.434 -59.607 1.00 77.69 352 GLY A N 1
ATOM 2504 C CA . GLY A 1 352 ? 46.147 2.957 -60.980 1.00 77.69 352 GLY A CA 1
ATOM 2505 C C . GLY A 1 352 ? 46.112 4.095 -62.005 1.00 77.69 352 GLY A C 1
ATOM 2506 O O . GLY A 1 352 ? 46.808 4.027 -63.017 1.00 77.69 352 GLY A O 1
ATOM 2507 N N . CYS A 1 353 ? 45.376 5.173 -61.722 1.00 80.12 353 CYS A N 1
ATOM 2508 C CA . CYS A 1 353 ? 45.304 6.357 -62.580 1.00 80.12 353 CYS A CA 1
ATOM 2509 C C . CYS A 1 353 ? 46.670 7.017 -62.793 1.00 80.12 353 CYS A C 1
ATOM 2511 O O . CYS A 1 353 ? 46.974 7.391 -63.920 1.00 80.12 353 CYS A O 1
ATOM 2513 N N . ALA A 1 354 ? 47.512 7.110 -61.759 1.00 77.94 354 ALA A N 1
ATOM 2514 C CA . ALA A 1 354 ? 48.859 7.672 -61.892 1.00 77.94 354 ALA A CA 1
ATOM 2515 C C . ALA A 1 354 ? 49.742 6.850 -62.853 1.00 77.94 354 ALA A C 1
ATOM 2517 O O . ALA A 1 354 ? 50.489 7.404 -63.662 1.00 77.94 354 ALA A O 1
ATOM 2518 N N . GLU A 1 355 ? 49.632 5.520 -62.808 1.00 78.06 355 GLU A N 1
ATOM 2519 C CA . GLU A 1 355 ? 50.347 4.641 -63.739 1.00 78.06 355 GLU A CA 1
ATOM 2520 C C . GLU A 1 355 ? 49.770 4.720 -65.163 1.00 78.06 355 GLU A C 1
ATOM 2522 O O . GLU A 1 355 ? 50.518 4.700 -66.148 1.00 78.06 355 GLU A O 1
ATOM 2527 N N . ILE A 1 356 ? 48.447 4.871 -65.293 1.00 77.62 356 ILE A N 1
ATOM 2528 C CA . ILE A 1 356 ? 47.800 5.142 -66.581 1.00 77.62 356 ILE A CA 1
ATOM 2529 C C . ILE A 1 356 ? 48.303 6.474 -67.139 1.00 77.62 356 ILE A C 1
ATOM 2531 O O . ILE A 1 356 ? 48.783 6.483 -68.262 1.00 77.62 356 ILE A O 1
ATOM 2535 N N . GLU A 1 357 ? 48.285 7.565 -66.373 1.00 81.50 357 GLU A N 1
ATOM 2536 C CA . GLU A 1 357 ? 48.752 8.890 -66.803 1.00 81.50 357 GLU A CA 1
ATOM 2537 C C . GLU A 1 357 ? 50.201 8.844 -67.311 1.00 81.50 357 GLU A C 1
ATOM 2539 O O . GLU A 1 357 ? 50.505 9.355 -68.390 1.00 81.50 357 GLU A O 1
ATOM 2544 N N . ARG A 1 358 ? 51.085 8.145 -66.587 1.00 80.56 358 ARG A N 1
ATOM 2545 C CA . ARG A 1 358 ? 52.492 7.963 -66.971 1.00 80.56 358 ARG A CA 1
ATOM 2546 C C . ARG A 1 358 ? 52.657 7.206 -68.293 1.00 80.56 358 ARG A C 1
ATOM 2548 O O . ARG A 1 358 ? 53.569 7.503 -69.065 1.00 80.56 358 ARG A O 1
ATOM 2555 N N . THR A 1 359 ? 51.824 6.196 -68.542 1.00 80.25 359 THR A N 1
ATOM 2556 C CA . THR A 1 359 ? 51.958 5.297 -69.703 1.00 80.25 359 THR A CA 1
ATOM 2557 C C . THR A 1 359 ? 51.096 5.705 -70.898 1.00 80.25 359 THR A C 1
ATOM 2559 O O . THR A 1 359 ? 51.396 5.313 -72.028 1.00 80.25 359 THR A O 1
ATOM 2562 N N . LEU A 1 360 ? 50.058 6.515 -70.685 1.00 84.00 360 LEU A N 1
ATOM 2563 C CA . LEU A 1 360 ? 49.041 6.850 -71.678 1.00 84.00 360 LEU A CA 1
ATOM 2564 C C . LEU A 1 360 ? 49.614 7.501 -72.943 1.00 84.00 360 LEU A C 1
ATOM 2566 O O . LEU A 1 360 ? 49.246 7.031 -74.017 1.00 84.00 360 LEU A O 1
ATOM 2570 N N . PRO A 1 361 ? 50.537 8.487 -72.895 1.00 85.19 361 PRO A N 1
ATOM 2571 C CA . PRO A 1 361 ? 51.065 9.099 -74.117 1.00 85.19 361 PRO A CA 1
ATOM 2572 C C . PRO A 1 361 ? 51.737 8.083 -75.044 1.00 85.19 361 PRO A C 1
ATOM 2574 O O . PRO A 1 361 ? 51.560 8.121 -76.260 1.00 85.19 361 PRO A O 1
ATOM 2577 N N . VAL A 1 362 ? 52.483 7.139 -74.465 1.00 82.31 362 VAL A N 1
ATOM 2578 C CA . VAL A 1 362 ? 53.221 6.127 -75.225 1.00 82.31 362 VAL A CA 1
ATOM 2579 C C . VAL A 1 362 ? 52.279 5.037 -75.742 1.00 82.31 362 VAL A C 1
ATOM 2581 O O . VAL A 1 362 ? 52.384 4.626 -76.896 1.00 82.31 362 VAL A O 1
ATOM 2584 N N . ARG A 1 363 ? 51.310 4.612 -74.923 1.00 84.06 363 ARG A N 1
ATOM 2585 C CA . ARG A 1 363 ? 50.274 3.643 -75.315 1.00 84.06 363 ARG A CA 1
ATOM 2586 C C . ARG A 1 363 ? 49.369 4.193 -76.420 1.00 84.06 363 ARG A C 1
ATOM 2588 O O . ARG A 1 363 ? 49.131 3.505 -77.407 1.00 84.06 363 ARG A O 1
ATOM 2595 N N . ALA A 1 364 ? 48.927 5.443 -76.297 1.00 85.88 364 ALA A N 1
ATOM 2596 C CA . ALA A 1 364 ? 48.133 6.127 -77.312 1.00 85.88 364 ALA A CA 1
ATOM 2597 C C . ALA A 1 364 ? 48.910 6.272 -78.628 1.00 85.88 364 ALA A C 1
ATOM 2599 O O . ALA A 1 364 ? 48.357 6.013 -79.694 1.00 85.88 364 ALA A O 1
ATOM 2600 N N . ALA A 1 365 ? 50.206 6.602 -78.569 1.00 85.44 365 ALA A N 1
ATOM 2601 C CA . ALA A 1 365 ? 51.057 6.648 -79.757 1.00 85.44 365 ALA A CA 1
ATOM 2602 C C . ALA A 1 365 ? 51.194 5.272 -80.436 1.00 85.44 365 ALA A C 1
ATOM 2604 O O . ALA A 1 365 ? 51.111 5.189 -81.660 1.00 85.44 365 ALA A O 1
ATOM 2605 N N . ALA A 1 366 ? 51.354 4.192 -79.661 1.00 84.94 366 ALA A N 1
ATOM 2606 C CA . ALA A 1 366 ? 51.399 2.825 -80.183 1.00 84.94 366 ALA A CA 1
ATOM 2607 C C . ALA A 1 366 ? 50.079 2.427 -80.866 1.00 84.94 366 ALA A C 1
ATOM 2609 O O . ALA A 1 366 ? 50.093 1.927 -81.989 1.00 84.94 366 ALA A O 1
ATOM 2610 N N . ALA A 1 367 ? 48.939 2.708 -80.232 1.00 87.00 367 ALA A N 1
ATOM 2611 C CA . ALA A 1 367 ? 47.626 2.425 -80.803 1.00 87.00 367 ALA A CA 1
ATOM 2612 C C . ALA A 1 367 ? 47.352 3.251 -82.073 1.00 87.00 367 ALA A C 1
ATOM 2614 O O . ALA A 1 367 ? 46.879 2.710 -83.072 1.00 87.00 367 ALA A O 1
ATOM 2615 N N . ALA A 1 368 ? 47.723 4.536 -82.077 1.00 87.44 368 ALA A N 1
ATOM 2616 C CA . ALA A 1 368 ? 47.613 5.401 -83.250 1.00 87.44 368 ALA A CA 1
ATOM 2617 C C . ALA A 1 368 ? 48.508 4.925 -84.407 1.00 87.44 368 ALA A C 1
ATOM 2619 O O . ALA A 1 368 ? 48.066 4.893 -85.554 1.00 87.44 368 ALA A O 1
ATOM 2620 N N . ALA A 1 369 ? 49.746 4.506 -84.121 1.00 87.31 369 ALA A N 1
ATOM 2621 C CA . ALA A 1 369 ? 50.641 3.929 -85.123 1.00 87.31 369 ALA A CA 1
ATOM 2622 C C . ALA A 1 369 ? 50.087 2.608 -85.679 1.00 87.31 369 ALA A C 1
ATOM 2624 O O . ALA A 1 369 ? 50.100 2.401 -86.893 1.00 87.31 369 ALA A O 1
ATOM 2625 N N . ALA A 1 370 ? 49.534 1.746 -84.821 1.00 87.38 370 ALA A N 1
ATOM 2626 C CA . ALA A 1 370 ? 48.869 0.528 -85.262 1.00 87.38 370 ALA A CA 1
ATOM 2627 C C . ALA A 1 370 ? 47.690 0.855 -86.191 1.00 87.38 370 ALA A C 1
ATOM 2629 O O . ALA A 1 370 ? 47.589 0.259 -87.260 1.00 87.38 370 ALA A O 1
ATOM 2630 N N . ALA A 1 371 ? 46.822 1.807 -85.834 1.00 88.25 371 ALA A N 1
ATOM 2631 C CA . ALA A 1 371 ? 45.688 2.204 -86.672 1.00 88.25 371 ALA A CA 1
ATOM 2632 C C . ALA A 1 371 ? 46.136 2.778 -88.028 1.00 88.25 371 ALA A C 1
ATOM 2634 O O . ALA A 1 371 ? 45.579 2.421 -89.065 1.00 88.25 371 ALA A O 1
ATOM 2635 N N . ALA A 1 372 ? 47.173 3.621 -88.029 1.00 86.69 372 ALA A N 1
ATOM 2636 C CA . ALA A 1 372 ? 47.679 4.278 -89.231 1.00 86.69 372 ALA A CA 1
ATOM 2637 C C . ALA A 1 372 ? 48.360 3.311 -90.215 1.00 86.69 372 ALA A C 1
ATOM 2639 O O . ALA A 1 372 ? 48.214 3.467 -91.427 1.00 86.69 372 ALA A O 1
ATOM 2640 N N . PHE A 1 373 ? 49.108 2.319 -89.716 1.00 85.94 373 PHE A N 1
ATOM 2641 C CA . PHE A 1 373 ? 49.916 1.424 -90.558 1.00 85.94 373 PHE A CA 1
ATOM 2642 C C . PHE A 1 373 ? 49.344 0.006 -90.697 1.00 85.94 373 PHE A C 1
ATOM 2644 O O . PHE A 1 373 ? 49.636 -0.680 -91.674 1.00 85.94 373 PHE A O 1
ATOM 2651 N N . GLY A 1 374 ? 48.505 -0.438 -89.761 1.00 84.50 374 GLY A N 1
ATOM 2652 C CA . GLY A 1 374 ? 48.005 -1.813 -89.681 1.00 84.50 374 GLY A CA 1
ATOM 2653 C C . GLY A 1 374 ? 46.796 -2.126 -90.566 1.00 84.50 374 GLY A C 1
ATOM 2654 O O . GLY A 1 374 ? 46.486 -3.302 -90.771 1.00 84.50 374 GLY A O 1
ATOM 2655 N N . GLY A 1 375 ? 46.111 -1.111 -91.105 1.00 78.44 375 GLY A N 1
ATOM 2656 C CA . GLY A 1 375 ? 44.860 -1.291 -91.855 1.00 78.44 375 GLY A CA 1
ATOM 2657 C C . GLY A 1 375 ? 44.994 -2.130 -93.134 1.00 78.44 375 GLY A C 1
ATOM 2658 O O . GLY A 1 375 ? 44.088 -2.886 -93.465 1.00 78.44 375 GLY A O 1
ATOM 2659 N N . GLY A 1 376 ? 46.131 -2.044 -93.832 1.00 77.25 376 GLY A N 1
ATOM 2660 C CA . GLY A 1 376 ? 46.392 -2.797 -95.070 1.00 77.25 376 GLY A CA 1
ATOM 2661 C C . GLY A 1 376 ? 47.156 -4.111 -94.881 1.00 77.25 376 GLY A C 1
ATOM 2662 O O . GLY A 1 376 ? 47.522 -4.747 -95.867 1.00 77.25 376 GLY A O 1
ATOM 2663 N N . MET A 1 377 ? 47.455 -4.492 -93.638 1.00 84.56 377 MET A N 1
ATOM 2664 C CA . MET A 1 377 ? 48.273 -5.665 -93.327 1.00 84.56 377 MET A CA 1
ATOM 2665 C C . MET A 1 377 ? 47.416 -6.927 -93.178 1.00 84.56 377 MET A C 1
ATOM 2667 O O . MET A 1 377 ? 46.238 -6.864 -92.811 1.00 84.56 377 MET A O 1
ATOM 2671 N N . LEU A 1 378 ? 48.023 -8.092 -93.413 1.00 85.38 378 LEU A N 1
ATOM 2672 C CA . LEU A 1 378 ? 47.408 -9.372 -93.065 1.00 85.38 378 LEU A CA 1
ATOM 2673 C C . LEU A 1 378 ? 47.241 -9.476 -91.541 1.00 85.38 378 LEU A C 1
ATOM 2675 O O . LEU A 1 378 ? 47.981 -8.850 -90.785 1.00 85.38 378 LEU A O 1
ATOM 2679 N N . GLU A 1 379 ? 46.275 -10.276 -91.091 1.00 85.25 379 GLU A N 1
ATOM 2680 C CA . GLU A 1 379 ? 45.949 -10.472 -89.668 1.00 85.25 379 GLU A CA 1
ATOM 2681 C C . GLU A 1 379 ? 47.180 -10.770 -88.803 1.00 85.25 379 GLU A C 1
ATOM 2683 O O . GLU A 1 379 ? 47.416 -10.080 -87.810 1.00 85.25 379 GLU A O 1
ATOM 2688 N N . GLY A 1 380 ? 48.019 -11.715 -89.243 1.00 84.75 380 GLY A N 1
ATOM 2689 C CA . GLY A 1 380 ? 49.255 -12.075 -88.545 1.00 84.75 380 GLY A CA 1
ATOM 2690 C C . GLY A 1 380 ? 50.290 -10.947 -88.495 1.00 84.75 380 GLY A C 1
ATOM 2691 O O . GLY A 1 380 ? 50.889 -10.716 -87.446 1.00 84.75 380 GLY A O 1
ATOM 2692 N N . ASP A 1 381 ? 50.464 -10.203 -89.590 1.00 86.19 381 ASP A N 1
ATOM 2693 C CA . ASP A 1 381 ? 51.434 -9.101 -89.652 1.00 86.19 381 ASP A CA 1
ATOM 2694 C C . ASP A 1 381 ? 50.971 -7.896 -88.819 1.00 86.19 381 ASP A C 1
ATOM 2696 O O . ASP A 1 381 ? 51.778 -7.228 -88.173 1.00 86.19 381 ASP A O 1
ATOM 2700 N N . ARG A 1 382 ? 49.658 -7.637 -88.780 1.00 87.69 382 ARG A N 1
ATOM 2701 C CA . ARG A 1 382 ? 49.059 -6.616 -87.913 1.00 87.69 382 ARG A CA 1
ATOM 2702 C C . ARG A 1 382 ? 49.192 -6.988 -86.440 1.00 87.69 382 ARG A C 1
ATOM 2704 O O . ARG A 1 382 ? 49.524 -6.126 -85.632 1.00 87.69 382 ARG A O 1
ATOM 2711 N N . ALA A 1 383 ? 48.953 -8.250 -86.083 1.00 86.38 383 ALA A N 1
ATOM 2712 C CA . ALA A 1 383 ? 49.171 -8.722 -84.720 1.00 86.38 383 ALA A CA 1
ATOM 2713 C C . ALA A 1 383 ? 50.645 -8.558 -84.307 1.00 86.38 383 ALA A C 1
ATOM 2715 O O . ALA A 1 383 ? 50.914 -8.048 -83.220 1.00 86.38 383 ALA A O 1
ATOM 2716 N N . ALA A 1 384 ? 51.593 -8.887 -85.194 1.00 86.38 384 ALA A N 1
ATOM 2717 C CA . ALA A 1 384 ? 53.020 -8.660 -84.963 1.00 86.38 384 ALA A CA 1
ATOM 2718 C C . ALA A 1 384 ? 53.354 -7.168 -84.776 1.00 86.38 384 ALA A C 1
ATOM 2720 O O . ALA A 1 384 ? 54.028 -6.814 -83.813 1.00 86.38 384 ALA A O 1
ATOM 2721 N N . LEU A 1 385 ? 52.804 -6.283 -85.618 1.00 86.56 385 LEU A N 1
ATOM 2722 C CA . LEU A 1 385 ? 52.965 -4.832 -85.473 1.00 86.56 385 LEU A CA 1
ATOM 2723 C C . LEU A 1 385 ? 52.449 -4.332 -84.113 1.00 86.56 385 LEU A C 1
ATOM 2725 O O . LEU A 1 385 ? 53.120 -3.541 -83.454 1.00 86.56 385 LEU A O 1
ATOM 2729 N N . CYS A 1 386 ? 51.273 -4.787 -83.673 1.00 85.25 386 CYS A N 1
ATOM 2730 C CA . CYS A 1 386 ? 50.718 -4.406 -82.373 1.00 85.25 386 CYS A CA 1
ATOM 2731 C C . CYS A 1 386 ? 51.597 -4.882 -81.202 1.00 85.25 386 CYS A C 1
ATOM 2733 O O . CYS A 1 386 ? 51.762 -4.143 -80.231 1.00 85.25 386 CYS A O 1
ATOM 2735 N N . VAL A 1 387 ? 52.193 -6.076 -81.296 1.00 85.50 387 VAL A N 1
ATOM 2736 C CA . VAL A 1 387 ? 53.151 -6.585 -80.296 1.00 85.50 387 VAL A CA 1
ATOM 2737 C C . VAL A 1 387 ? 54.426 -5.736 -80.275 1.00 85.50 387 VAL A C 1
ATOM 2739 O O . VAL A 1 387 ? 54.874 -5.313 -79.206 1.00 85.50 387 VAL A O 1
ATOM 2742 N N . ASP A 1 388 ? 54.993 -5.428 -81.441 1.00 84.31 388 ASP A N 1
ATOM 2743 C CA . ASP A 1 388 ? 56.216 -4.628 -81.555 1.00 84.31 388 ASP A CA 1
ATOM 2744 C C . ASP A 1 388 ? 56.010 -3.209 -81.003 1.00 84.31 388 ASP A C 1
ATOM 2746 O O . ASP A 1 388 ? 56.805 -2.725 -80.196 1.00 84.31 388 ASP A O 1
ATOM 2750 N N . LEU A 1 389 ? 54.899 -2.559 -81.361 1.00 82.19 389 LEU A N 1
ATOM 2751 C CA . LEU A 1 389 ? 54.556 -1.226 -80.860 1.00 82.19 389 LEU A CA 1
ATOM 2752 C C . LEU A 1 389 ? 54.243 -1.235 -79.356 1.00 82.19 389 LEU A C 1
ATOM 2754 O O . LEU A 1 389 ? 54.663 -0.327 -78.635 1.00 82.19 389 LEU A O 1
ATOM 2758 N N . GLY A 1 390 ? 53.553 -2.269 -78.866 1.00 77.44 390 GLY A N 1
ATOM 2759 C CA . GLY A 1 390 ? 53.265 -2.444 -77.442 1.00 77.44 390 GLY A CA 1
ATOM 2760 C C . GLY A 1 390 ? 54.528 -2.665 -76.603 1.00 77.44 390 GLY A C 1
ATOM 2761 O O . GLY A 1 390 ? 54.656 -2.105 -75.513 1.00 77.44 390 GLY A O 1
ATOM 2762 N N . SER A 1 391 ? 55.495 -3.430 -77.119 1.00 77.06 391 SER A N 1
ATOM 2763 C CA . SER A 1 391 ? 56.769 -3.697 -76.436 1.00 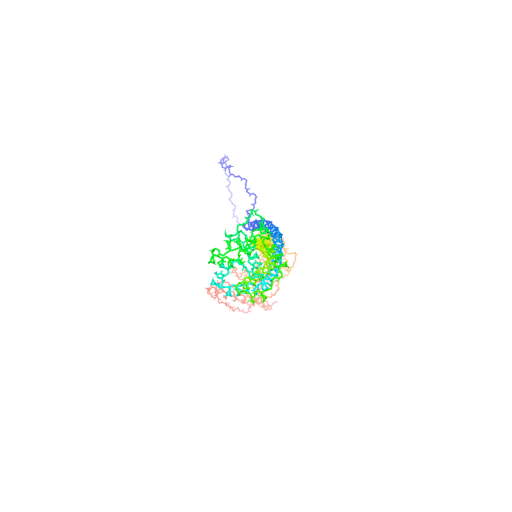77.06 391 SER A CA 1
ATOM 2764 C C . SER A 1 391 ? 57.720 -2.493 -76.456 1.00 77.06 391 SER A C 1
ATOM 2766 O O . SER A 1 391 ? 58.338 -2.179 -75.434 1.00 77.06 391 SER A O 1
ATOM 2768 N N . ALA A 1 392 ? 57.783 -1.754 -77.569 1.00 69.81 392 ALA A N 1
ATOM 2769 C CA . ALA A 1 392 ? 58.567 -0.523 -77.687 1.00 69.81 392 ALA A CA 1
ATOM 2770 C C . ALA A 1 392 ? 58.076 0.588 -76.739 1.00 69.81 392 ALA A C 1
ATOM 2772 O O . ALA A 1 392 ? 58.858 1.442 -76.316 1.00 69.81 392 ALA A O 1
ATOM 2773 N N . GLY A 1 393 ? 56.793 0.551 -76.365 1.00 63.00 393 GLY A N 1
ATOM 2774 C CA . GLY A 1 393 ? 56.170 1.529 -75.482 1.00 63.00 393 GLY A CA 1
ATOM 2775 C C . GLY A 1 393 ? 56.496 1.409 -73.985 1.00 63.00 393 GLY A C 1
ATOM 2776 O O . GLY A 1 393 ? 55.965 2.187 -73.196 1.00 63.00 393 GLY A O 1
ATOM 2777 N N . GLN A 1 394 ? 57.340 0.450 -73.572 1.00 59.69 394 GLN A N 1
ATOM 2778 C CA . GLN A 1 394 ? 57.755 0.199 -72.172 1.00 59.69 394 GLN A CA 1
ATOM 2779 C C . GLN A 1 394 ? 56.610 0.007 -71.152 1.00 59.69 394 GLN A C 1
ATOM 2781 O O . GLN A 1 394 ? 56.840 0.041 -69.943 1.00 59.69 394 GLN A O 1
ATOM 2786 N N . ALA A 1 395 ? 55.378 -0.218 -71.602 1.00 54.53 395 ALA A N 1
ATOM 2787 C CA . ALA A 1 395 ? 54.202 -0.266 -70.743 1.00 54.53 395 ALA A CA 1
ATOM 2788 C C . ALA A 1 395 ? 53.415 -1.544 -71.011 1.00 54.53 395 ALA A C 1
ATOM 2790 O O . ALA A 1 395 ? 52.547 -1.526 -71.872 1.00 54.53 395 ALA A O 1
ATOM 2791 N N . ALA A 1 396 ? 53.741 -2.628 -70.293 1.00 58.91 396 ALA A N 1
ATOM 2792 C CA . ALA A 1 396 ? 52.922 -3.843 -70.155 1.00 58.91 396 ALA A CA 1
ATOM 2793 C C . ALA A 1 396 ? 52.097 -4.222 -71.409 1.00 58.91 396 ALA A C 1
ATOM 2795 O O . ALA A 1 396 ? 50.904 -4.513 -71.313 1.00 58.91 396 ALA A O 1
ATOM 2796 N N . GLY A 1 397 ? 52.713 -4.149 -72.593 1.00 61.31 397 GLY A N 1
ATOM 2797 C CA . GLY A 1 397 ? 52.069 -4.532 -73.839 1.00 61.31 397 GLY A CA 1
ATOM 2798 C C . GLY A 1 397 ? 51.855 -6.047 -73.835 1.00 61.31 397 GLY A C 1
ATOM 2799 O O . GLY A 1 397 ? 52.674 -6.772 -73.262 1.00 61.31 397 GLY A O 1
ATOM 2800 N N . PRO A 1 398 ? 50.764 -6.553 -74.424 1.00 62.88 398 PRO A N 1
ATOM 2801 C CA . PRO A 1 398 ? 50.516 -7.989 -74.487 1.00 62.88 398 PRO A CA 1
ATOM 2802 C C . PRO A 1 398 ? 51.645 -8.704 -75.237 1.00 62.88 398 PRO A C 1
ATOM 2804 O O . PRO A 1 398 ? 52.150 -8.226 -76.252 1.00 62.88 398 PRO A O 1
ATOM 2807 N N . ALA A 1 399 ? 52.048 -9.863 -74.715 1.00 57.91 399 ALA A N 1
ATOM 2808 C CA . ALA A 1 399 ? 53.233 -10.582 -75.175 1.00 57.91 399 ALA A CA 1
ATOM 2809 C C . ALA A 1 399 ? 53.033 -11.353 -76.498 1.00 57.91 399 ALA A C 1
ATOM 2811 O O . ALA A 1 399 ? 54.019 -11.816 -77.070 1.00 57.91 399 ALA A O 1
ATOM 2812 N N . SER A 1 400 ? 51.794 -11.520 -76.989 1.00 60.25 400 SER A N 1
ATOM 2813 C CA . SER A 1 400 ? 51.522 -12.265 -78.229 1.00 60.25 400 SER A CA 1
ATOM 2814 C C . SER A 1 400 ? 50.118 -12.057 -78.814 1.00 60.25 400 SER A C 1
ATOM 2816 O O . SER A 1 400 ? 49.150 -11.987 -78.064 1.00 60.25 400 SER A O 1
ATOM 2818 N N . GLY A 1 401 ? 50.011 -12.135 -80.147 1.00 63.81 401 GLY A N 1
ATOM 2819 C CA . GLY A 1 401 ? 48.793 -12.533 -80.874 1.00 63.81 401 GLY A CA 1
ATOM 2820 C C . GLY A 1 401 ? 47.609 -11.558 -80.835 1.00 63.81 401 GLY A C 1
ATOM 2821 O O . GLY A 1 401 ? 47.795 -10.344 -80.763 1.00 63.81 401 GLY A O 1
ATOM 2822 N N . ASP A 1 402 ? 46.393 -12.112 -80.904 1.00 63.00 402 ASP A N 1
ATOM 2823 C CA . ASP A 1 402 ? 45.109 -11.385 -80.962 1.00 63.00 402 ASP A CA 1
ATOM 2824 C C . ASP A 1 402 ? 44.889 -10.454 -79.757 1.00 63.00 402 ASP A C 1
ATOM 2826 O O . ASP A 1 402 ? 44.309 -9.374 -79.898 1.00 63.00 402 ASP A O 1
ATOM 2830 N N . ASP A 1 403 ? 45.468 -10.793 -78.600 1.00 75.56 403 ASP A N 1
ATOM 2831 C CA . ASP A 1 403 ? 45.468 -9.945 -77.402 1.00 75.56 403 ASP A CA 1
ATOM 2832 C C . ASP A 1 403 ? 46.132 -8.580 -77.661 1.00 75.56 403 ASP A C 1
ATOM 2834 O O . ASP A 1 403 ? 45.726 -7.570 -77.082 1.00 75.56 403 ASP A O 1
ATOM 2838 N N . ALA A 1 404 ? 47.111 -8.509 -78.573 1.00 80.12 404 ALA A N 1
ATOM 2839 C CA . ALA A 1 404 ? 47.750 -7.258 -78.986 1.00 80.12 404 ALA A CA 1
ATOM 2840 C C . ALA A 1 404 ? 46.858 -6.377 -79.850 1.00 80.12 404 ALA A C 1
ATOM 2842 O O . ALA A 1 404 ? 46.846 -5.154 -79.694 1.00 80.12 404 ALA A O 1
ATOM 2843 N N . VAL A 1 405 ? 46.061 -6.990 -80.718 1.00 84.62 405 VAL A N 1
ATOM 2844 C CA . VAL A 1 405 ? 45.081 -6.265 -81.528 1.00 84.62 405 VAL A CA 1
ATOM 2845 C C . VAL A 1 405 ? 43.961 -5.737 -80.642 1.00 84.62 405 VAL A C 1
ATOM 2847 O O . VAL A 1 405 ? 43.603 -4.562 -80.748 1.00 84.62 405 VAL A O 1
ATOM 2850 N N . ARG A 1 406 ? 43.468 -6.554 -79.709 1.00 86.25 406 ARG A N 1
ATOM 2851 C CA . ARG A 1 406 ? 42.482 -6.130 -78.712 1.00 86.25 406 ARG A CA 1
ATOM 2852 C C . ARG A 1 406 ? 43.007 -4.999 -77.826 1.00 86.25 406 ARG A C 1
ATOM 2854 O O . ARG A 1 406 ? 42.292 -4.025 -77.612 1.00 86.25 406 ARG A O 1
ATOM 2861 N N . TRP A 1 407 ? 44.253 -5.080 -77.359 1.00 86.00 407 TRP A N 1
ATOM 2862 C CA . TRP A 1 407 ? 44.872 -4.031 -76.543 1.00 86.00 407 TRP A CA 1
ATOM 2863 C C . TRP A 1 407 ? 44.969 -2.692 -77.284 1.00 86.00 407 TRP A C 1
ATOM 2865 O O . TRP A 1 407 ? 44.556 -1.667 -76.740 1.00 86.00 407 TRP A O 1
ATOM 2875 N N . CYS A 1 408 ? 45.420 -2.689 -78.543 1.00 85.88 408 CYS A N 1
ATOM 2876 C CA . CYS A 1 408 ? 45.407 -1.478 -79.369 1.00 85.88 408 CYS A CA 1
ATOM 2877 C C . CYS A 1 408 ? 43.976 -0.967 -79.588 1.00 85.88 408 CYS A C 1
ATOM 2879 O O . CYS A 1 408 ? 43.733 0.231 -79.487 1.00 85.88 408 CYS A O 1
ATOM 2881 N N . THR A 1 409 ? 43.020 -1.868 -79.830 1.00 88.50 409 THR A N 1
ATOM 2882 C CA . THR A 1 409 ? 41.607 -1.503 -80.025 1.00 88.50 409 THR A CA 1
ATOM 2883 C C . THR A 1 409 ? 41.028 -0.826 -78.783 1.00 88.50 409 THR A C 1
ATOM 2885 O O . THR A 1 409 ? 40.413 0.223 -78.921 1.00 88.50 409 THR A O 1
ATOM 2888 N N . SER A 1 410 ? 41.306 -1.335 -77.575 1.00 86.94 410 SER A N 1
ATOM 2889 C CA . SER A 1 410 ? 40.829 -0.732 -76.315 1.00 86.94 410 SER A CA 1
ATOM 2890 C C . SER A 1 410 ? 41.382 0.670 -76.034 1.00 86.94 410 SER A C 1
ATOM 2892 O O . SER A 1 410 ? 40.837 1.395 -75.208 1.00 86.94 410 SER A O 1
ATOM 2894 N N . LEU A 1 411 ? 42.473 1.059 -76.703 1.00 86.75 411 LEU A N 1
ATOM 2895 C CA . LEU A 1 411 ? 43.045 2.406 -76.622 1.00 86.75 411 LEU A CA 1
ATOM 2896 C C . LEU A 1 411 ? 42.455 3.356 -77.676 1.00 86.75 411 LEU A C 1
ATOM 2898 O O . LEU A 1 411 ? 42.597 4.568 -77.544 1.00 86.75 411 LEU A O 1
ATOM 2902 N N . LEU A 1 412 ? 41.827 2.813 -78.724 1.00 87.44 412 LEU A N 1
ATOM 2903 C CA . LEU A 1 412 ? 41.208 3.567 -79.818 1.00 87.44 412 LEU A CA 1
ATOM 2904 C C . LEU A 1 412 ? 39.696 3.721 -79.634 1.00 87.44 412 LEU A C 1
ATOM 2906 O O . LEU A 1 412 ? 39.123 4.711 -80.081 1.00 87.44 412 LEU A O 1
ATOM 2910 N N . ALA A 1 413 ? 39.045 2.738 -79.012 1.00 89.25 413 ALA A N 1
ATOM 2911 C CA . ALA A 1 413 ? 37.605 2.703 -78.824 1.00 89.25 413 ALA A CA 1
ATOM 2912 C C . ALA A 1 413 ? 37.231 2.039 -77.496 1.00 89.25 413 ALA A C 1
ATOM 2914 O O . ALA A 1 413 ? 37.784 1.006 -77.119 1.00 89.25 413 ALA A O 1
ATOM 2915 N N . GLU A 1 414 ? 36.246 2.622 -76.815 1.00 89.62 414 GLU A N 1
ATOM 2916 C CA . GLU A 1 414 ? 35.646 2.049 -75.612 1.00 89.62 414 GLU A CA 1
ATOM 2917 C C . GLU A 1 414 ? 34.757 0.843 -75.959 1.00 89.62 414 GLU A C 1
ATOM 2919 O O . GLU A 1 414 ? 34.155 0.781 -77.036 1.00 89.62 414 GLU A O 1
ATOM 2924 N N . ASP A 1 415 ? 34.600 -0.092 -75.019 1.00 88.38 415 ASP A N 1
ATOM 2925 C CA . ASP A 1 415 ? 33.794 -1.307 -75.217 1.00 88.38 415 ASP A CA 1
ATOM 2926 C C . ASP A 1 415 ? 32.330 -1.006 -75.578 1.00 88.38 415 ASP A C 1
ATOM 2928 O O . ASP A 1 415 ? 31.715 -1.748 -76.349 1.00 88.38 415 ASP A O 1
ATOM 2932 N N . ALA A 1 416 ? 31.777 0.101 -75.069 1.00 89.81 416 ALA A N 1
ATOM 2933 C CA . ALA A 1 416 ? 30.440 0.570 -75.428 1.00 89.81 416 ALA A CA 1
ATOM 2934 C C . ALA A 1 416 ? 30.340 0.869 -76.933 1.00 89.81 416 ALA A C 1
ATOM 2936 O O . ALA A 1 416 ? 29.435 0.379 -77.607 1.00 89.81 416 ALA A O 1
ATOM 2937 N N . ARG A 1 417 ? 31.338 1.568 -77.482 1.00 89.38 417 ARG A N 1
ATOM 2938 C CA . ARG A 1 417 ? 31.411 1.926 -78.902 1.00 89.38 417 ARG A CA 1
ATOM 2939 C C . ARG A 1 417 ? 31.611 0.700 -79.794 1.00 89.38 417 ARG A C 1
ATOM 2941 O O . ARG A 1 417 ? 30.967 0.563 -80.832 1.00 89.38 417 ARG A O 1
ATOM 2948 N N . VAL A 1 418 ? 32.433 -0.256 -79.358 1.00 90.81 418 VAL A N 1
ATOM 2949 C CA . VAL A 1 418 ? 32.573 -1.551 -80.048 1.00 90.81 418 VAL A CA 1
ATOM 2950 C C . VAL A 1 418 ? 31.256 -2.340 -80.015 1.00 90.81 418 VAL A C 1
ATOM 2952 O O . VAL A 1 418 ? 30.891 -2.986 -81.001 1.00 90.81 418 VAL A O 1
ATOM 2955 N N . SER A 1 419 ? 30.509 -2.283 -78.909 1.00 90.56 419 SER A N 1
ATOM 2956 C CA . SER A 1 419 ? 29.184 -2.905 -78.797 1.00 90.56 419 SER A CA 1
ATOM 2957 C C . SER A 1 419 ? 28.166 -2.272 -79.750 1.00 90.56 419 SER A C 1
ATOM 2959 O O . SER A 1 419 ? 27.392 -2.994 -80.382 1.00 90.56 419 SER A O 1
ATOM 2961 N N . GLU A 1 420 ? 28.183 -0.949 -79.906 1.00 90.00 420 GLU A N 1
ATOM 2962 C CA . GLU A 1 420 ? 27.356 -0.241 -80.889 1.00 90.00 420 GLU A CA 1
ATOM 2963 C C . GLU A 1 420 ? 27.687 -0.672 -82.320 1.00 90.00 420 GLU A C 1
ATOM 2965 O O . GLU A 1 420 ? 26.788 -0.971 -83.107 1.00 90.00 420 GLU A O 1
ATOM 2970 N N . TRP A 1 421 ? 28.973 -0.798 -82.658 1.00 92.00 421 TRP A N 1
ATOM 2971 C CA . TRP A 1 421 ? 29.385 -1.286 -83.974 1.00 92.00 421 TRP A CA 1
ATOM 2972 C C . TRP A 1 421 ? 28.915 -2.712 -84.247 1.00 92.00 421 TRP A C 1
ATOM 2974 O O . TRP A 1 421 ? 28.427 -3.003 -85.340 1.00 92.00 421 TRP A O 1
ATOM 2984 N N . ARG A 1 422 ? 28.990 -3.596 -83.249 1.00 92.44 422 ARG A N 1
ATOM 2985 C CA . ARG A 1 422 ? 28.451 -4.960 -83.352 1.00 92.44 422 ARG A CA 1
ATOM 2986 C C . ARG A 1 422 ? 26.936 -4.956 -83.562 1.00 92.44 422 ARG A C 1
ATOM 2988 O O . ARG A 1 422 ? 26.439 -5.720 -84.386 1.00 92.44 422 ARG A O 1
ATOM 2995 N N . ALA A 1 423 ? 26.204 -4.067 -82.888 1.00 89.19 423 ALA A N 1
ATOM 2996 C CA . ALA A 1 423 ? 24.768 -3.891 -83.111 1.00 89.19 423 ALA A CA 1
ATOM 2997 C C . ALA A 1 423 ? 24.451 -3.375 -84.530 1.00 89.19 423 ALA A C 1
ATOM 2999 O O . ALA A 1 423 ? 23.444 -3.774 -85.112 1.00 89.19 423 ALA A O 1
ATOM 3000 N N . ALA A 1 424 ? 25.339 -2.563 -85.111 1.00 86.44 424 ALA A N 1
ATOM 3001 C CA . ALA A 1 424 ? 25.282 -2.110 -86.504 1.00 86.44 424 ALA A CA 1
ATOM 3002 C C . ALA A 1 424 ? 25.771 -3.161 -87.527 1.00 86.44 424 ALA A C 1
ATOM 3004 O O . ALA A 1 424 ? 25.911 -2.857 -88.711 1.00 86.44 424 ALA A O 1
ATOM 3005 N N . GLY A 1 425 ? 26.032 -4.401 -87.099 1.00 87.06 425 GLY A N 1
ATOM 3006 C CA . GLY A 1 425 ? 26.378 -5.516 -87.983 1.00 87.06 425 GLY A CA 1
ATOM 3007 C C . GLY A 1 425 ? 27.875 -5.751 -88.193 1.00 87.06 425 GLY A C 1
ATOM 3008 O O . GLY A 1 425 ? 28.230 -6.513 -89.093 1.00 87.06 425 GLY A O 1
ATOM 3009 N N . LEU A 1 426 ? 28.752 -5.141 -87.384 1.00 91.44 426 LEU A N 1
ATOM 3010 C CA . LEU A 1 426 ? 30.177 -5.484 -87.378 1.00 91.44 426 LEU A CA 1
ATOM 3011 C C . LEU A 1 426 ? 30.375 -6.935 -86.888 1.00 91.44 426 LEU A C 1
ATOM 3013 O O . LEU A 1 426 ? 29.780 -7.316 -85.874 1.00 91.44 426 LEU A O 1
ATOM 3017 N N . PRO A 1 427 ? 31.226 -7.743 -87.548 1.00 92.38 427 PRO A N 1
ATOM 3018 C CA . PRO A 1 427 ? 31.613 -9.055 -87.038 1.00 92.38 427 PRO A CA 1
ATOM 3019 C C . PRO A 1 427 ? 32.213 -8.994 -85.621 1.00 92.38 427 PRO A C 1
ATOM 3021 O O . PRO A 1 427 ? 32.774 -7.985 -85.196 1.00 92.38 427 PRO A O 1
ATOM 3024 N N . ALA A 1 428 ? 32.075 -10.084 -84.863 1.00 88.38 428 ALA A N 1
ATOM 3025 C CA . ALA A 1 428 ? 32.431 -10.110 -83.442 1.00 88.38 428 ALA A CA 1
ATOM 3026 C C . ALA A 1 428 ? 33.940 -10.251 -83.159 1.00 88.38 428 ALA A C 1
ATOM 3028 O O . ALA A 1 428 ? 34.334 -10.147 -81.995 1.00 88.38 428 ALA A O 1
ATOM 3029 N N . ASP A 1 429 ? 34.761 -10.498 -84.181 1.00 89.44 429 ASP A N 1
ATOM 3030 C CA . ASP A 1 429 ? 36.198 -10.731 -84.046 1.00 89.44 429 ASP A CA 1
ATOM 3031 C C . ASP A 1 429 ? 37.000 -9.445 -83.769 1.00 89.44 429 ASP A C 1
ATOM 3033 O O . ASP A 1 429 ? 36.588 -8.327 -84.096 1.00 89.44 429 ASP A O 1
ATOM 3037 N N . ASP A 1 430 ? 38.168 -9.613 -83.143 1.00 87.88 430 ASP A N 1
ATOM 3038 C CA . ASP A 1 430 ? 38.994 -8.497 -82.672 1.00 87.88 430 ASP A CA 1
ATOM 3039 C C . ASP A 1 430 ? 39.669 -7.736 -83.835 1.00 87.88 430 ASP A C 1
ATOM 3041 O O . ASP A 1 430 ? 39.955 -6.543 -83.716 1.00 87.88 430 ASP A O 1
ATOM 3045 N N . HIS A 1 431 ? 39.873 -8.375 -84.992 1.00 87.00 431 HIS A N 1
ATOM 3046 C CA . HIS A 1 431 ? 40.408 -7.711 -86.182 1.00 87.00 431 HIS A CA 1
ATOM 3047 C C . HIS A 1 431 ? 39.380 -6.798 -86.856 1.00 87.00 431 HIS A C 1
ATOM 3049 O O . HIS A 1 431 ? 39.735 -5.691 -87.266 1.00 87.00 431 HIS A O 1
ATOM 3055 N N . SER A 1 432 ? 38.116 -7.216 -86.915 1.00 89.62 432 SER A N 1
ATOM 3056 C CA . SER A 1 432 ? 36.996 -6.387 -87.360 1.00 89.62 432 SER A CA 1
ATOM 3057 C C . SER A 1 432 ? 36.784 -5.199 -86.426 1.00 89.62 432 SER A C 1
ATOM 3059 O O . SER A 1 432 ? 36.602 -4.082 -86.905 1.00 89.62 432 SER A O 1
ATOM 3061 N N . ALA A 1 433 ? 36.878 -5.403 -85.106 1.00 90.50 433 ALA A N 1
ATOM 3062 C CA . ALA A 1 433 ? 36.813 -4.319 -84.121 1.00 90.50 433 ALA A CA 1
ATOM 3063 C C . ALA A 1 433 ? 37.950 -3.299 -84.303 1.00 90.50 433 ALA A C 1
ATOM 3065 O O . ALA A 1 433 ? 37.704 -2.092 -84.318 1.00 90.50 433 ALA A O 1
ATOM 3066 N N . PHE A 1 434 ? 39.179 -3.772 -84.520 1.00 90.31 434 PHE A N 1
ATOM 3067 C CA . PHE A 1 434 ? 40.323 -2.911 -84.810 1.00 90.31 434 PHE A CA 1
ATOM 3068 C C . PHE A 1 434 ? 40.150 -2.125 -86.116 1.00 90.31 434 PHE A C 1
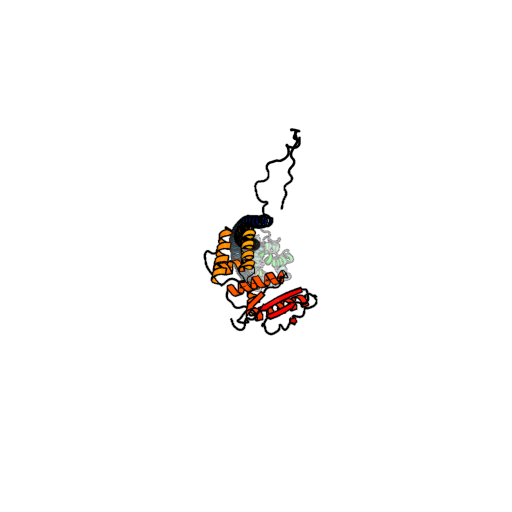ATOM 3070 O O . PHE A 1 434 ? 40.388 -0.918 -86.160 1.00 90.31 434 PHE A O 1
ATOM 3077 N N . ALA A 1 435 ? 39.728 -2.799 -87.190 1.00 88.69 435 ALA A N 1
ATOM 3078 C CA . ALA A 1 435 ? 39.512 -2.167 -88.487 1.00 88.69 435 ALA A CA 1
ATOM 3079 C C . ALA A 1 435 ? 38.401 -1.110 -88.413 1.00 88.69 435 ALA A C 1
ATOM 3081 O O . ALA A 1 435 ? 38.563 -0.015 -88.949 1.00 88.69 435 ALA A O 1
ATOM 3082 N N . ALA A 1 436 ? 37.313 -1.403 -87.695 1.00 90.31 436 ALA A N 1
ATOM 3083 C CA . ALA A 1 436 ? 36.249 -0.446 -87.420 1.00 90.31 436 ALA A CA 1
ATOM 3084 C C . ALA A 1 436 ? 36.764 0.773 -86.649 1.00 90.31 436 ALA A C 1
ATOM 3086 O O . ALA A 1 436 ? 36.452 1.897 -87.033 1.00 90.31 436 ALA A O 1
ATOM 3087 N N . ALA A 1 437 ? 37.609 0.574 -85.632 1.00 90.88 437 ALA A N 1
ATOM 3088 C CA . ALA A 1 437 ? 38.215 1.669 -84.879 1.00 90.88 437 ALA A CA 1
ATOM 3089 C C . ALA A 1 437 ? 39.113 2.559 -85.748 1.00 90.88 437 ALA A C 1
ATOM 3091 O O . ALA A 1 437 ? 39.011 3.783 -85.680 1.00 90.88 437 ALA A O 1
ATOM 3092 N N . ALA A 1 438 ? 39.942 1.966 -86.611 1.00 88.56 438 ALA A N 1
ATOM 3093 C CA . ALA A 1 438 ? 40.780 2.719 -87.542 1.00 88.56 438 ALA A CA 1
ATOM 3094 C C . ALA A 1 438 ? 39.942 3.500 -88.573 1.00 88.56 438 ALA A C 1
ATOM 3096 O O . ALA A 1 438 ? 40.189 4.683 -88.803 1.00 88.56 438 ALA A O 1
ATOM 3097 N N . VAL A 1 439 ? 38.916 2.867 -89.158 1.00 87.81 439 VAL A N 1
ATOM 3098 C CA . VAL A 1 439 ? 37.994 3.520 -90.105 1.00 87.81 439 VAL A CA 1
ATOM 3099 C C . VAL A 1 439 ? 37.237 4.658 -89.427 1.00 87.81 439 VAL A C 1
ATOM 3101 O O . VAL A 1 439 ? 37.174 5.752 -89.983 1.00 87.81 439 VAL A O 1
ATOM 3104 N N . ALA A 1 440 ? 36.701 4.431 -88.227 1.00 87.31 440 ALA A N 1
ATOM 3105 C CA . ALA A 1 440 ? 35.982 5.444 -87.467 1.00 87.31 440 ALA A CA 1
ATOM 3106 C C . ALA A 1 440 ? 36.883 6.643 -87.143 1.00 87.31 440 ALA A C 1
ATOM 3108 O O . ALA A 1 440 ? 36.478 7.776 -87.384 1.00 87.31 440 ALA A O 1
ATOM 3109 N N . ALA A 1 441 ? 38.125 6.402 -86.708 1.00 85.56 441 ALA A N 1
ATOM 3110 C CA . ALA A 1 441 ? 39.100 7.461 -86.459 1.00 85.56 441 ALA A CA 1
ATOM 3111 C C . ALA A 1 441 ? 39.402 8.286 -87.723 1.00 85.56 441 ALA A C 1
ATOM 3113 O O . ALA A 1 441 ? 39.446 9.513 -87.658 1.00 85.56 441 ALA A O 1
ATOM 3114 N N . CYS A 1 442 ? 39.562 7.641 -88.886 1.00 83.88 442 CYS A N 1
ATOM 3115 C CA . CYS A 1 442 ? 39.748 8.346 -90.156 1.00 83.88 442 CYS A CA 1
ATOM 3116 C C . CYS A 1 442 ? 38.530 9.198 -90.530 1.00 83.88 442 CYS A C 1
ATOM 3118 O O . CYS A 1 442 ? 38.695 10.362 -90.889 1.00 83.88 442 CYS A O 1
ATOM 3120 N N . VAL A 1 443 ? 37.319 8.641 -90.429 1.00 81.81 443 VAL A N 1
ATOM 3121 C CA . VAL A 1 443 ? 36.075 9.363 -90.742 1.00 81.81 443 VAL A CA 1
ATOM 3122 C C . VAL A 1 443 ? 35.893 10.568 -89.816 1.00 81.81 443 VAL A C 1
ATOM 3124 O O . VAL A 1 443 ? 35.567 11.654 -90.288 1.00 81.81 443 VAL A O 1
ATOM 3127 N N . GLU A 1 444 ? 36.148 10.412 -88.516 1.00 81.44 444 GLU A N 1
ATOM 3128 C CA . GLU A 1 444 ? 36.052 11.494 -87.524 1.00 81.44 444 GLU A CA 1
ATOM 3129 C C . GLU A 1 444 ? 37.130 12.567 -87.713 1.00 81.44 444 GLU A C 1
ATOM 3131 O O . GLU A 1 444 ? 36.865 13.750 -87.512 1.00 81.44 444 GLU A O 1
ATOM 3136 N N . ALA A 1 445 ? 38.323 12.182 -88.175 1.00 80.00 445 ALA A N 1
ATOM 3137 C CA . ALA A 1 445 ? 39.375 13.111 -88.589 1.00 80.00 445 ALA A CA 1
ATOM 3138 C C . ALA A 1 445 ? 39.092 13.784 -89.949 1.00 80.00 445 ALA A C 1
ATOM 3140 O O . ALA A 1 445 ? 39.904 14.574 -90.437 1.00 80.00 445 ALA A O 1
ATOM 3141 N N . GLY A 1 446 ? 37.962 13.461 -90.578 1.00 75.88 446 GLY A N 1
ATOM 3142 C CA . GLY A 1 446 ? 37.542 13.979 -91.870 1.00 75.88 446 GLY A CA 1
ATOM 3143 C C . GLY A 1 446 ? 38.352 13.471 -93.058 1.00 75.88 446 GLY A C 1
ATOM 3144 O O . GLY A 1 446 ? 38.373 14.106 -94.111 1.00 75.88 446 GLY A O 1
ATOM 3145 N N . GLN A 1 447 ? 39.028 12.341 -92.884 1.00 78.69 447 GLN A N 1
ATOM 3146 C CA . GLN A 1 447 ? 39.760 11.644 -93.928 1.00 78.69 447 GLN A CA 1
ATOM 3147 C C . GLN A 1 447 ? 38.857 10.637 -94.638 1.00 78.69 447 GLN A C 1
ATOM 3149 O O . GLN A 1 447 ? 37.847 10.186 -94.099 1.00 78.69 447 GLN A O 1
ATOM 3154 N N . CYS A 1 448 ? 39.274 10.243 -95.841 1.00 77.62 448 CYS A N 1
ATOM 3155 C CA . CYS A 1 448 ? 38.540 9.307 -96.676 1.00 77.62 448 CYS A CA 1
ATOM 3156 C C . CYS A 1 448 ? 39.186 7.914 -96.641 1.00 77.62 448 CYS A C 1
ATOM 3158 O O . CYS A 1 448 ? 40.091 7.659 -97.444 1.00 77.62 448 CYS A O 1
ATOM 3160 N N . PRO A 1 449 ? 38.795 7.009 -95.715 1.00 79.75 449 PRO A N 1
ATOM 3161 C CA . PRO A 1 449 ? 39.393 5.684 -95.658 1.00 79.75 449 PRO A CA 1
ATOM 3162 C C . PRO A 1 449 ? 38.991 4.857 -96.881 1.00 79.75 449 PRO A C 1
ATOM 3164 O O . PRO A 1 449 ? 37.870 4.957 -97.390 1.00 79.75 449 PRO A O 1
ATOM 3167 N N . VAL A 1 450 ? 39.916 4.008 -97.326 1.00 80.62 450 VAL A N 1
ATOM 3168 C CA . VAL A 1 450 ? 39.652 3.006 -98.360 1.00 80.62 450 VAL A CA 1
ATOM 3169 C C . VAL A 1 450 ? 39.307 1.690 -97.679 1.00 80.62 450 VAL A C 1
ATOM 3171 O O . VAL A 1 450 ? 40.148 1.107 -96.996 1.00 80.62 450 VAL A O 1
ATOM 3174 N N . LEU A 1 451 ? 38.084 1.209 -97.888 1.00 81.25 451 LEU A N 1
ATOM 3175 C CA . LEU A 1 451 ? 37.626 -0.072 -97.359 1.00 81.25 451 LEU A CA 1
ATOM 3176 C C . LEU A 1 451 ? 37.682 -1.143 -98.454 1.00 81.25 451 LEU A C 1
ATOM 3178 O O . LEU A 1 451 ? 36.944 -1.070 -99.438 1.00 81.25 451 LEU A O 1
ATOM 3182 N N . VAL A 1 452 ? 38.543 -2.146 -98.274 1.00 81.88 452 VAL A N 1
ATOM 3183 C CA . VAL A 1 452 ? 38.600 -3.341 -99.130 1.00 81.88 452 VAL A CA 1
ATOM 3184 C C . VAL A 1 452 ? 37.790 -4.444 -98.459 1.00 81.88 452 VAL A C 1
ATOM 3186 O O . VAL A 1 452 ? 38.250 -5.054 -97.500 1.00 81.88 452 VAL A O 1
ATOM 3189 N N . ASP A 1 453 ? 36.577 -4.685 -98.951 1.00 79.69 453 ASP A N 1
ATOM 3190 C CA . ASP A 1 453 ? 35.628 -5.603 -98.312 1.00 79.69 453 ASP A CA 1
ATOM 3191 C C . ASP A 1 453 ? 34.993 -6.561 -99.337 1.00 79.69 453 ASP A C 1
ATOM 3193 O O . ASP A 1 453 ? 33.945 -6.261 -99.914 1.00 79.69 453 ASP A O 1
ATOM 3197 N N . PRO A 1 454 ? 35.620 -7.723 -99.603 1.00 76.75 454 PRO A N 1
ATOM 3198 C CA . PRO A 1 454 ? 35.070 -8.713 -100.527 1.00 76.75 454 PRO A CA 1
ATOM 3199 C C . PRO A 1 454 ? 33.816 -9.418 -99.981 1.00 76.75 454 PRO A C 1
ATOM 3201 O O . PRO A 1 454 ? 33.037 -9.952 -100.772 1.00 76.75 454 PRO A O 1
ATOM 3204 N N . ALA A 1 455 ? 33.616 -9.438 -98.657 1.00 76.50 455 ALA A N 1
ATOM 3205 C CA . ALA A 1 455 ? 32.484 -10.099 -98.004 1.00 76.50 455 ALA A CA 1
ATOM 3206 C C . ALA A 1 455 ? 31.241 -9.195 -97.905 1.00 76.50 455 ALA A C 1
ATOM 3208 O O . ALA A 1 455 ? 30.118 -9.695 -97.842 1.00 76.50 455 ALA A O 1
ATOM 3209 N N . GLY A 1 456 ? 31.429 -7.874 -97.916 1.00 77.31 456 GLY A N 1
ATOM 3210 C CA . GLY A 1 456 ? 30.372 -6.864 -97.837 1.00 77.31 456 GLY A CA 1
ATOM 3211 C C . GLY A 1 456 ? 29.894 -6.547 -96.413 1.00 77.31 456 GLY A C 1
ATOM 3212 O O . GLY A 1 456 ? 28.998 -5.714 -96.248 1.00 77.31 456 GLY A O 1
ATOM 3213 N N . SER A 1 457 ? 30.459 -7.188 -95.381 1.00 82.94 457 SER A N 1
ATOM 3214 C CA . SER A 1 457 ? 30.077 -6.978 -93.977 1.00 82.94 457 SER A CA 1
ATOM 3215 C C . SER A 1 457 ? 30.541 -5.628 -93.429 1.00 82.94 457 SER A C 1
ATOM 3217 O O . SER A 1 457 ? 29.787 -4.969 -92.716 1.00 82.94 457 SER A O 1
ATOM 3219 N N . GLY A 1 458 ? 31.743 -5.178 -93.792 1.00 83.44 458 GLY A N 1
ATOM 3220 C CA . GLY A 1 458 ? 32.267 -3.868 -93.400 1.00 83.44 458 GLY A CA 1
ATOM 3221 C C . GLY A 1 458 ? 31.508 -2.726 -94.075 1.00 83.44 458 GLY A C 1
ATOM 3222 O O . GLY A 1 458 ? 31.169 -1.737 -93.429 1.00 83.44 458 GLY A O 1
ATOM 3223 N N . ALA A 1 459 ? 31.161 -2.884 -95.354 1.00 80.94 459 ALA A N 1
ATOM 3224 C CA . ALA A 1 459 ? 30.338 -1.921 -96.081 1.00 80.94 459 ALA A CA 1
ATOM 3225 C C . ALA A 1 459 ? 28.920 -1.819 -95.490 1.00 80.94 459 ALA A C 1
ATOM 3227 O O . ALA A 1 459 ? 28.367 -0.723 -95.380 1.00 80.94 459 ALA A O 1
ATOM 3228 N N . GLY A 1 460 ? 28.336 -2.955 -95.091 1.00 82.31 460 GLY A N 1
ATOM 3229 C CA . GLY A 1 460 ? 27.043 -3.005 -94.408 1.00 82.31 460 GLY A CA 1
ATOM 3230 C C . GLY A 1 460 ? 27.068 -2.299 -93.052 1.00 82.31 460 GLY A C 1
ATOM 3231 O O . GLY A 1 460 ? 26.197 -1.467 -92.789 1.00 82.31 460 GLY A O 1
ATOM 3232 N N . TRP A 1 461 ? 28.091 -2.578 -92.239 1.00 89.19 461 TRP A N 1
ATOM 3233 C CA . TRP A 1 461 ? 28.315 -1.910 -90.957 1.00 89.19 461 TRP A CA 1
ATOM 3234 C C . TRP A 1 461 ? 28.479 -0.395 -91.117 1.00 89.19 461 TRP A C 1
ATOM 3236 O O . TRP A 1 461 ? 27.757 0.368 -90.476 1.00 89.19 461 TRP A O 1
ATOM 3246 N N . LEU A 1 462 ? 29.361 0.052 -92.018 1.00 85.06 462 LEU A N 1
ATOM 3247 C CA . LEU A 1 462 ? 29.670 1.472 -92.209 1.00 85.06 462 LEU A CA 1
ATOM 3248 C C . LEU A 1 462 ? 28.419 2.281 -92.586 1.00 85.06 462 LEU A C 1
ATOM 3250 O O . LEU A 1 462 ? 28.203 3.369 -92.058 1.00 85.06 462 LEU A O 1
ATOM 3254 N N . ARG A 1 463 ? 27.548 1.732 -93.444 1.00 81.38 463 ARG A N 1
ATOM 3255 C CA . ARG A 1 463 ? 26.266 2.368 -93.799 1.00 81.38 463 ARG A CA 1
ATOM 3256 C C . ARG A 1 463 ? 25.341 2.507 -92.595 1.00 81.38 463 ARG A C 1
ATOM 3258 O O . ARG A 1 463 ? 24.750 3.567 -92.404 1.00 81.38 463 ARG A O 1
ATOM 3265 N N . GLN A 1 464 ? 25.187 1.441 -91.809 1.00 85.00 464 GLN A N 1
ATOM 3266 C CA . GLN A 1 464 ? 24.295 1.439 -90.649 1.00 85.00 464 GLN A CA 1
ATOM 3267 C C . GLN A 1 464 ? 24.801 2.376 -89.553 1.00 85.00 464 GLN A C 1
ATOM 3269 O O . GLN A 1 464 ? 24.013 3.145 -89.007 1.00 85.00 464 GLN A O 1
ATOM 3274 N N . TRP A 1 465 ? 26.108 2.359 -89.289 1.00 84.75 465 TRP A N 1
ATOM 3275 C CA . TRP A 1 465 ? 26.748 3.235 -88.316 1.00 84.75 465 TRP A CA 1
ATOM 3276 C C . TRP A 1 465 ? 26.632 4.712 -88.717 1.00 84.75 465 TRP A C 1
ATOM 3278 O O . TRP A 1 465 ? 26.099 5.504 -87.945 1.00 84.75 465 TRP A O 1
ATOM 3288 N N . LEU A 1 466 ? 26.993 5.084 -89.953 1.00 79.69 466 LEU A N 1
ATOM 3289 C CA . LEU A 1 466 ? 26.862 6.472 -90.422 1.00 79.69 466 LEU A CA 1
ATOM 3290 C C . LEU A 1 466 ? 25.404 6.953 -90.445 1.00 79.69 466 LEU A C 1
ATOM 3292 O O . LEU A 1 466 ? 25.131 8.107 -90.113 1.00 79.69 466 LEU A O 1
ATOM 3296 N N . ALA A 1 467 ? 24.457 6.083 -90.808 1.00 76.19 467 ALA A N 1
ATOM 3297 C CA . ALA A 1 467 ? 23.036 6.415 -90.778 1.00 76.19 467 ALA A CA 1
ATOM 3298 C C . ALA A 1 467 ? 22.518 6.624 -89.346 1.00 76.19 467 ALA A C 1
ATOM 3300 O O . ALA A 1 467 ? 21.683 7.503 -89.128 1.00 76.19 467 ALA A O 1
ATOM 3301 N N . ALA A 1 468 ? 22.997 5.836 -88.378 1.00 75.88 468 ALA A N 1
ATOM 3302 C CA . ALA A 1 468 ? 22.680 6.022 -86.965 1.00 75.88 468 ALA A CA 1
ATOM 3303 C C . ALA A 1 468 ? 23.240 7.359 -86.450 1.00 75.88 468 ALA A C 1
ATOM 3305 O O . ALA A 1 468 ? 22.469 8.184 -85.960 1.00 75.88 468 ALA A O 1
ATOM 3306 N N . SER A 1 469 ? 24.524 7.641 -86.692 1.00 70.12 469 SER A N 1
ATOM 3307 C CA . SER A 1 469 ? 25.158 8.897 -86.271 1.00 70.12 469 SER A CA 1
ATOM 3308 C C . SER A 1 469 ? 24.535 10.138 -86.928 1.00 70.12 469 SER A C 1
ATOM 3310 O O . SER A 1 469 ? 24.419 11.186 -86.298 1.00 70.12 469 SER A O 1
ATOM 3312 N N . ALA A 1 470 ? 24.079 10.043 -88.184 1.00 66.75 470 ALA A N 1
ATOM 3313 C CA . ALA A 1 470 ? 23.377 11.139 -88.857 1.00 66.75 470 ALA A CA 1
ATOM 3314 C C . ALA A 1 470 ? 21.988 11.419 -88.252 1.00 66.75 470 ALA A C 1
ATOM 3316 O O . ALA A 1 470 ? 21.578 12.578 -88.172 1.00 66.75 470 ALA A O 1
ATOM 3317 N N . ARG A 1 471 ? 21.267 10.381 -87.799 1.00 67.31 471 ARG A N 1
ATOM 3318 C CA . ARG A 1 471 ? 19.969 10.532 -87.112 1.00 67.31 471 ARG A CA 1
ATOM 3319 C C . ARG A 1 471 ? 20.120 11.189 -85.743 1.00 67.31 471 ARG A C 1
ATOM 3321 O O . ARG A 1 471 ? 19.277 12.004 -85.382 1.00 67.31 471 ARG A O 1
ATOM 3328 N N . GLU A 1 472 ? 21.183 10.866 -85.015 1.00 65.75 472 GLU A N 1
ATOM 3329 C CA . GLU A 1 472 ? 21.504 11.500 -83.730 1.00 65.75 472 GLU A CA 1
ATOM 3330 C C . GLU A 1 472 ? 21.854 12.983 -83.910 1.00 65.75 472 GLU A C 1
ATOM 3332 O O . GLU A 1 472 ? 21.247 13.830 -83.259 1.00 65.75 472 GLU A O 1
ATOM 3337 N N . SER A 1 473 ? 22.708 13.329 -84.884 1.00 61.12 473 SER A N 1
ATOM 3338 C CA . SER A 1 473 ? 23.022 14.738 -85.198 1.00 61.12 473 SER A CA 1
ATOM 3339 C C . SER A 1 473 ? 21.785 15.556 -85.615 1.00 61.12 473 SER A C 1
ATOM 3341 O O . SER A 1 473 ? 21.688 16.744 -85.309 1.00 61.12 473 SER A O 1
ATOM 3343 N N . ALA A 1 474 ? 20.825 14.926 -86.301 1.00 58.59 474 ALA A N 1
ATOM 3344 C CA . ALA A 1 474 ? 19.565 15.557 -86.695 1.00 58.59 474 ALA A CA 1
ATOM 3345 C C . ALA A 1 474 ? 18.617 15.802 -85.507 1.00 58.59 474 ALA A C 1
ATOM 3347 O O . ALA A 1 474 ? 17.884 16.790 -85.481 1.00 58.59 474 ALA A O 1
ATOM 3348 N N . ALA A 1 475 ? 18.630 14.909 -84.512 1.00 61.72 475 ALA A N 1
ATOM 3349 C CA . ALA A 1 475 ? 17.840 15.052 -83.292 1.00 61.72 475 ALA A CA 1
ATOM 3350 C C . ALA A 1 475 ? 18.359 16.186 -82.384 1.00 61.72 475 ALA A C 1
ATOM 3352 O O . ALA A 1 475 ? 17.566 16.809 -81.679 1.00 61.72 475 ALA A O 1
ATOM 3353 N N . GLU A 1 476 ? 19.657 16.499 -82.447 1.00 61.00 476 GLU A N 1
ATOM 3354 C CA . GLU A 1 476 ? 20.302 17.595 -81.703 1.00 61.00 476 GLU A CA 1
ATOM 3355 C C . GLU A 1 476 ? 20.194 18.976 -82.389 1.00 61.00 476 GLU A C 1
ATOM 3357 O O . GLU A 1 476 ? 20.744 19.964 -81.902 1.00 61.00 476 GLU A O 1
ATOM 3362 N N . GLY A 1 477 ? 19.434 19.085 -83.487 1.00 54.53 477 GLY A N 1
ATOM 3363 C CA . GLY A 1 477 ? 19.121 20.359 -84.148 1.00 54.53 477 GLY A CA 1
ATOM 3364 C C . GLY A 1 477 ? 20.070 20.768 -85.281 1.00 54.53 477 GLY A C 1
ATOM 3365 O O . GLY A 1 477 ? 19.991 21.907 -85.745 1.00 54.53 477 GLY A O 1
ATOM 3366 N N . GLY A 1 478 ? 20.944 19.867 -85.742 1.00 54.31 478 GLY A N 1
ATOM 3367 C CA . GLY A 1 478 ? 21.709 20.029 -86.983 1.00 54.31 478 GLY A CA 1
ATOM 3368 C C . GLY A 1 478 ? 20.925 19.569 -88.219 1.00 54.31 478 GLY A C 1
ATOM 3369 O O . GLY A 1 478 ? 20.061 18.699 -88.127 1.00 54.31 478 GLY A O 1
ATOM 3370 N N . ASP A 1 479 ? 21.226 20.136 -89.392 1.00 48.34 479 ASP A N 1
ATOM 3371 C CA . ASP A 1 479 ? 20.658 19.671 -90.666 1.00 48.34 479 ASP A CA 1
ATOM 3372 C C . ASP A 1 479 ? 21.126 18.227 -90.931 1.00 48.34 479 ASP A C 1
ATOM 3374 O O . ASP A 1 479 ? 22.320 17.938 -90.834 1.00 48.34 479 ASP A O 1
ATOM 3378 N N . ALA A 1 480 ? 20.200 17.303 -91.208 1.00 45.72 480 ALA A N 1
ATOM 3379 C CA . ALA A 1 480 ? 20.510 15.883 -91.386 1.00 45.72 480 ALA A CA 1
ATOM 3380 C C . ALA A 1 480 ? 21.184 15.653 -92.754 1.00 45.72 480 ALA A C 1
ATOM 3382 O O . ALA A 1 480 ? 20.500 15.767 -93.774 1.00 45.72 480 ALA A O 1
ATOM 3383 N N . PRO A 1 481 ? 22.484 15.311 -92.830 1.00 51.22 481 PRO A N 1
ATOM 3384 C CA . PRO A 1 481 ? 23.128 15.101 -94.121 1.00 51.22 481 PRO A CA 1
ATOM 3385 C C . PRO A 1 481 ? 22.614 13.803 -94.754 1.00 51.22 481 PRO A C 1
ATOM 3387 O O . PRO A 1 481 ? 22.562 12.757 -94.097 1.00 51.22 481 PRO A O 1
ATOM 3390 N N . ALA A 1 482 ? 22.233 13.857 -96.031 1.00 50.38 482 ALA A N 1
ATOM 3391 C CA . ALA A 1 482 ? 21.824 12.673 -96.772 1.00 50.38 482 ALA A CA 1
ATOM 3392 C C . ALA A 1 482 ? 23.066 11.842 -97.126 1.00 50.38 482 ALA A C 1
ATOM 3394 O O . ALA A 1 482 ? 24.054 12.365 -97.635 1.00 50.38 482 ALA A O 1
ATOM 3395 N N . LEU A 1 483 ? 23.021 10.533 -96.865 1.00 54.31 483 LEU A N 1
ATOM 3396 C CA . LEU A 1 483 ? 24.019 9.612 -97.407 1.00 54.31 483 LEU A CA 1
ATOM 3397 C C . LEU A 1 483 ? 23.740 9.453 -98.902 1.00 54.31 483 LEU A C 1
ATOM 3399 O O . LEU A 1 483 ? 22.719 8.875 -99.280 1.00 54.31 483 LEU A O 1
ATOM 3403 N N . THR A 1 484 ? 24.629 9.976 -99.743 1.00 53.59 484 THR A N 1
ATOM 3404 C CA . THR A 1 484 ? 24.551 9.801 -101.196 1.00 53.59 484 THR A CA 1
ATOM 3405 C C . THR A 1 484 ? 25.533 8.720 -101.640 1.00 53.59 484 THR A C 1
ATOM 3407 O O . THR A 1 484 ? 26.701 8.703 -101.248 1.00 53.59 484 THR A O 1
ATOM 3410 N N . GLU A 1 485 ? 25.030 7.770 -102.428 1.00 53.59 485 GLU A N 1
ATOM 3411 C CA . GLU A 1 485 ? 25.823 6.714 -103.055 1.00 53.59 485 GLU A CA 1
ATOM 3412 C C . GLU A 1 485 ? 26.077 7.145 -104.504 1.00 53.59 485 GLU A C 1
ATOM 3414 O O . GLU A 1 485 ? 25.135 7.288 -105.285 1.00 53.59 485 GLU A O 1
ATOM 3419 N N . ALA A 1 486 ? 27.332 7.431 -104.853 1.00 53.97 486 ALA A N 1
ATOM 3420 C CA . ALA A 1 486 ? 27.698 7.722 -106.236 1.00 53.97 486 ALA A CA 1
ATOM 3421 C C . ALA A 1 486 ? 28.006 6.404 -106.969 1.00 53.97 486 ALA A C 1
ATOM 3423 O O . ALA A 1 486 ? 28.885 5.654 -106.542 1.00 53.97 486 ALA A O 1
ATOM 3424 N N . ASP A 1 487 ? 27.289 6.133 -108.066 1.00 41.81 487 ASP A N 1
ATOM 3425 C CA . ASP A 1 487 ? 27.526 4.988 -108.957 1.00 41.81 487 ASP A CA 1
ATOM 3426 C C . ASP A 1 487 ? 28.927 5.116 -109.586 1.00 41.81 487 ASP A C 1
ATOM 3428 O O . ASP A 1 487 ? 29.147 5.968 -110.453 1.00 41.81 487 ASP A O 1
ATOM 3432 N N . ALA A 1 488 ? 29.896 4.292 -109.172 1.00 46.22 488 ALA A N 1
ATOM 3433 C CA . ALA A 1 488 ? 31.125 4.151 -109.950 1.00 46.22 488 ALA A CA 1
ATOM 3434 C C . ALA A 1 488 ? 30.908 3.149 -111.081 1.00 46.22 488 ALA A C 1
ATOM 3436 O O . ALA A 1 488 ? 30.354 2.067 -110.883 1.00 46.22 488 ALA A O 1
ATOM 3437 N N . GLY A 1 489 ? 31.396 3.514 -112.267 1.00 47.34 489 GLY A N 1
ATOM 3438 C CA . GLY A 1 489 ? 31.460 2.621 -113.422 1.00 47.34 489 GLY A CA 1
ATOM 3439 C C . GLY A 1 489 ? 32.260 1.339 -113.155 1.00 47.34 489 GLY A C 1
ATOM 3440 O O . GLY A 1 489 ? 32.822 1.180 -112.075 1.00 47.34 489 GLY A O 1
ATOM 3441 N N . ASP A 1 490 ? 32.296 0.468 -114.173 1.00 39.44 490 ASP A N 1
ATOM 3442 C CA . ASP A 1 490 ? 32.716 -0.957 -114.272 1.00 39.44 490 ASP A CA 1
ATOM 3443 C C . ASP A 1 490 ? 33.803 -1.551 -113.326 1.00 39.44 490 ASP A C 1
ATOM 3445 O O . ASP A 1 490 ? 33.959 -2.770 -113.290 1.00 39.44 490 ASP A O 1
ATOM 3449 N N . ASP A 1 491 ? 34.506 -0.762 -112.512 1.00 44.44 491 ASP A N 1
ATOM 3450 C CA . ASP A 1 491 ? 35.544 -1.175 -111.556 1.00 44.44 491 ASP A CA 1
ATOM 3451 C C . ASP A 1 491 ? 35.039 -1.463 -110.117 1.00 44.44 491 ASP A C 1
ATOM 3453 O O . ASP A 1 491 ? 35.838 -1.813 -109.242 1.00 44.44 491 ASP A O 1
ATOM 3457 N N . GLY A 1 492 ? 33.733 -1.336 -109.836 1.00 48.62 492 GLY A N 1
ATOM 3458 C CA . GLY A 1 492 ? 33.116 -1.819 -108.583 1.00 48.62 492 GLY A CA 1
ATOM 3459 C C . GLY A 1 492 ? 33.465 -1.033 -107.305 1.00 48.62 492 GLY A C 1
ATOM 3460 O O . GLY A 1 492 ? 33.595 -1.624 -106.229 1.00 48.62 492 GLY A O 1
ATOM 3461 N N . ILE A 1 493 ? 33.631 0.290 -107.402 1.00 49.66 493 ILE A N 1
ATOM 3462 C CA . ILE A 1 493 ? 33.938 1.183 -106.268 1.00 49.66 493 ILE A CA 1
ATOM 3463 C C . ILE A 1 493 ? 32.652 1.898 -105.804 1.00 49.66 493 ILE A C 1
ATOM 3465 O O . ILE A 1 493 ? 32.052 2.627 -106.568 1.00 49.66 493 ILE A O 1
ATOM 3469 N N . ALA A 1 494 ? 32.204 1.746 -104.562 1.00 54.16 494 ALA A N 1
ATOM 3470 C CA . ALA A 1 494 ? 31.114 2.552 -104.004 1.00 54.16 494 ALA A CA 1
ATOM 3471 C C . ALA A 1 494 ? 31.688 3.712 -103.176 1.00 54.16 494 ALA A C 1
ATOM 3473 O O . ALA A 1 494 ? 32.441 3.479 -102.232 1.00 54.16 494 ALA A O 1
ATOM 3474 N N . VAL A 1 495 ? 31.333 4.958 -103.502 1.00 54.66 495 VAL A N 1
ATOM 3475 C CA . VAL A 1 495 ? 31.679 6.131 -102.677 1.00 54.66 495 VAL A CA 1
ATOM 3476 C C . VAL A 1 495 ? 30.472 6.493 -101.820 1.00 54.66 495 VAL A C 1
ATOM 3478 O O . VAL A 1 495 ? 29.393 6.762 -102.347 1.00 54.66 495 VAL A O 1
ATOM 3481 N N . LEU A 1 496 ? 30.658 6.483 -100.501 1.00 58.84 496 LEU A N 1
ATOM 3482 C CA . LEU A 1 496 ? 29.673 6.934 -99.523 1.00 58.84 496 LEU A CA 1
ATOM 3483 C C . LEU A 1 496 ? 30.084 8.333 -99.062 1.00 58.84 496 LEU A C 1
ATOM 3485 O O . LEU A 1 496 ? 31.076 8.471 -98.350 1.00 58.84 496 LEU A O 1
ATOM 3489 N N . SER A 1 497 ? 29.350 9.366 -99.474 1.00 52.03 497 SER A N 1
ATOM 3490 C CA . SER A 1 497 ? 29.622 10.747 -99.057 1.00 52.03 497 SER A CA 1
ATOM 3491 C C . SER A 1 497 ? 28.599 11.219 -98.028 1.00 52.03 497 SER A C 1
ATOM 3493 O O . SER A 1 497 ? 27.396 10.982 -98.175 1.00 52.03 497 SER A O 1
ATOM 3495 N N . ARG A 1 498 ? 29.084 11.883 -96.973 1.00 52.47 498 ARG A N 1
ATOM 3496 C CA . ARG A 1 498 ? 28.266 12.709 -96.078 1.00 52.47 498 ARG A CA 1
ATOM 3497 C C . ARG A 1 498 ? 28.340 14.141 -96.611 1.00 52.47 498 ARG A C 1
ATOM 3499 O O . ARG A 1 498 ? 29.438 14.698 -96.667 1.00 52.47 498 ARG A O 1
ATOM 3506 N N . ASP A 1 499 ? 27.198 14.724 -96.992 1.00 50.53 499 ASP A N 1
ATOM 3507 C CA . ASP A 1 499 ? 27.103 16.109 -97.488 1.00 50.53 499 ASP A CA 1
ATOM 3508 C C . ASP A 1 499 ? 27.833 17.068 -96.525 1.00 50.53 499 ASP A C 1
ATOM 3510 O O . ASP A 1 499 ? 27.353 17.341 -95.424 1.00 50.53 499 ASP A O 1
ATOM 3514 N N . GLY A 1 500 ? 29.040 17.515 -96.899 1.00 51.09 500 GLY A N 1
ATOM 3515 C CA . GLY A 1 500 ? 29.933 18.269 -96.003 1.00 51.09 500 GLY A CA 1
ATOM 3516 C C . GLY A 1 500 ? 31.430 17.939 -96.071 1.00 51.09 500 GLY A C 1
ATOM 3517 O O . GLY A 1 500 ? 32.207 18.604 -95.392 1.00 51.09 500 GLY A O 1
ATOM 3518 N N . GLY A 1 501 ? 31.861 16.987 -96.909 1.00 46.31 501 GLY A N 1
ATOM 3519 C CA . GLY A 1 501 ? 33.283 16.796 -97.253 1.00 46.31 501 GLY A CA 1
ATOM 3520 C C . GLY A 1 501 ? 33.974 15.589 -96.613 1.00 46.31 501 GLY A C 1
ATOM 3521 O O . GLY A 1 501 ? 35.197 15.497 -96.671 1.00 46.31 501 GLY A O 1
ATOM 3522 N N . HIS A 1 502 ? 33.216 14.659 -96.028 1.00 51.31 502 HIS A N 1
ATOM 3523 C CA . HIS A 1 502 ? 33.744 13.381 -95.545 1.00 51.31 502 HIS A CA 1
ATOM 3524 C C . HIS A 1 502 ? 33.251 12.262 -96.468 1.00 51.31 502 HIS A C 1
ATOM 3526 O O . HIS A 1 502 ? 32.068 11.915 -96.456 1.00 51.31 502 HIS A O 1
ATOM 3532 N N . GLU A 1 503 ? 34.144 11.727 -97.299 1.00 53.28 503 GLU A N 1
ATOM 3533 C CA . GLU A 1 503 ? 33.842 10.662 -98.262 1.00 53.28 503 GLU A CA 1
ATOM 3534 C C . GLU A 1 503 ? 34.499 9.360 -97.800 1.00 53.28 503 GLU A C 1
ATOM 3536 O O . GLU A 1 503 ? 35.680 9.346 -97.508 1.00 53.28 503 GLU A O 1
ATOM 3541 N N . ALA A 1 504 ? 33.796 8.236 -97.743 1.00 53.31 504 ALA A N 1
ATOM 3542 C CA . ALA A 1 504 ? 34.423 6.926 -97.573 1.00 53.31 504 ALA A CA 1
ATOM 3543 C C . ALA A 1 504 ? 34.367 6.174 -98.903 1.00 53.31 504 ALA A C 1
ATOM 3545 O O . ALA A 1 504 ? 33.303 6.052 -99.513 1.00 53.31 504 ALA A O 1
ATOM 3546 N N . VAL A 1 505 ? 35.507 5.657 -99.360 1.00 53.56 505 VAL A N 1
ATOM 3547 C CA . VAL A 1 505 ? 35.592 4.931 -100.632 1.00 53.56 505 VAL A CA 1
ATOM 3548 C C . VAL A 1 505 ? 35.650 3.436 -100.335 1.00 53.56 505 VAL A C 1
ATOM 3550 O O . VAL A 1 505 ? 36.645 2.917 -99.834 1.00 53.56 505 VAL A O 1
ATOM 3553 N N . VAL A 1 506 ? 34.576 2.721 -100.649 1.00 52.22 506 VAL A N 1
ATOM 3554 C CA . VAL A 1 506 ? 34.474 1.267 -100.507 1.00 52.22 506 VAL A CA 1
ATOM 3555 C C . VAL A 1 506 ? 34.801 0.624 -101.852 1.00 52.22 506 VAL A C 1
ATOM 3557 O O . VAL A 1 506 ? 34.118 0.873 -102.838 1.00 52.22 506 VAL A O 1
ATOM 3560 N N . LYS A 1 507 ? 35.825 -0.229 -101.935 1.00 46.69 507 LYS A N 1
ATOM 3561 C CA . LYS A 1 507 ? 36.174 -0.940 -103.176 1.00 46.69 507 LYS A CA 1
ATOM 3562 C C . LYS A 1 507 ? 35.831 -2.424 -103.060 1.00 46.69 507 LYS A C 1
ATOM 3564 O O . LYS A 1 507 ? 36.455 -3.151 -102.289 1.00 46.69 507 LYS A O 1
ATOM 3569 N N . GLY A 1 508 ? 34.867 -2.884 -103.860 1.00 45.44 508 GLY A N 1
ATOM 3570 C CA . GLY A 1 508 ? 34.495 -4.294 -103.962 1.00 45.44 508 GLY A CA 1
ATOM 3571 C C . GLY A 1 508 ? 35.298 -5.000 -105.054 1.00 45.44 508 GLY A C 1
ATOM 3572 O O . GLY A 1 508 ? 34.949 -4.931 -106.229 1.00 45.44 508 GLY A O 1
ATOM 3573 N N . LEU A 1 509 ? 36.365 -5.717 -104.693 1.00 37.81 509 LEU A N 1
ATOM 3574 C CA . LEU A 1 509 ? 37.108 -6.557 -105.642 1.00 37.81 509 LEU A CA 1
ATOM 3575 C C . LEU A 1 509 ? 36.295 -7.818 -105.986 1.00 37.81 509 LEU A C 1
ATOM 3577 O O . LEU A 1 509 ? 36.429 -8.860 -105.345 1.00 37.81 509 LEU A O 1
ATOM 3581 N N . ARG A 1 510 ? 35.449 -7.766 -107.024 1.00 34.66 510 ARG A N 1
ATOM 3582 C CA . ARG A 1 510 ? 34.917 -8.988 -107.650 1.00 34.66 510 ARG A CA 1
ATOM 3583 C C . ARG A 1 510 ? 35.969 -9.562 -108.607 1.00 34.66 510 ARG A C 1
ATOM 3585 O O . ARG A 1 510 ? 36.031 -9.170 -109.764 1.00 34.66 510 ARG A O 1
ATOM 3592 N N . ARG A 1 511 ? 36.714 -10.553 -108.098 1.00 31.08 511 ARG A N 1
ATOM 3593 C CA . ARG A 1 511 ? 37.779 -11.362 -108.734 1.00 31.08 511 ARG A CA 1
ATOM 3594 C C . ARG A 1 511 ? 39.134 -10.665 -108.918 1.00 31.08 511 ARG A C 1
ATOM 3596 O O . ARG A 1 511 ? 39.383 -10.041 -109.944 1.00 31.08 511 ARG A O 1
ATOM 3603 N N . LEU A 1 512 ? 40.032 -10.937 -107.971 1.00 29.95 512 LEU A N 1
ATOM 3604 C CA . LEU A 1 512 ? 41.407 -11.387 -108.216 1.00 29.95 512 LEU A CA 1
ATOM 3605 C C . LEU A 1 512 ? 41.763 -12.438 -107.164 1.00 29.95 512 LEU A C 1
ATOM 3607 O O . LEU A 1 512 ? 41.394 -12.208 -105.991 1.00 29.95 512 LEU A O 1
#

InterPro domains:
  IPR024743 Dynein heavy chain, coiled coil stalk [PF12777] (86-360)
  IPR026983 Dynein heavy chain [PTHR45703] (49-467)
  IPR027417 P-loop containing nucleoside triphosphate hydrolase [G3DSA:3.40.50.300] (408-480)

Radius of gyration: 73.31 Å; chains: 1; bounding box: 140×54×191 Å

Sequence (512 aa):
MLASGFLVSRGQDPAADPLAEERGPAPEGPPDAPGSHAERMVAGVLEAAASALEARLAEARTAAEAGKAAAAAQAKDAEGDMRAAADARAQAAAEAAKAAAARARVEARKAEAEAALREAEPAVASATAALDTVTKPALTECRTMQQPPPGVDDVFAVVAVLLAGVFPGVPASHGEALAADAESLSWPSLKRSLLRDIARLFAALREFPDRLDAGEVPKPNVRAARSLVERAGVDPAVVAGRNRAAAGLCEWALNILELDRVLSVVRPIRAQVAEAEAEADAADAEVKAAEAAAEAATATLAKADGRLGEANAAAAAAAAAAADCQGQLDLSRRLVQAVGSEESRWAEELRGCAEIERTLPVRAAAAAAAAAFGGGMLEGDRAALCVDLGSAGQAAGPASGDDAVRWCTSLLAEDARVSEWRAAGLPADDHSAFAAAAVAACVEAGQCPVLVDPAGSGAGWLRQWLAASARESAAEGGDAPALTEADAGDDGIAVLSRDGGHEAVVKGLRRL